Protein 8XSA (pdb70)

GO terms:
  GO:0003700 DNA-binding transcription factor activity (F, IDA)
  GO:0050728 negative regulation of inflammatory response (P, IDA)
  GO:0005634 nucleus (C, IC)
  GO:0000987 cis-regulatory region sequence-specific DNA binding (F, IDA)
  GO:0004879 nuclear receptor activity (F, IDA)
  GO:0005634 nucleus (C, IDA)
  GO:0045944 positive regulation of transcription by RNA polymerase II (P, IDA)
  GO:0042803 protein homodimerization activity (F, IDA)
  GO:0034753 nuclear aryl hydrocarbon receptor complex (C, IDA)
  GO:0046982 protein heterodimerization activity (F, IDA)
  GO:1990837 sequence-specific double-stranded DNA binding (F, IDA)
  GO:0005515 protein binding (F, IPI)
  GO:0005634 nucleus (C, TAS)
  GO:0003700 DNA-binding transcription factor activity (F, TAS)
  GO:0001228 DNA-binding transcription activator activity, RNA polymerase II-specific (F, TAS)
  GO:0005654 nucleoplasm (C, TAS)
  GO:0006805 xenobiotic metabolic process (P, TAS)
  GO:0001666 response to hypoxia (P, IDA)
  GO:0034599 cellular response to oxidative stress (P, IDA)
  GO:0000981 DNA-binding transcription factor activity, RNA polymerase II-specific (F, IDA)

Foldseek 3Di:
DPPVVVVVVVVVVVVVVVVVVVVVVLVVLLVVAPPPVCPDDSVVSVVSSVVRVVVVPVPPDDPVVVVVVVCVVANWWKWKAFLVFQQTPDTDCSCCVAAVDGRVVRHVHGPLRFFDVVCSVVSNVQSPDVAAKGWDKTWGFHDDVDTDIFIKIKIWHKDAPDDPPDDDDCPDPCNPVPGGIMTIIIIHGDQWKWKFWAALQQATQGTGQCCCVFQNDGRVVRHGDGQLVQWDPVCSVVVNVQSNVLQVVAPDKDKDWTWGQGPVRDTFIKIKIKHFDADVPPRHGPTIMIMIGTD/DDPVVVVVVVVVVVLVVLLVPQPDDVVVSVPDDSVLSVQRSLLVVLVVQQCVPVPDDDDPVGDDPVVVVCVVCVVVVVQVVLQFWKFKAFLQQFTSFIDQCNCVFAVDGRSVRHRHHCVLFFDPVCPVVVNVLSPVWWDWDWTWTHHPVRTFIKIKTWTWDFRPRSPPPVDGTGTMTTITIHGDDDQEQADPPQPPLKWKFKAFLQQQTQDTDPSRCVRQVDDNVRSNPFDHQLQFFDPLCSVVVVVLSVVCVVVQKSPWDWTWGQHPVQGTWIKTKIKGFDDDPRHTGIIMIMIRTDGPVVSVVCLVVDDDDDPSNPPDDTHDTDD

Structure (mmCIF, N/CA/C/O backbone):
data_8XSA
#
_entry.id   8XSA
#
_cell.length_a   68.016
_cell.length_b   98.837
_cell.length_c   80.307
_cell.angle_alpha   90.00
_cell.angle_beta   90.41
_cell.angle_gamma   90.00
#
_symmetry.space_group_name_H-M   'P 1 21 1'
#
loop_
_entity.id
_entity.type
_entity.pdbx_description
1 polymer 'Aryl hydrocarbon receptor nuclear translocator'
2 polymer 'Aryl hydrocarbon receptor'
3 polymer DNAF
4 polymer DNAR
5 non-polymer 2,3-DIHYDROXY-1,4-DITHIOBUTANE
6 non-polymer 2-(3-oxidanyl-1H-indol-2-yl)indol-3-one
7 water water
#
loop_
_atom_site.group_PDB
_atom_site.id
_atom_site.type_symbol
_atom_site.label_atom_id
_atom_site.label_alt_id
_atom_site.label_comp_id
_atom_site.label_asym_id
_atom_site.label_entity_id
_atom_site.label_seq_id
_atom_site.pdbx_PDB_ins_code
_atom_site.Cartn_x
_atom_site.Cartn_y
_atom_site.Cartn_z
_atom_site.occupancy
_atom_site.B_iso_or_equiv
_atom_site.auth_seq_id
_atom_site.auth_comp_id
_atom_site.auth_asym_id
_atom_site.auth_atom_id
_atom_site.pdbx_PDB_model_num
ATOM 1 N N . MET A 1 1 ? 23.238 7.058 57.998 1.00 120.53 84 MET A N 1
ATOM 2 C CA . MET A 1 1 ? 24.038 7.690 59.081 1.00 121.03 84 MET A CA 1
ATOM 3 C C . MET A 1 1 ? 23.876 9.209 58.996 1.00 114.05 84 MET A C 1
ATOM 4 O O . MET A 1 1 ? 22.863 9.626 58.458 1.00 122.58 84 MET A O 1
ATOM 9 N N . ASP A 1 2 ? 24.807 9.996 59.526 1.00 94.10 85 ASP A N 1
ATOM 10 C CA . ASP A 1 2 ? 24.639 11.473 59.476 1.00 80.32 85 ASP A CA 1
ATOM 11 C C . ASP A 1 2 ? 24.456 11.919 58.028 1.00 73.64 85 ASP A C 1
ATOM 12 O O . ASP A 1 2 ? 25.363 11.733 57.252 1.00 65.62 85 ASP A O 1
ATOM 17 N N . LYS A 1 3 ? 23.307 12.517 57.737 1.00 70.84 86 LYS A N 1
ATOM 18 C CA . LYS A 1 3 ? 22.876 12.947 56.386 1.00 65.68 86 LYS A CA 1
ATOM 19 C C . LYS A 1 3 ? 23.800 14.015 55.810 1.00 57.98 86 LYS A C 1
ATOM 20 O O . LYS A 1 3 ? 23.983 14.017 54.614 1.00 52.23 86 LYS A O 1
ATOM 26 N N . GLU A 1 4 ? 24.352 14.867 56.664 1.00 59.70 87 GLU A N 1
ATOM 27 C CA . GLU A 1 4 ? 25.241 15.971 56.246 1.00 56.30 87 GLU A CA 1
ATOM 28 C C . GLU A 1 4 ? 26.617 15.406 55.923 1.00 58.59 87 GLU A C 1
ATOM 29 O O . GLU A 1 4 ? 27.218 15.893 55.000 1.00 64.35 87 GLU A O 1
ATOM 35 N N . ARG A 1 5 ? 27.107 14.463 56.722 1.00 60.68 88 ARG A N 1
ATOM 36 C CA . ARG A 1 5 ? 28.398 13.826 56.475 1.00 59.78 88 ARG A CA 1
ATOM 37 C C . ARG A 1 5 ? 28.367 12.973 55.213 1.00 58.75 88 ARG A C 1
ATOM 38 O O . ARG A 1 5 ? 29.321 12.984 54.425 1.00 58.63 88 ARG A O 1
ATOM 46 N N . LEU A 1 6 ? 27.280 12.229 54.999 1.00 57.59 89 LEU A N 1
ATOM 47 C CA . LEU A 1 6 ? 27.192 11.406 53.796 1.00 55.51 89 LEU A CA 1
ATOM 48 C C . LEU A 1 6 ? 27.043 12.265 52.550 1.00 59.32 89 LEU A C 1
ATOM 49 O O . LEU A 1 6 ? 27.610 11.941 51.499 1.00 66.52 89 LEU A O 1
ATOM 54 N N . ALA A 1 7 ? 26.288 13.363 52.642 1.00 62.13 90 ALA A N 1
ATOM 55 C CA . ALA A 1 7 ? 26.236 14.310 51.533 1.00 59.45 90 ALA A CA 1
ATOM 56 C C . ALA A 1 7 ? 27.628 14.829 51.203 1.00 55.71 90 ALA A C 1
ATOM 57 O O . ALA A 1 7 ? 28.033 14.870 50.033 1.00 58.59 90 ALA A O 1
ATOM 59 N N . ARG A 1 8 ? 28.387 15.204 52.234 1.00 50.12 91 ARG A N 1
ATOM 60 C CA . ARG A 1 8 ? 29.729 15.732 52.020 1.00 50.20 91 ARG A CA 1
ATOM 61 C C . ARG A 1 8 ? 30.637 14.691 51.381 1.00 64.09 91 ARG A C 1
ATOM 62 O O . ARG A 1 8 ? 31.407 15.008 50.468 1.00 72.29 91 ARG A O 1
ATOM 70 N N . GLU A 1 9 ? 30.556 13.441 51.841 1.00 61.03 92 GLU A N 1
ATOM 71 C CA . GLU A 1 9 ? 31.445 12.412 51.311 1.00 64.55 92 GLU A CA 1
ATOM 72 C C . GLU A 1 9 ? 31.090 12.060 49.871 1.00 69.73 92 GLU A C 1
ATOM 73 O O . GLU A 1 9 ? 31.984 11.901 49.027 1.00 76.74 92 GLU A O 1
ATOM 79 N N . ASN A 1 10 ? 29.793 11.931 49.572 1.00 57.15 93 ASN A N 1
ATOM 80 C CA . ASN A 1 10 ? 29.376 11.722 48.192 1.00 50.25 93 ASN A CA 1
ATOM 81 C C . ASN A 1 10 ? 29.875 12.847 47.297 1.00 53.87 93 ASN A C 1
ATOM 82 O O . ASN A 1 10 ? 30.387 12.598 46.198 1.00 53.94 93 ASN A O 1
ATOM 87 N N . HIS A 1 11 ? 29.758 14.093 47.761 1.00 50.58 94 HIS A N 1
ATOM 88 C CA . HIS A 1 11 ? 30.201 15.217 46.946 1.00 52.49 94 HIS A CA 1
ATOM 89 C C . HIS A 1 11 ? 31.709 15.193 46.734 1.00 56.86 94 HIS A C 1
ATOM 90 O O . HIS A 1 11 ? 32.193 15.448 45.620 1.00 57.19 94 HIS A O 1
ATOM 97 N N . SER A 1 12 ? 32.468 14.903 47.793 1.00 45.94 95 SER A N 1
ATOM 98 C CA . SER A 1 12 ? 33.919 14.854 47.669 1.00 46.16 95 SER A CA 1
ATOM 99 C C . SER A 1 12 ? 34.341 13.771 46.688 1.00 63.31 95 SER A C 1
ATOM 100 O O . SER A 1 12 ? 35.240 13.984 45.866 1.00 65.19 95 SER A O 1
ATOM 103 N N . GLU A 1 13 ? 33.689 12.607 46.735 1.00 44.95 96 GLU A N 1
ATOM 104 C CA . GLU A 1 13 ? 34.072 11.558 45.798 1.00 53.88 96 GLU A CA 1
ATOM 105 C C . GLU A 1 13 ? 33.616 11.876 44.378 1.00 49.05 96 GLU A C 1
ATOM 106 O O . GLU A 1 13 ? 34.281 11.476 43.418 1.00 49.87 96 GLU A O 1
ATOM 112 N N . ILE A 1 14 ? 32.517 12.616 44.217 1.00 43.97 97 ILE A N 1
ATOM 113 C CA . ILE A 1 14 ? 32.122 13.064 42.882 1.00 43.04 97 ILE A CA 1
ATOM 114 C C . ILE A 1 14 ? 33.191 13.982 42.296 1.00 42.41 97 ILE A C 1
ATOM 115 O O . ILE A 1 14 ? 33.608 13.832 41.139 1.00 39.48 97 ILE A O 1
ATOM 120 N N . GLU A 1 15 ? 33.663 14.938 43.100 1.00 41.44 98 GLU A N 1
ATOM 121 C CA . GLU A 1 15 ? 34.717 15.838 42.637 1.00 45.29 98 GLU A CA 1
ATOM 122 C C . GLU A 1 15 ? 36.016 15.080 42.366 1.00 51.54 98 GLU A C 1
ATOM 123 O O . GLU A 1 15 ? 36.757 15.408 41.427 1.00 54.71 98 GLU A O 1
ATOM 129 N N . ARG A 1 16 ? 36.304 14.054 43.169 1.00 46.19 99 ARG A N 1
ATOM 130 C CA . ARG A 1 16 ? 37.495 13.243 42.939 1.00 48.11 99 ARG A CA 1
ATOM 131 C C . ARG A 1 16 ? 37.408 12.503 41.606 1.00 48.02 99 ARG A C 1
ATOM 132 O O . ARG A 1 16 ? 38.371 12.488 40.828 1.00 44.97 99 ARG A O 1
ATOM 140 N N . ARG A 1 17 ? 36.260 11.874 41.331 1.00 40.23 100 ARG A N 1
ATOM 141 C CA . ARG A 1 17 ? 36.069 11.218 40.040 1.00 48.09 100 ARG A CA 1
ATOM 142 C C . ARG A 1 17 ? 36.210 12.213 38.895 1.00 49.02 100 ARG A C 1
ATOM 143 O O . ARG A 1 17 ? 36.770 11.885 37.840 1.00 50.63 100 ARG A O 1
ATOM 151 N N . ARG A 1 18 ? 35.705 13.436 39.083 1.00 42.46 101 ARG A N 1
ATOM 152 C CA . ARG A 1 18 ? 35.834 14.457 38.046 1.00 42.98 101 ARG A CA 1
ATOM 153 C C . ARG A 1 18 ? 37.300 14.777 37.769 1.00 37.56 101 ARG A C 1
ATOM 154 O O . ARG A 1 18 ? 37.728 14.854 36.608 1.00 49.54 101 ARG A O 1
ATOM 162 N N . ARG A 1 19 ? 38.085 14.974 38.831 1.00 38.70 102 ARG A N 1
ATOM 163 C CA . ARG A 1 19 ? 39.513 15.229 38.655 1.00 49.68 102 ARG A CA 1
ATOM 164 C C . ARG A 1 19 ? 40.198 14.067 37.947 1.00 48.75 102 ARG A C 1
ATOM 165 O O . ARG A 1 19 ? 41.037 14.274 37.058 1.00 41.59 102 ARG A O 1
ATOM 173 N N . ASN A 1 20 ? 39.852 12.834 38.328 1.00 38.64 103 ASN A N 1
ATOM 174 C CA . ASN A 1 20 ? 40.488 11.670 37.720 1.00 47.95 103 ASN A CA 1
ATOM 175 C C . ASN A 1 20 ? 40.157 11.573 36.236 1.00 50.10 103 ASN A C 1
ATOM 176 O O . ASN A 1 20 ? 41.023 11.237 35.418 1.00 49.01 103 ASN A O 1
ATOM 181 N N . LYS A 1 21 ? 38.912 11.880 35.865 1.00 39.36 104 LYS A N 1
ATOM 182 C CA . LYS A 1 21 ? 38.542 11.828 34.456 1.00 38.05 104 LYS A CA 1
ATOM 183 C C . LYS A 1 21 ? 39.226 12.936 33.665 1.00 39.23 104 LYS A C 1
ATOM 184 O O . LYS A 1 21 ? 39.619 12.729 32.509 1.00 40.08 104 LYS A O 1
ATOM 190 N N . MET A 1 22 ? 39.385 14.115 34.268 1.00 35.31 105 MET A N 1
ATOM 191 C CA . MET A 1 22 ? 40.146 15.169 33.602 1.00 46.08 105 MET A CA 1
ATOM 192 C C . MET A 1 22 ? 41.581 14.718 33.339 1.00 44.44 105 MET A C 1
ATOM 193 O O . MET A 1 22 ? 42.122 14.916 32.240 1.00 38.01 105 MET A O 1
ATOM 198 N N . THR A 1 23 ? 42.208 14.095 34.341 1.00 36.23 106 THR A N 1
ATOM 199 C CA . THR A 1 23 ? 43.572 13.602 34.168 1.00 36.52 106 THR A CA 1
ATOM 200 C C . THR A 1 23 ? 43.641 12.529 33.084 1.00 35.69 106 THR A C 1
ATOM 201 O O . THR A 1 23 ? 44.583 12.501 32.280 1.00 36.81 106 THR A O 1
ATOM 205 N N . ALA A 1 24 ? 42.644 11.643 33.039 1.00 35.30 107 ALA A N 1
ATOM 206 C CA . ALA A 1 24 ? 42.641 10.583 32.036 1.00 34.57 107 ALA A CA 1
ATOM 207 C C . ALA A 1 24 ? 42.498 11.149 30.627 1.00 55.76 107 ALA A C 1
ATOM 208 O O . ALA A 1 24 ? 43.163 10.683 29.692 1.00 56.30 107 ALA A O 1
ATOM 210 N N . TYR A 1 25 ? 41.638 12.158 30.459 1.00 55.27 108 TYR A N 1
ATOM 211 C CA . TYR A 1 25 ? 41.485 12.796 29.155 1.00 32.32 108 TYR A CA 1
ATOM 212 C C . TYR A 1 25 ? 42.763 13.518 28.739 1.00 36.41 108 TYR A C 1
ATOM 213 O O . TYR A 1 25 ? 43.120 13.532 27.553 1.00 31.91 108 TYR A O 1
ATOM 222 N N . ILE A 1 26 ? 43.470 14.117 29.698 1.00 33.39 109 ILE A N 1
ATOM 223 C CA . ILE A 1 26 ? 44.727 14.779 29.357 1.00 33.64 109 ILE A CA 1
ATOM 224 C C . ILE A 1 26 ? 45.776 13.754 28.936 1.00 33.67 109 ILE A C 1
ATOM 225 O O . ILE A 1 26 ? 46.563 13.989 28.007 1.00 33.39 109 ILE A O 1
ATOM 230 N N . THR A 1 27 ? 45.794 12.593 29.595 1.00 49.77 110 THR A N 1
ATOM 231 C CA . THR A 1 27 ? 46.693 11.521 29.170 1.00 44.11 110 THR A CA 1
ATOM 232 C C . THR A 1 27 ? 46.351 11.040 27.761 1.00 43.03 110 THR A C 1
ATOM 233 O O . THR A 1 27 ? 47.249 10.807 26.938 1.00 46.42 110 THR A O 1
ATOM 237 N N . GLU A 1 28 ? 45.058 10.880 27.468 1.00 32.42 111 GLU A N 1
ATOM 238 C CA . GLU A 1 28 ? 44.654 10.542 26.105 1.00 31.49 111 GLU A CA 1
ATOM 239 C C . GLU A 1 28 ? 45.172 11.574 25.111 1.00 31.95 111 GLU A C 1
ATOM 240 O O . GLU A 1 28 ? 45.712 11.218 24.056 1.00 30.76 111 GLU A O 1
ATOM 246 N N . LEU A 1 29 ? 45.015 12.861 25.433 1.00 38.49 112 LEU A N 1
ATOM 247 C CA . LEU A 1 29 ? 45.531 13.911 24.561 1.00 34.32 112 LEU A CA 1
ATOM 248 C C . LEU A 1 29 ? 47.024 13.738 24.323 1.00 41.18 112 LEU A C 1
ATOM 249 O O . LEU A 1 29 ? 47.498 13.852 23.186 1.00 47.11 112 LEU A O 1
ATOM 254 N N . SER A 1 30 ? 47.779 13.456 25.386 1.00 37.39 113 SER A N 1
ATOM 255 C CA . SER A 1 30 ? 49.215 13.252 25.230 1.00 37.71 113 SER A CA 1
ATOM 256 C C . SER A 1 30 ? 49.511 12.068 24.319 1.00 34.55 113 SER A C 1
ATOM 257 O O . SER A 1 30 ? 50.514 12.073 23.597 1.00 35.78 113 SER A O 1
ATOM 260 N N . ASP A 1 31 ? 48.657 11.046 24.342 1.00 35.25 114 ASP A N 1
ATOM 261 C CA . ASP A 1 31 ? 48.816 9.938 23.404 1.00 31.60 114 ASP A CA 1
ATOM 262 C C . ASP A 1 31 ? 48.431 10.316 21.979 1.00 41.79 114 ASP A C 1
ATOM 263 O O . ASP A 1 31 ? 48.891 9.669 21.032 1.00 42.03 114 ASP A O 1
ATOM 268 N N . MET A 1 32 ? 47.588 11.330 21.805 1.00 36.48 115 MET A N 1
ATOM 269 C CA . MET A 1 32 ? 46.991 11.601 20.507 1.00 29.57 115 MET A CA 1
ATOM 270 C C . MET A 1 32 ? 47.685 12.698 19.710 1.00 42.10 115 MET A C 1
ATOM 271 O O . MET A 1 32 ? 47.379 12.857 18.524 1.00 43.32 115 MET A O 1
ATOM 276 N N . VAL A 1 33 ? 48.590 13.464 20.308 1.00 42.87 116 VAL A N 1
ATOM 277 C CA . VAL A 1 33 ? 49.233 14.540 19.555 1.00 52.55 116 VAL A CA 1
ATOM 278 C C . VAL A 1 33 ? 50.669 14.125 19.247 1.00 60.60 116 VAL A C 1
ATOM 279 O O . VAL A 1 33 ? 51.215 13.246 19.930 1.00 51.53 116 VAL A O 1
ATOM 283 N N . PRO A 1 34 ? 51.309 14.710 18.210 1.00 79.58 117 PRO A N 1
ATOM 284 C CA . PRO A 1 34 ? 52.596 14.183 17.724 1.00 78.55 117 PRO A CA 1
ATOM 285 C C . PRO A 1 34 ? 53.842 14.093 18.592 1.00 76.17 117 PRO A C 1
ATOM 286 O O . PRO A 1 34 ? 54.325 12.994 18.882 1.00 81.34 117 PRO A O 1
ATOM 290 N N . THR A 1 35 ? 54.378 15.245 18.999 1.00 70.22 118 THR A N 1
ATOM 291 C CA . THR A 1 35 ? 55.617 15.259 19.770 1.00 79.57 118 THR A CA 1
ATOM 292 C C . THR A 1 35 ? 55.439 14.833 21.223 1.00 84.29 118 THR A C 1
ATOM 293 O O . THR A 1 35 ? 56.444 14.621 21.911 1.00 91.04 118 THR A O 1
ATOM 297 N N . CYS A 1 36 ? 54.202 14.692 21.702 1.00 82.59 119 CYS A N 1
ATOM 298 C CA . CYS A 1 36 ? 53.971 14.408 23.115 1.00 77.48 119 CYS A CA 1
ATOM 299 C C . CYS A 1 36 ? 54.375 12.981 23.467 1.00 86.35 119 CYS A C 1
ATOM 300 O O . CYS A 1 36 ? 55.281 12.760 24.279 1.00 89.93 119 CYS A O 1
ATOM 303 N N . SER A 1 37 ? 53.705 11.995 22.863 1.00 87.12 120 SER A N 1
ATOM 304 C CA . SER A 1 37 ? 53.961 10.596 23.188 1.00 88.58 120 SER A CA 1
ATOM 305 C C . SER A 1 37 ? 55.368 10.153 22.805 1.00 90.51 120 SER A C 1
ATOM 306 O O . SER A 1 37 ? 55.842 9.128 23.311 1.00 92.30 120 SER A O 1
ATOM 309 N N . ALA A 1 38 ? 56.045 10.897 21.935 1.00 85.51 121 ALA A N 1
ATOM 310 C CA . ALA A 1 38 ? 57.415 10.581 21.547 1.00 78.43 121 ALA A CA 1
ATOM 311 C C . ALA A 1 38 ? 58.413 10.988 22.630 1.00 81.94 121 ALA A C 1
ATOM 312 O O . ALA A 1 38 ? 58.195 10.755 23.820 1.00 81.49 121 ALA A O 1
ATOM 314 N N . LYS A 1 42 ? 58.658 13.515 31.053 1.00 82.38 125 LYS A N 1
ATOM 315 C CA . LYS A 1 42 ? 57.473 13.531 30.200 1.00 85.58 125 LYS A CA 1
ATOM 316 C C . LYS A 1 42 ? 56.546 14.682 30.618 1.00 82.53 125 LYS A C 1
ATOM 317 O O . LYS A 1 42 ? 56.555 15.097 31.777 1.00 83.66 125 LYS A O 1
ATOM 323 N N . PRO A 1 43 ? 55.751 15.194 29.676 1.00 65.66 126 PRO A N 1
ATOM 324 C CA . PRO A 1 43 ? 55.179 16.534 29.844 1.00 60.37 126 PRO A CA 1
ATOM 325 C C . PRO A 1 43 ? 54.083 16.603 30.897 1.00 61.04 126 PRO A C 1
ATOM 326 O O . PRO A 1 43 ? 53.378 15.628 31.169 1.00 64.34 126 PRO A O 1
ATOM 330 N N . ASP A 1 44 ? 53.940 17.793 31.478 1.00 55.94 127 ASP A N 1
ATOM 331 C CA . ASP A 1 44 ? 52.898 18.073 32.458 1.00 56.75 127 ASP A CA 1
ATOM 332 C C . ASP A 1 44 ? 51.620 18.498 31.734 1.00 51.29 127 ASP A C 1
ATOM 333 O O . ASP A 1 44 ? 51.549 18.500 30.503 1.00 51.99 127 ASP A O 1
ATOM 338 N N . LYS A 1 45 ? 50.599 18.897 32.500 1.00 41.64 128 LYS A N 1
ATOM 339 C CA . LYS A 1 45 ? 49.276 19.124 31.916 1.00 46.53 128 LYS A CA 1
ATOM 340 C C . LYS A 1 45 ? 49.269 20.309 30.957 1.00 48.57 128 LYS A C 1
ATOM 341 O O . LYS A 1 45 ? 48.635 20.248 29.895 1.00 48.39 128 LYS A O 1
ATOM 347 N N . LEU A 1 46 ? 49.961 21.395 31.311 1.00 37.75 129 LEU A N 1
ATOM 348 C CA . LEU A 1 46 ? 49.885 22.616 30.514 1.00 37.45 129 LEU A CA 1
ATOM 349 C C . LEU A 1 46 ? 50.495 22.423 29.128 1.00 42.39 129 LEU A C 1
ATOM 350 O O . LEU A 1 46 ? 49.910 22.838 28.121 1.00 36.01 129 LEU A O 1
ATOM 355 N N . THR A 1 47 ? 51.674 21.801 29.052 1.00 51.78 130 THR A N 1
ATOM 356 C CA . THR A 1 47 ? 52.280 21.569 27.743 1.00 51.25 130 THR A CA 1
ATOM 357 C C . THR A 1 47 ? 51.449 20.603 26.910 1.00 44.39 130 THR A C 1
ATOM 358 O O . THR A 1 47 ? 51.326 20.780 25.693 1.00 40.88 130 THR A O 1
ATOM 362 N N . ILE A 1 48 ? 50.878 19.572 27.539 1.00 36.77 131 ILE A N 1
ATOM 363 C CA . ILE A 1 48 ? 50.002 18.662 26.803 1.00 41.55 131 ILE A CA 1
ATOM 364 C C . ILE A 1 48 ? 48.834 19.430 26.200 1.00 33.81 131 ILE A C 1
ATOM 365 O O . ILE A 1 48 ? 48.496 19.260 25.023 1.00 50.83 131 ILE A O 1
ATOM 370 N N . LEU A 1 49 ? 48.215 20.307 26.995 1.00 42.71 132 LEU A N 1
ATOM 371 C CA . LEU A 1 49 ? 47.078 21.080 26.502 1.00 36.29 132 LEU A CA 1
ATOM 372 C C . LEU A 1 49 ? 47.490 22.036 25.385 1.00 40.75 132 LEU A C 1
ATOM 373 O O . LEU A 1 49 ? 46.756 22.206 24.403 1.00 41.80 132 LEU A O 1
ATOM 378 N N . ARG A 1 50 ? 48.666 22.658 25.503 1.00 36.51 133 ARG A N 1
ATOM 379 C CA . ARG A 1 50 ? 49.114 23.578 24.457 1.00 47.75 133 ARG A CA 1
ATOM 380 C C . ARG A 1 50 ? 49.430 22.839 23.158 1.00 42.68 133 ARG A C 1
ATOM 381 O O . ARG A 1 50 ? 49.058 23.296 22.067 1.00 46.27 133 ARG A O 1
ATOM 389 N N . MET A 1 51 ? 50.107 21.690 23.255 1.00 35.81 134 MET A N 1
ATOM 390 C CA . MET A 1 51 ? 50.374 20.875 22.072 1.00 37.33 134 MET A CA 1
ATOM 391 C C . MET A 1 51 ? 49.082 20.377 21.441 1.00 41.61 134 MET A C 1
ATOM 392 O O . MET A 1 51 ? 48.972 20.299 20.212 1.00 53.89 134 MET A O 1
ATOM 397 N N . ALA A 1 52 ? 48.090 20.030 22.265 1.00 37.96 135 ALA A N 1
ATOM 398 C CA . ALA A 1 52 ? 46.798 19.621 21.729 1.00 38.31 135 ALA A CA 1
ATOM 399 C C . ALA A 1 52 ? 46.119 20.773 21.001 1.00 40.83 135 ALA A C 1
ATOM 400 O O . ALA A 1 52 ? 45.524 20.574 19.936 1.00 46.16 135 ALA A O 1
ATOM 402 N N . VAL A 1 53 ? 46.193 21.984 21.564 1.00 40.50 136 VAL A N 1
ATOM 403 C CA . VAL A 1 53 ? 45.630 23.157 20.895 1.00 38.99 136 VAL A CA 1
ATOM 404 C C . VAL A 1 53 ? 46.279 23.343 19.530 1.00 39.52 136 VAL A C 1
ATOM 405 O O . VAL A 1 53 ? 45.599 23.585 18.525 1.00 42.55 136 VAL A O 1
ATOM 409 N N . SER A 1 54 ? 47.607 23.218 19.476 1.00 37.25 137 SER A N 1
ATOM 410 C CA . SER A 1 54 ? 48.318 23.398 18.213 1.00 43.20 137 SER A CA 1
ATOM 411 C C . SER A 1 54 ? 47.943 22.321 17.199 1.00 45.49 137 SER A C 1
ATOM 412 O O . SER A 1 54 ? 47.725 22.618 16.016 1.00 47.07 137 SER A O 1
ATOM 415 N N . HIS A 1 55 ? 47.862 21.065 17.642 1.00 42.05 138 HIS A N 1
ATOM 416 C CA . HIS A 1 55 ? 47.510 19.977 16.735 1.00 29.32 138 HIS A CA 1
ATOM 417 C C . HIS A 1 55 ? 46.091 20.133 16.204 1.00 44.94 138 HIS A C 1
ATOM 418 O O . HIS A 1 55 ? 45.836 19.883 15.019 1.00 47.82 138 HIS A O 1
ATOM 425 N N . MET A 1 56 ? 45.152 20.542 17.065 1.00 42.92 139 MET A N 1
ATOM 426 C CA . MET A 1 56 ? 43.782 20.760 16.614 1.00 40.49 139 MET A CA 1
ATOM 427 C C . MET A 1 56 ? 43.686 21.953 15.676 1.00 48.30 139 MET A C 1
ATOM 428 O O . MET A 1 56 ? 42.876 21.936 14.741 1.00 50.84 139 MET A O 1
ATOM 433 N N . LYS A 1 57 ? 44.485 22.999 15.911 1.00 54.51 140 LYS A N 1
ATOM 434 C CA . LYS A 1 57 ? 44.554 24.093 14.947 1.00 55.70 140 LYS A CA 1
ATOM 435 C C . LYS A 1 57 ? 45.058 23.595 13.601 1.00 55.54 140 LYS A C 1
ATOM 436 O O . LYS A 1 57 ? 44.546 24.001 12.549 1.00 57.92 140 LYS A O 1
ATOM 442 N N . SER A 1 58 ? 46.059 22.713 13.616 1.00 54.55 141 SER A N 1
ATOM 443 C CA . SER A 1 58 ? 46.510 22.083 12.379 1.00 47.73 141 SER A CA 1
ATOM 444 C C . SER A 1 58 ? 45.359 21.367 11.681 1.00 48.74 141 SER A C 1
ATOM 445 O O . SER A 1 58 ? 45.088 21.601 10.497 1.00 57.69 141 SER A O 1
ATOM 448 N N . LEU A 1 59 ? 44.652 20.506 12.417 1.00 39.48 142 LEU A N 1
ATOM 449 C CA . LEU A 1 59 ? 43.624 19.670 11.808 1.00 42.20 142 LEU A CA 1
ATOM 450 C C . LEU A 1 59 ? 42.439 20.484 11.299 1.00 48.98 142 LEU A C 1
ATOM 451 O O . LEU A 1 59 ? 41.791 20.086 10.325 1.00 56.04 142 LEU A O 1
ATOM 456 N N . ARG A 1 60 ? 42.136 21.607 11.932 1.00 53.16 143 ARG A N 1
ATOM 457 C CA . ARG A 1 60 ? 41.014 22.432 11.505 1.00 61.52 143 ARG A CA 1
ATOM 458 C C . ARG A 1 60 ? 41.498 23.649 10.723 1.00 73.83 143 ARG A C 1
ATOM 459 O O . ARG A 1 60 ? 41.636 23.598 9.500 1.00 74.91 143 ARG A O 1
ATOM 467 N N . PRO A 1 73 ? 29.383 23.890 11.242 1.00 39.96 156 PRO A N 1
ATOM 468 C CA . PRO A 1 73 ? 30.531 22.976 11.277 1.00 39.75 156 PRO A CA 1
ATOM 469 C C . PRO A 1 73 ? 30.143 21.583 11.749 1.00 41.26 156 PRO A C 1
ATOM 470 O O . PRO A 1 73 ? 29.457 21.444 12.762 1.00 45.88 156 PRO A O 1
ATOM 474 N N . SER A 1 74 ? 30.577 20.566 11.015 1.00 39.70 157 SER A N 1
ATOM 475 C CA . SER A 1 74 ? 30.297 19.181 11.353 1.00 36.64 157 SER A CA 1
ATOM 476 C C . SER A 1 74 ? 31.504 18.552 12.035 1.00 31.06 157 SER A C 1
ATOM 477 O O . SER A 1 74 ? 32.646 18.969 11.829 1.00 32.70 157 SER A O 1
ATOM 480 N N . PHE A 1 75 ? 31.234 17.541 12.863 1.00 30.27 158 PHE A N 1
ATOM 481 C CA . PHE A 1 75 ? 32.319 16.816 13.516 1.00 23.86 158 PHE A CA 1
ATOM 482 C C . PHE A 1 75 ? 33.215 16.134 12.491 1.00 27.03 158 PHE A C 1
ATOM 483 O O . PHE A 1 75 ? 34.446 16.168 12.609 1.00 26.97 158 PHE A O 1
ATOM 491 N N . LEU A 1 76 ? 32.618 15.513 11.477 1.00 25.13 159 LEU A N 1
ATOM 492 C CA . LEU A 1 76 ? 33.350 14.901 10.380 1.00 33.50 159 LEU A CA 1
ATOM 493 C C . LEU A 1 76 ? 33.151 15.705 9.104 1.00 37.07 159 LEU A C 1
ATOM 494 O O . LEU A 1 76 ? 32.161 16.425 8.945 1.00 29.93 159 LEU A O 1
ATOM 499 N N . THR A 1 77 ? 34.101 15.563 8.184 1.00 23.11 160 THR A N 1
ATOM 500 C CA . THR A 1 77 ? 33.877 16.060 6.839 1.00 23.05 160 THR A CA 1
ATOM 501 C C . THR A 1 77 ? 32.852 15.184 6.126 1.00 41.43 160 THR A C 1
ATOM 502 O O . THR A 1 77 ? 32.503 14.089 6.580 1.00 37.40 160 THR A O 1
ATOM 506 N N . ASP A 1 78 ? 32.363 15.679 4.989 1.00 22.62 161 ASP A N 1
ATOM 507 C CA . ASP A 1 78 ? 31.445 14.875 4.191 1.00 38.12 161 ASP A CA 1
ATOM 508 C C . ASP A 1 78 ? 32.092 13.558 3.777 1.00 37.54 161 ASP A C 1
ATOM 509 O O . ASP A 1 78 ? 31.442 12.503 3.791 1.00 35.41 161 ASP A O 1
ATOM 514 N N . GLN A 1 79 ? 33.383 13.598 3.435 1.00 32.80 162 GLN A N 1
ATOM 515 C CA . GLN A 1 79 ? 34.083 12.391 3.012 1.00 22.45 162 GLN A CA 1
ATOM 516 C C . GLN A 1 79 ? 34.242 11.406 4.161 1.00 26.61 162 GLN A C 1
ATOM 517 O O . GLN A 1 79 ? 34.113 10.195 3.961 1.00 30.74 162 GLN A O 1
ATOM 523 N N . GLU A 1 80 ? 34.515 11.904 5.371 1.00 22.60 163 GLU A N 1
ATOM 524 C CA . GLU A 1 80 ? 34.641 11.016 6.526 1.00 26.65 163 GLU A CA 1
ATOM 525 C C . GLU A 1 80 ? 33.310 10.359 6.871 1.00 22.18 163 GLU A C 1
ATOM 526 O O . GLU A 1 80 ? 33.260 9.160 7.178 1.00 34.16 163 GLU A O 1
ATOM 532 N N . LEU A 1 81 ? 32.224 11.131 6.834 1.00 22.03 164 LEU A N 1
ATOM 533 C CA . LEU A 1 81 ? 30.897 10.565 7.052 1.00 34.86 164 LEU A CA 1
ATOM 534 C C . LEU A 1 81 ? 30.593 9.476 6.030 1.00 38.49 164 LEU A C 1
ATOM 535 O O . LEU A 1 81 ? 30.157 8.371 6.387 1.00 32.87 164 LEU A O 1
ATOM 540 N N . LYS A 1 82 ? 30.810 9.779 4.746 1.00 36.48 165 LYS A N 1
ATOM 541 C CA . LYS A 1 82 ? 30.589 8.785 3.702 1.00 31.44 165 LYS A CA 1
ATOM 542 C C . LYS A 1 82 ? 31.433 7.539 3.944 1.00 28.45 165 LYS A C 1
ATOM 543 O O . LYS A 1 82 ? 30.948 6.407 3.792 1.00 22.86 165 LYS A O 1
ATOM 549 N N . HIS A 1 83 ? 32.697 7.733 4.324 1.00 21.82 166 HIS A N 1
ATOM 550 C CA . HIS A 1 83 ? 33.587 6.613 4.592 1.00 22.01 166 HIS A CA 1
ATOM 551 C C . HIS A 1 83 ? 33.024 5.719 5.685 1.00 35.35 166 HIS A C 1
ATOM 552 O O . HIS A 1 83 ? 32.990 4.492 5.540 1.00 28.88 166 HIS A O 1
ATOM 559 N N . LEU A 1 84 ? 32.579 6.320 6.792 1.00 27.00 167 LEU A N 1
ATOM 560 C CA . LEU A 1 84 ? 32.029 5.524 7.886 1.00 24.58 167 LEU A CA 1
ATOM 561 C C . LEU A 1 84 ? 30.781 4.764 7.447 1.00 32.54 167 LEU A C 1
ATOM 562 O O . LEU A 1 84 ? 30.627 3.579 7.767 1.00 25.16 167 LEU A O 1
ATOM 567 N N . ILE A 1 85 ? 29.891 5.419 6.694 1.00 32.92 168 ILE A N 1
ATOM 568 C CA . ILE A 1 85 ? 28.648 4.762 6.276 1.00 29.04 168 ILE A CA 1
ATOM 569 C C . ILE A 1 85 ? 28.946 3.559 5.385 1.00 28.02 168 ILE A C 1
ATOM 570 O O . ILE A 1 85 ? 28.393 2.461 5.575 1.00 21.15 168 ILE A O 1
ATOM 575 N N . LEU A 1 86 ? 29.824 3.749 4.393 1.00 21.30 169 LEU A N 1
ATOM 576 C CA . LEU A 1 86 ? 30.141 2.669 3.463 1.00 21.43 169 LEU A CA 1
ATOM 577 C C . LEU A 1 86 ? 30.965 1.572 4.128 1.00 46.96 169 LEU A C 1
ATOM 578 O O . LEU A 1 86 ? 30.861 0.401 3.745 1.00 48.25 169 LEU A O 1
ATOM 583 N N . GLU A 1 87 ? 31.796 1.926 5.110 1.00 37.21 170 GLU A N 1
ATOM 584 C CA . GLU A 1 87 ? 32.489 0.916 5.895 1.00 29.59 170 GLU A CA 1
ATOM 585 C C . GLU A 1 87 ? 31.504 0.105 6.719 1.00 31.48 170 GLU A C 1
ATOM 586 O O . GLU A 1 87 ? 31.711 -1.095 6.936 1.00 22.38 170 GLU A O 1
ATOM 592 N N . ALA A 1 88 ? 30.424 0.743 7.170 1.00 32.92 171 ALA A N 1
ATOM 593 C CA . ALA A 1 88 ? 29.426 0.041 7.964 1.00 29.22 171 ALA A CA 1
ATOM 594 C C . ALA A 1 88 ? 28.649 -0.960 7.119 1.0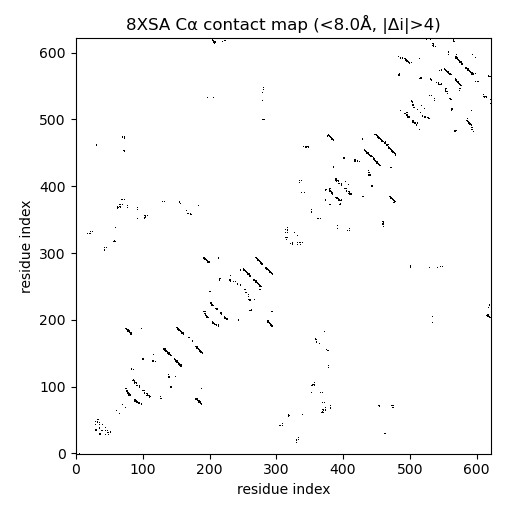0 34.81 171 ALA A C 1
ATOM 595 O O . ALA A 1 88 ? 28.522 -2.128 7.501 1.00 33.89 171 ALA A O 1
ATOM 597 N N . ALA A 1 89 ? 28.113 -0.538 5.967 1.00 38.48 172 ALA A N 1
ATOM 598 C CA . ALA A 1 89 ? 27.195 -1.444 5.274 1.00 32.64 172 ALA A CA 1
ATOM 599 C C . ALA A 1 89 ? 27.142 -1.184 3.769 1.00 36.33 172 ALA A C 1
ATOM 600 O O . ALA A 1 89 ? 26.078 -1.296 3.149 1.00 35.47 172 ALA A O 1
ATOM 602 N N . ASP A 1 90 ? 28.281 -0.865 3.165 1.00 36.20 173 ASP A N 1
ATOM 603 C CA . ASP A 1 90 ? 28.427 -0.811 1.702 1.00 34.31 173 ASP A CA 1
ATOM 604 C C . ASP A 1 90 ? 27.371 0.122 1.098 1.00 31.97 173 ASP A C 1
ATOM 605 O O . ASP A 1 90 ? 26.960 1.110 1.716 1.00 24.78 173 ASP A O 1
ATOM 610 N N . GLY A 1 91 ? 26.923 -0.189 -0.116 1.00 29.28 174 GLY A N 1
ATOM 611 C CA . GLY A 1 91 ? 25.874 0.561 -0.773 1.00 26.93 174 GLY A CA 1
ATOM 612 C C . GLY A 1 91 ? 26.404 1.658 -1.684 1.00 27.83 174 GLY A C 1
ATOM 613 O O . GLY A 1 91 ? 27.569 2.052 -1.634 1.00 31.63 174 GLY A O 1
ATOM 614 N N . PHE A 1 92 ? 25.517 2.148 -2.545 1.00 25.73 175 PHE A N 1
ATOM 615 C CA . PHE A 1 92 ? 25.818 3.302 -3.376 1.00 21.26 175 PHE A CA 1
ATOM 616 C C . PHE A 1 92 ? 24.616 4.232 -3.374 1.00 25.73 175 PHE A C 1
ATOM 617 O O . PHE A 1 92 ? 23.468 3.780 -3.326 1.00 25.52 175 PHE A O 1
ATOM 625 N N . LEU A 1 93 ? 24.888 5.530 -3.395 1.00 26.64 176 LEU A N 1
ATOM 626 C CA . LEU A 1 93 ? 23.846 6.542 -3.417 1.00 28.88 176 LEU A CA 1
ATOM 627 C C . LEU A 1 93 ? 23.400 6.808 -4.847 1.00 32.47 176 LEU A C 1
ATOM 628 O O . LEU A 1 93 ? 24.224 6.874 -5.765 1.00 22.13 176 LEU A O 1
ATOM 633 N N . PHE A 1 94 ? 22.089 6.948 -5.034 1.00 21.22 177 PHE A N 1
ATOM 634 C CA . PHE A 1 94 ? 21.558 7.467 -6.284 1.00 33.14 177 PHE A CA 1
ATOM 635 C C . PHE A 1 94 ? 20.425 8.438 -5.985 1.00 28.25 177 PHE A C 1
ATOM 636 O O . PHE A 1 94 ? 19.678 8.273 -5.014 1.00 28.25 177 PHE A O 1
ATOM 644 N N . ILE A 1 95 ? 20.339 9.474 -6.811 1.00 27.49 178 ILE A N 1
ATOM 645 C CA . ILE A 1 95 ? 19.290 10.479 -6.747 1.00 21.84 178 ILE A CA 1
ATOM 646 C C . ILE A 1 95 ? 18.619 10.474 -8.110 1.00 33.98 178 ILE A C 1
ATOM 647 O O . ILE A 1 95 ? 19.246 10.828 -9.120 1.00 30.52 178 ILE A O 1
ATOM 652 N N . VAL A 1 96 ? 17.357 10.045 -8.143 1.00 32.15 179 VAL A N 1
ATOM 653 C CA . VAL A 1 96 ? 16.573 9.994 -9.370 1.00 29.89 179 VAL A CA 1
ATOM 654 C C . VAL A 1 96 ? 15.385 10.933 -9.219 1.00 30.83 179 VAL A C 1
ATOM 655 O O . VAL A 1 96 ? 14.961 11.259 -8.112 1.00 38.55 179 VAL A O 1
ATOM 659 N N . SER A 1 97 ? 14.846 11.377 -10.350 1.00 23.10 180 SER A N 1
ATOM 660 C CA . SER A 1 97 ? 13.626 12.171 -10.320 1.00 46.02 180 SER A CA 1
ATOM 661 C C . SER A 1 97 ? 12.399 11.259 -10.325 1.00 43.39 180 SER A C 1
ATOM 662 O O . SER A 1 97 ? 12.404 10.183 -10.925 1.00 44.12 180 SER A O 1
ATOM 665 N N . CYS A 1 98 ? 11.343 11.708 -9.636 1.00 43.29 181 CYS A N 1
ATOM 666 C CA . CYS A 1 98 ? 10.144 10.894 -9.439 1.00 38.56 181 CYS A CA 1
ATOM 667 C C . CYS A 1 98 ? 9.245 10.848 -10.666 1.00 34.57 181 CYS A C 1
ATOM 668 O O . CYS A 1 98 ? 8.509 9.871 -10.856 1.00 38.86 181 CYS A O 1
ATOM 671 N N . GLU A 1 99 ? 9.255 11.892 -11.488 1.00 35.62 182 GLU A N 1
ATOM 672 C CA . GLU A 1 99 ? 8.330 11.909 -12.612 1.00 45.32 182 GLU A CA 1
ATOM 673 C C . GLU A 1 99 ? 8.802 11.017 -13.753 1.00 46.70 182 GLU A C 1
ATOM 674 O O . GLU A 1 99 ? 7.972 10.419 -14.444 1.00 65.37 182 GLU A O 1
ATOM 680 N N . THR A 1 100 ? 10.113 10.885 -13.951 1.00 31.44 183 THR A N 1
ATOM 681 C CA . THR A 1 100 ? 10.630 10.139 -15.085 1.00 38.46 183 THR A CA 1
ATOM 682 C C . THR A 1 100 ? 11.682 9.103 -14.720 1.00 46.10 183 THR A C 1
ATOM 683 O O . THR A 1 100 ? 12.186 8.422 -15.619 1.00 57.45 183 THR A O 1
ATOM 687 N N . GLY A 1 101 ? 12.025 8.953 -13.443 1.00 39.63 184 GLY A N 1
ATOM 688 C CA . GLY A 1 101 ? 13.066 8.024 -13.049 1.00 33.94 184 GLY A CA 1
ATOM 689 C C . GLY A 1 101 ? 14.452 8.460 -13.482 1.00 37.74 184 GLY A C 1
ATOM 690 O O . GLY A 1 101 ? 15.414 7.698 -13.351 1.00 41.15 184 GLY A O 1
ATOM 691 N N . ARG A 1 102 ? 14.563 9.691 -13.989 1.00 41.70 185 ARG A N 1
ATOM 692 C CA . ARG A 1 102 ? 15.817 10.175 -14.555 1.00 37.18 185 ARG A CA 1
ATOM 693 C C . ARG A 1 102 ? 16.907 10.249 -13.494 1.00 39.56 185 ARG A C 1
ATOM 694 O O . ARG A 1 102 ? 16.709 10.827 -12.421 1.00 40.77 185 ARG A O 1
ATOM 702 N N . VAL A 1 103 ? 18.064 9.668 -13.801 1.00 37.10 186 VAL A N 1
ATOM 703 C CA . VAL A 1 103 ? 19.173 9.643 -12.853 1.00 34.55 186 VAL A CA 1
ATOM 704 C C . VAL A 1 103 ? 19.790 11.035 -12.805 1.00 34.69 186 VAL A C 1
ATOM 705 O O . VAL A 1 103 ? 20.396 11.493 -13.778 1.00 35.30 186 VAL A O 1
ATOM 709 N N . VAL A 1 104 ? 19.625 11.712 -11.675 1.00 41.55 187 VAL A N 1
ATOM 710 C CA . VAL A 1 104 ? 20.241 13.018 -11.482 1.00 39.23 187 VAL A CA 1
ATOM 711 C C . VAL A 1 104 ? 21.654 12.875 -10.947 1.00 36.17 187 VAL A C 1
ATOM 712 O O . VAL A 1 104 ? 22.557 13.616 -11.347 1.00 43.85 187 VAL A O 1
ATOM 716 N N . TYR A 1 105 ? 21.862 11.916 -10.049 1.00 33.66 188 TYR A N 1
ATOM 717 C CA . TYR A 1 105 ? 23.176 11.718 -9.460 1.00 23.13 188 TYR A CA 1
ATOM 718 C C . TYR A 1 105 ? 23.368 10.247 -9.137 1.00 36.93 188 TYR A C 1
ATOM 719 O O . TYR A 1 105 ? 22.419 9.548 -8.779 1.00 30.52 188 TYR A O 1
ATOM 728 N N . VAL A 1 106 ? 24.611 9.790 -9.258 1.00 38.19 189 VAL A N 1
ATOM 729 C CA . VAL A 1 106 ? 25.010 8.463 -8.802 1.00 34.62 189 VAL A CA 1
ATOM 730 C C . VAL A 1 106 ? 26.421 8.566 -8.238 1.00 31.20 189 VAL A C 1
ATOM 731 O O . VAL A 1 106 ? 27.266 9.294 -8.772 1.00 37.50 189 VAL A O 1
ATOM 735 N N . SER A 1 107 ? 26.671 7.859 -7.140 1.00 22.32 190 SER A N 1
ATOM 736 C CA . SER A 1 107 ? 27.992 7.890 -6.534 1.00 36.77 190 SER A CA 1
ATOM 737 C C . SER A 1 107 ? 28.928 6.911 -7.237 1.00 30.33 190 SER A C 1
ATOM 738 O O . SER A 1 107 ? 28.497 5.983 -7.929 1.00 31.04 190 SER A O 1
ATOM 741 N N . ASP A 1 108 ? 30.233 7.135 -7.054 1.00 28.90 191 ASP A N 1
ATOM 742 C CA . ASP A 1 108 ? 31.230 6.213 -7.590 1.00 30.19 191 ASP A CA 1
ATOM 743 C C . ASP A 1 108 ? 31.116 4.829 -6.968 1.00 27.24 191 ASP A C 1
ATOM 744 O O . ASP A 1 108 ? 31.571 3.850 -7.571 1.00 26.42 191 ASP A O 1
ATOM 749 N N . SER A 1 109 ? 30.499 4.727 -5.787 1.00 22.49 192 SER A N 1
ATOM 750 C CA . SER A 1 109 ? 30.257 3.441 -5.148 1.00 22.34 192 SER A CA 1
ATOM 751 C C . SER A 1 109 ? 29.448 2.493 -6.022 1.00 43.44 192 SER A C 1
ATOM 752 O O . SER A 1 109 ? 29.410 1.291 -5.729 1.00 30.19 192 SER A O 1
ATOM 755 N N . VAL A 1 110 ? 28.787 2.996 -7.070 1.00 22.56 193 VAL A N 1
ATOM 756 C CA . VAL A 1 110 ? 28.071 2.110 -7.978 1.00 31.86 193 VAL A CA 1
ATOM 757 C C . VAL A 1 110 ? 29.023 1.156 -8.684 1.00 27.40 193 VAL A C 1
ATOM 758 O O . VAL A 1 110 ? 28.604 0.073 -9.110 1.00 27.26 193 VAL A O 1
ATOM 762 N N . THR A 1 111 ? 30.309 1.514 -8.806 1.00 26.04 194 THR A N 1
ATOM 763 C CA . THR A 1 111 ? 31.245 0.599 -9.459 1.00 23.89 194 THR A CA 1
ATOM 764 C C . THR A 1 111 ? 31.540 -0.625 -8.599 1.00 31.55 194 THR A C 1
ATOM 765 O O . THR A 1 111 ? 31.456 -1.750 -9.121 1.00 30.08 194 THR A O 1
ATOM 769 N N . PRO A 1 112 ? 31.876 -0.506 -7.306 1.00 35.68 195 PRO A N 1
ATOM 770 C CA . PRO A 1 112 ? 32.044 -1.724 -6.498 1.00 40.10 195 PRO A CA 1
ATOM 771 C C . PRO A 1 112 ? 30.745 -2.432 -6.152 1.00 39.92 195 PRO A C 1
ATOM 772 O O . PRO A 1 112 ? 30.798 -3.594 -5.728 1.00 42.77 195 PRO A O 1
ATOM 776 N N . VAL A 1 113 ? 29.589 -1.794 -6.307 1.00 38.35 196 VAL A N 1
ATOM 777 C CA . VAL A 1 113 ? 28.327 -2.454 -5.973 1.00 32.59 196 VAL A CA 1
ATOM 778 C C . VAL A 1 113 ? 27.783 -3.241 -7.157 1.00 38.51 196 VAL A C 1
ATOM 779 O O . VAL A 1 113 ? 27.457 -4.425 -7.032 1.00 34.77 196 VAL A O 1
ATOM 783 N N . LEU A 1 114 ? 27.685 -2.606 -8.325 1.00 39.57 197 LEU A N 1
ATOM 784 C CA . LEU A 1 114 ? 27.063 -3.221 -9.489 1.00 39.40 197 LEU A CA 1
ATOM 785 C C . LEU A 1 114 ? 28.047 -3.564 -10.598 1.00 41.91 197 LEU A C 1
ATOM 786 O O . LEU A 1 114 ? 27.631 -4.130 -11.615 1.00 50.40 197 LEU A O 1
ATOM 791 N N . ASN A 1 115 ? 29.332 -3.251 -10.432 1.00 36.07 198 ASN A N 1
ATOM 792 C CA . ASN A 1 115 ? 30.311 -3.363 -11.515 1.00 40.50 198 ASN A CA 1
ATOM 793 C C . ASN A 1 115 ? 29.854 -2.576 -12.745 1.00 51.06 198 ASN A C 1
ATOM 794 O O . ASN A 1 115 ? 30.022 -3.005 -13.889 1.00 55.55 198 ASN A O 1
ATOM 799 N N . GLN A 1 116 ? 29.256 -1.411 -12.502 1.00 49.21 199 GLN A N 1
ATOM 800 C CA . GLN A 1 116 ? 28.887 -0.480 -13.551 1.00 39.52 199 GLN A CA 1
ATOM 801 C C . GLN A 1 116 ? 29.678 0.809 -13.390 1.00 32.98 199 GLN A C 1
ATOM 802 O O . GLN A 1 116 ? 29.923 1.245 -12.259 1.00 36.29 199 GLN A O 1
ATOM 808 N N . PRO A 1 117 ? 30.114 1.427 -14.481 1.00 35.33 200 PRO A N 1
ATOM 809 C CA . PRO A 1 117 ? 30.784 2.725 -14.360 1.00 43.25 200 PRO A CA 1
ATOM 810 C C . PRO A 1 117 ? 29.791 3.797 -13.949 1.00 45.28 200 PRO A C 1
ATOM 811 O O . PRO A 1 117 ? 28.602 3.715 -14.267 1.00 40.92 200 PRO A O 1
ATOM 815 N N . GLN A 1 118 ? 30.262 4.939 -13.483 1.00 43.60 201 GLN A N 1
ATOM 816 C CA . GLN A 1 118 ? 29.303 6.030 -13.197 1.00 36.60 201 GLN A CA 1
ATOM 817 C C . GLN A 1 118 ? 28.628 6.455 -14.499 1.00 39.19 201 GLN A C 1
ATOM 818 O O . GLN A 1 118 ? 27.493 6.841 -14.451 1.00 45.40 201 GLN A O 1
ATOM 824 N N . SER A 1 119 ? 29.313 6.315 -15.632 1.00 44.39 202 SER A N 1
ATOM 825 C CA . SER A 1 119 ? 28.826 6.736 -16.971 1.00 61.36 202 SER A CA 1
ATOM 826 C C . SER A 1 119 ? 27.590 5.968 -17.450 1.00 74.88 202 SER A C 1
ATOM 827 O O . SER A 1 119 ? 26.927 6.461 -18.341 1.00 95.46 202 SER A O 1
ATOM 830 N N . GLU A 1 120 ? 27.325 4.776 -16.939 1.00 61.55 203 GLU A N 1
ATOM 831 C CA . GLU A 1 120 ? 26.136 4.045 -17.408 1.00 47.46 203 GLU A CA 1
ATOM 832 C C . GLU A 1 120 ? 24.888 4.494 -16.649 1.00 53.14 203 GLU A C 1
ATOM 833 O O . GLU A 1 120 ? 23.829 4.180 -17.133 1.00 51.10 203 GLU A O 1
ATOM 839 N N . TRP A 1 121 ? 25.003 5.141 -15.485 1.00 49.02 204 TRP A N 1
ATOM 840 C CA . TRP A 1 121 ? 23.784 5.632 -14.858 1.00 42.30 204 TRP A CA 1
ATOM 841 C C . TRP A 1 121 ? 23.458 7.077 -15.218 1.00 44.47 204 TRP A C 1
ATOM 842 O O . TRP A 1 121 ? 22.278 7.432 -15.259 1.00 41.48 204 TRP A O 1
ATOM 853 N N . PHE A 1 122 ? 24.453 7.918 -15.493 1.00 41.32 205 PHE A N 1
ATOM 854 C CA . PHE A 1 122 ? 24.166 9.286 -15.907 1.00 46.75 205 PHE A CA 1
ATOM 855 C C . PHE A 1 122 ? 23.540 9.294 -17.298 1.00 56.16 205 PHE A C 1
ATOM 856 O O . PHE A 1 122 ? 23.808 8.416 -18.125 1.00 54.32 205 PHE A O 1
ATOM 864 N N . GLY A 1 123 ? 22.682 10.285 -17.542 1.00 64.42 206 GLY A N 1
ATOM 865 C CA . GLY A 1 123 ? 21.884 10.306 -18.751 1.00 48.16 206 GLY A CA 1
ATOM 866 C C . GLY A 1 123 ? 20.957 9.122 -18.912 1.00 46.58 206 GLY A C 1
ATOM 867 O O . GLY A 1 123 ? 20.403 8.924 -19.998 1.00 45.96 206 GLY A O 1
ATOM 868 N N . SER A 1 124 ? 20.771 8.330 -17.860 1.00 46.84 207 SER A N 1
ATOM 869 C CA . SER A 1 124 ? 19.961 7.123 -17.866 1.00 39.54 207 SER A CA 1
ATOM 870 C C . SER A 1 124 ? 18.713 7.316 -17.004 1.00 38.59 207 SER A C 1
ATOM 871 O O . SER A 1 124 ? 18.414 8.416 -16.526 1.00 38.86 207 SER A O 1
ATOM 874 N N . THR A 1 125 ? 17.986 6.225 -16.799 1.00 39.57 208 THR A N 1
ATOM 875 C CA . THR A 1 125 ? 16.757 6.225 -16.025 1.00 33.27 208 THR A CA 1
ATOM 876 C C . THR A 1 125 ? 16.777 5.013 -15.104 1.00 39.78 208 THR A C 1
ATOM 877 O O . THR A 1 125 ? 17.274 3.949 -15.485 1.00 44.01 208 THR A O 1
ATOM 881 N N . LEU A 1 126 ? 16.269 5.186 -13.878 1.00 37.05 209 LEU A N 1
ATOM 882 C CA . LEU A 1 126 ? 16.215 4.068 -12.942 1.00 32.48 209 LEU A CA 1
ATOM 883 C C . LEU A 1 126 ? 15.437 2.895 -13.519 1.00 42.99 209 LEU A C 1
ATOM 884 O O . LEU A 1 126 ? 15.758 1.735 -13.233 1.00 45.09 209 LEU A O 1
ATOM 889 N N . TYR A 1 127 ? 14.415 3.176 -14.332 1.00 46.48 210 TYR A N 1
ATOM 890 C CA . TYR A 1 127 ? 13.693 2.106 -15.011 1.00 41.99 210 TYR A CA 1
ATOM 891 C C . TYR A 1 127 ? 14.600 1.367 -15.988 1.00 42.29 210 TYR A C 1
ATOM 892 O O . TYR A 1 127 ? 14.497 0.144 -16.139 1.00 45.71 210 TYR A O 1
ATOM 901 N N . ASP A 1 128 ? 15.507 2.092 -16.651 1.00 46.67 211 ASP A N 1
ATOM 902 C CA . ASP A 1 128 ? 16.453 1.471 -17.574 1.00 50.17 211 ASP A CA 1
ATOM 903 C C . ASP A 1 128 ? 17.490 0.610 -16.865 1.00 58.64 211 ASP A C 1
ATOM 904 O O . ASP A 1 128 ? 18.170 -0.184 -17.524 1.00 64.60 211 ASP A O 1
ATOM 909 N N . GLN A 1 129 ? 17.645 0.759 -15.551 1.00 54.03 212 GLN A N 1
ATOM 910 C CA . GLN A 1 129 ? 18.680 0.044 -14.818 1.00 46.71 212 GLN A CA 1
ATOM 911 C C . GLN A 1 129 ? 18.155 -1.157 -14.047 1.00 44.63 212 GLN A C 1
ATOM 912 O O . GLN A 1 129 ? 18.962 -1.934 -13.525 1.00 48.79 212 GLN A O 1
ATOM 918 N N . VAL A 1 130 ? 16.841 -1.329 -13.960 1.00 35.21 213 VAL A N 1
ATOM 919 C CA . VAL A 1 130 ? 16.252 -2.415 -13.197 1.00 38.24 213 VAL A CA 1
ATOM 920 C C . VAL A 1 130 ? 15.715 -3.477 -14.151 1.00 44.29 213 VAL A C 1
ATOM 921 O O . VAL A 1 130 ? 15.689 -3.301 -15.370 1.00 44.58 213 VAL A O 1
ATOM 925 N N . HIS A 1 131 ? 15.280 -4.592 -13.573 1.00 49.85 214 HIS A N 1
ATOM 926 C CA . HIS A 1 131 ? 14.671 -5.652 -14.361 1.00 62.58 214 HIS A CA 1
ATOM 927 C C . HIS A 1 131 ? 13.289 -5.215 -14.843 1.00 61.50 214 HIS A C 1
ATOM 928 O O . HIS A 1 131 ? 12.537 -4.593 -14.087 1.00 57.60 214 HIS A O 1
ATOM 935 N N . PRO A 1 132 ? 12.935 -5.508 -16.099 1.00 61.95 215 PRO A N 1
ATOM 936 C CA . PRO A 1 132 ? 11.608 -5.109 -16.601 1.00 55.50 215 PRO A CA 1
ATOM 937 C C . PRO A 1 132 ? 10.457 -5.587 -15.732 1.00 48.17 215 PRO A C 1
ATOM 938 O O . PRO A 1 132 ? 9.515 -4.823 -15.490 1.00 52.76 215 PRO A O 1
ATOM 942 N N . ASP A 1 133 ? 10.524 -6.818 -15.218 1.00 44.63 216 ASP A N 1
ATOM 943 C CA . ASP A 1 133 ? 9.481 -7.309 -14.323 1.00 53.23 216 ASP A CA 1
ATOM 944 C C . ASP A 1 133 ? 9.294 -6.418 -13.100 1.00 57.09 216 ASP A C 1
ATOM 945 O O . ASP A 1 133 ? 8.271 -6.532 -12.416 1.00 58.45 216 ASP A O 1
ATOM 950 N N . ASP A 1 134 ? 10.253 -5.537 -12.812 1.00 62.76 217 ASP A N 1
ATOM 951 C CA . ASP A 1 134 ? 10.198 -4.658 -11.654 1.00 55.82 217 ASP A CA 1
ATOM 952 C C . ASP A 1 134 ? 9.739 -3.242 -11.980 1.00 48.56 217 ASP A C 1
ATOM 953 O O . ASP A 1 134 ? 9.428 -2.490 -11.046 1.00 38.56 217 ASP A O 1
ATOM 958 N N . VAL A 1 135 ? 9.678 -2.864 -13.266 1.00 45.57 218 VAL A N 1
ATOM 959 C CA . VAL A 1 135 ? 9.501 -1.451 -13.608 1.00 51.44 218 VAL A CA 1
ATOM 960 C C . VAL A 1 135 ? 8.212 -0.915 -12.997 1.00 53.78 218 VAL A C 1
ATOM 961 O O . VAL A 1 135 ? 8.199 0.149 -12.369 1.00 62.02 218 VAL A O 1
ATOM 965 N N . ASP A 1 136 ? 7.118 -1.668 -13.134 1.00 59.25 219 ASP A N 1
ATOM 966 C CA . ASP A 1 136 ? 5.851 -1.280 -12.523 1.00 61.64 219 ASP A CA 1
ATOM 967 C C . ASP A 1 136 ? 6.041 -0.962 -11.049 1.00 63.46 219 ASP A C 1
ATOM 968 O O . ASP A 1 136 ? 5.685 0.133 -10.589 1.00 72.62 219 ASP A O 1
ATOM 973 N N . LYS A 1 137 ? 6.633 -1.903 -10.304 1.00 62.14 220 LYS A N 1
ATOM 974 C CA . LYS A 1 137 ? 6.882 -1.681 -8.884 1.00 63.50 220 LYS A CA 1
ATOM 975 C C . LYS A 1 137 ? 7.624 -0.369 -8.654 1.00 63.07 220 LYS A C 1
ATOM 976 O O . LYS A 1 137 ? 7.257 0.417 -7.768 1.00 61.50 220 LYS A O 1
ATOM 982 N N . LEU A 1 138 ? 8.645 -0.101 -9.472 1.00 49.89 221 LEU A N 1
ATOM 983 C CA . LEU A 1 138 ? 9.399 1.142 -9.358 1.00 44.74 221 LEU A CA 1
ATOM 984 C C . LEU A 1 138 ? 8.485 2.360 -9.419 1.00 46.76 221 LEU A C 1
ATOM 985 O O . LEU A 1 138 ? 8.608 3.284 -8.606 1.00 45.72 221 LEU A O 1
ATOM 990 N N . ARG A 1 139 ? 7.556 2.373 -10.381 1.00 47.89 222 ARG A N 1
ATOM 991 C CA . ARG A 1 139 ? 6.606 3.477 -10.483 1.00 47.09 222 ARG A CA 1
ATOM 992 C C . ARG A 1 139 ? 5.849 3.671 -9.174 1.00 44.84 222 ARG A C 1
ATOM 993 O O . ARG A 1 139 ? 5.704 4.804 -8.695 1.00 44.27 222 ARG A O 1
ATOM 1001 N N . GLU A 1 140 ? 5.402 2.572 -8.558 1.00 48.77 223 GLU A N 1
ATOM 1002 C CA . GLU A 1 140 ? 4.734 2.666 -7.263 1.00 55.99 223 GLU A CA 1
ATOM 1003 C C . GLU A 1 140 ? 5.585 3.437 -6.263 1.00 51.25 223 GLU A C 1
ATOM 1004 O O . GLU A 1 140 ? 5.077 4.297 -5.535 1.00 49.17 223 GLU A O 1
ATOM 1010 N N . GLN A 1 141 ? 6.891 3.163 -6.234 1.00 51.72 224 GLN A N 1
ATOM 1011 C CA . GLN A 1 141 ? 7.774 3.810 -5.274 1.00 44.28 224 GLN A CA 1
ATOM 1012 C C . GLN A 1 141 ? 8.092 5.250 -5.643 1.00 40.99 224 GLN A C 1
ATOM 1013 O O . GLN A 1 141 ? 8.470 6.028 -4.760 1.00 39.81 224 GLN A O 1
ATOM 1019 N N . LEU A 1 142 ? 7.936 5.626 -6.913 1.00 39.33 225 LEU A N 1
ATOM 1020 C CA . LEU A 1 142 ? 8.289 6.966 -7.359 1.00 31.67 225 LEU A CA 1
ATOM 1021 C C . LEU A 1 142 ? 7.096 7.910 -7.442 1.00 42.08 225 LEU A C 1
ATOM 1022 O O . LEU A 1 142 ? 7.298 9.115 -7.616 1.00 46.03 225 LEU A O 1
ATOM 1027 N N . SER A 1 143 ? 5.871 7.405 -7.318 1.00 51.72 226 SER A N 1
ATOM 1028 C CA . SER A 1 143 ? 4.690 8.243 -7.466 1.00 60.23 226 SER A CA 1
ATOM 1029 C C . SER A 1 143 ? 4.490 9.128 -6.240 1.00 63.59 226 SER A C 1
ATOM 1030 O O . SER A 1 143 ? 4.817 8.748 -5.111 1.00 64.84 226 SER A O 1
ATOM 1033 N N . THR A 1 144 ? 3.924 10.312 -6.478 1.00 69.82 227 THR A N 1
ATOM 1034 C CA . THR A 1 144 ? 3.680 11.323 -5.443 1.00 71.26 227 THR A CA 1
ATOM 1035 C C . THR A 1 144 ? 4.923 11.588 -4.596 1.00 61.50 227 THR A C 1
ATOM 1036 O O . THR A 1 144 ? 5.874 12.219 -5.056 1.00 56.85 227 THR A O 1
ATOM 1040 N N . MET A 1 174 ? 11.343 9.597 10.418 1.00 81.90 257 MET A N 1
ATOM 1041 C CA . MET A 1 174 ? 10.210 9.797 9.520 1.00 88.81 257 MET A CA 1
ATOM 1042 C C . MET A 1 174 ? 10.664 10.569 8.285 1.00 87.52 257 MET A C 1
ATOM 1043 O O . MET A 1 174 ? 11.863 10.767 8.085 1.00 88.12 257 MET A O 1
ATOM 1048 N N . GLY A 1 175 ? 9.715 11.005 7.457 1.00 82.80 258 GLY A N 1
ATOM 1049 C CA . GLY A 1 175 ? 10.012 11.895 6.347 1.00 76.77 258 GLY A CA 1
ATOM 1050 C C . GLY A 1 175 ? 9.707 11.336 4.974 1.00 72.69 258 GLY A C 1
ATOM 1051 O O . GLY A 1 175 ? 10.526 11.473 4.058 1.00 74.68 258 GLY A O 1
ATOM 1052 N N . SER A 1 176 ? 8.517 10.746 4.815 1.00 54.36 259 SER A N 1
ATOM 1053 C CA . SER A 1 176 ? 8.119 10.022 3.609 1.00 45.95 259 SER A CA 1
ATOM 1054 C C . SER A 1 176 ? 9.253 9.143 3.092 1.00 49.73 259 SER A C 1
ATOM 1055 O O . SER A 1 176 ? 9.841 9.408 2.037 1.00 20.08 259 SER A O 1
ATOM 1058 N N . ARG A 1 177 ? 9.562 8.094 3.843 1.00 38.25 260 ARG A N 1
ATOM 1059 C CA . ARG A 1 177 ? 10.619 7.175 3.478 1.00 31.75 260 ARG A CA 1
ATOM 1060 C C . ARG A 1 177 ? 10.149 6.232 2.372 1.00 32.45 260 ARG A C 1
ATOM 1061 O O . ARG A 1 177 ? 8.965 6.155 2.039 1.00 39.63 260 ARG A O 1
ATOM 1069 N N . ARG A 1 178 ? 11.108 5.520 1.787 1.00 23.85 261 ARG A N 1
ATOM 1070 C CA . ARG A 1 178 ? 10.849 4.481 0.802 1.00 30.40 261 ARG A CA 1
ATOM 1071 C C . ARG A 1 178 ? 11.803 3.331 1.079 1.00 31.57 261 ARG A C 1
ATOM 1072 O O . ARG A 1 178 ? 12.986 3.550 1.352 1.00 34.12 261 ARG A O 1
ATOM 1080 N N . SER A 1 179 ? 11.285 2.109 1.019 1.00 36.12 262 SER A N 1
ATOM 1081 C CA . SER A 1 179 ? 12.093 0.929 1.315 1.00 35.55 262 SER A CA 1
ATOM 1082 C C . SER A 1 179 ? 11.601 -0.197 0.422 1.00 38.58 262 SER A C 1
ATOM 1083 O O . SER A 1 179 ? 10.489 -0.696 0.617 1.00 47.06 262 SER A O 1
ATOM 1086 N N . PHE A 1 180 ? 12.412 -0.594 -0.555 1.00 33.59 263 PHE A N 1
ATOM 1087 C CA . PHE A 1 180 ? 11.952 -1.604 -1.495 1.00 43.18 263 PHE A CA 1
ATOM 1088 C C . PHE A 1 180 ? 13.120 -2.483 -1.923 1.00 59.95 263 PHE A C 1
ATOM 1089 O O . PHE A 1 180 ? 14.256 -2.312 -1.475 1.00 71.00 263 PHE A O 1
ATOM 1097 N N . ILE A 1 181 ? 12.813 -3.455 -2.777 1.00 52.37 264 ILE A N 1
ATOM 1098 C CA . ILE A 1 181 ? 13.779 -4.425 -3.280 1.00 37.91 264 ILE A CA 1
ATOM 1099 C C . ILE A 1 181 ? 13.584 -4.523 -4.784 1.00 35.74 264 ILE A C 1
ATOM 1100 O O . ILE A 1 181 ? 12.447 -4.582 -5.260 1.00 46.36 264 ILE A O 1
ATOM 1105 N N . CYS A 1 182 ? 14.679 -4.529 -5.535 1.00 30.55 265 CYS A N 1
ATOM 1106 C CA . CYS A 1 182 ? 14.575 -4.558 -6.986 1.00 29.12 265 CYS A CA 1
ATOM 1107 C C . CYS A 1 182 ? 15.728 -5.392 -7.536 1.00 34.02 265 CYS A C 1
ATOM 1108 O O . CYS A 1 182 ? 16.509 -5.976 -6.783 1.00 40.13 265 CYS A O 1
ATOM 1111 N N . ARG A 1 183 ? 15.826 -5.471 -8.859 1.00 27.76 266 ARG A N 1
ATOM 1112 C CA . ARG A 1 183 ? 16.892 -6.209 -9.524 1.00 24.60 266 ARG A CA 1
ATOM 1113 C C . ARG A 1 183 ? 17.585 -5.271 -10.493 1.00 30.79 266 ARG A C 1
ATOM 1114 O O . ARG A 1 183 ? 16.956 -4.778 -11.434 1.00 30.32 266 ARG A O 1
ATOM 1122 N N . MET A 1 184 ? 18.873 -5.031 -10.273 1.00 34.92 267 MET A N 1
ATOM 1123 C CA . MET A 1 184 ? 19.639 -4.096 -11.082 1.00 30.19 267 MET A CA 1
ATOM 1124 C C . MET A 1 184 ? 20.630 -4.838 -11.970 1.00 31.25 267 MET A C 1
ATOM 1125 O O . MET A 1 184 ? 21.125 -5.913 -11.617 1.00 35.83 267 MET A O 1
ATOM 1130 N N . ARG A 1 185 ? 20.915 -4.249 -13.130 1.00 32.25 268 ARG A N 1
ATOM 1131 C CA . ARG A 1 185 ? 21.843 -4.835 -14.086 1.00 39.86 268 ARG A CA 1
ATOM 1132 C C . ARG A 1 185 ? 23.284 -4.623 -13.637 1.00 45.37 268 ARG A C 1
ATOM 1133 O O . ARG A 1 185 ? 23.609 -3.642 -12.964 1.00 52.57 268 ARG A O 1
ATOM 1141 N N . CYS A 1 186 ? 24.156 -5.553 -14.028 1.00 60.50 269 CYS A N 1
ATOM 1142 C CA . CYS A 1 186 ? 25.546 -5.568 -13.587 1.00 55.03 269 CYS A CA 1
ATOM 1143 C C . CYS A 1 186 ? 26.477 -5.710 -14.786 1.00 57.79 269 CYS A C 1
ATOM 1144 O O . CYS A 1 186 ? 26.040 -5.877 -15.927 1.00 55.41 269 CYS A O 1
ATOM 1147 N N . GLY A 1 187 ? 27.780 -5.660 -14.504 1.00 72.96 270 GLY A N 1
ATOM 1148 C CA . GLY A 1 187 ? 28.823 -5.560 -15.511 1.00 88.25 270 GLY A CA 1
ATOM 1149 C C . GLY A 1 187 ? 28.848 -6.608 -16.607 1.00 91.74 270 GLY A C 1
ATOM 1150 O O . GLY A 1 187 ? 28.636 -6.281 -17.780 1.00 94.71 270 GLY A O 1
ATOM 1151 N N . SER A 1 188 ? 29.127 -7.858 -16.245 1.00 91.81 271 SER A N 1
ATOM 1152 C CA . SER A 1 188 ? 29.243 -8.952 -17.211 1.00 88.17 271 SER A CA 1
ATOM 1153 C C . SER A 1 188 ? 30.273 -8.644 -18.298 1.00 88.67 271 SER A C 1
ATOM 1154 O O . SER A 1 188 ? 31.025 -9.520 -18.727 1.00 89.24 271 SER A O 1
ATOM 1157 N N . GLY A 1 216 ? 29.732 -11.587 -20.614 1.00 54.96 299 GLY A N 1
ATOM 1158 C CA . GLY A 1 216 ? 28.580 -12.472 -20.607 1.00 68.57 299 GLY A CA 1
ATOM 1159 C C . GLY A 1 216 ? 27.322 -11.901 -21.239 1.00 81.43 299 GLY A C 1
ATOM 1160 O O . GLY A 1 216 ? 27.371 -11.271 -22.298 1.00 89.03 299 GLY A O 1
ATOM 1161 N N . GLU A 1 217 ? 26.189 -12.133 -20.576 1.00 88.41 300 GLU A N 1
ATOM 1162 C CA . GLU A 1 217 ? 24.868 -11.725 -21.036 1.00 91.92 300 GLU A CA 1
ATOM 1163 C C . GLU A 1 217 ? 24.285 -10.714 -20.055 1.00 98.43 300 GLU A C 1
ATOM 1164 O O . GLU A 1 217 ? 24.997 -10.280 -19.141 1.00 100.34 300 GLU A O 1
ATOM 1170 N N . PRO A 1 218 ? 23.033 -10.278 -20.217 1.00 99.29 301 PRO A N 1
ATOM 1171 C CA . PRO A 1 218 ? 22.411 -9.502 -19.137 1.00 91.54 301 PRO A CA 1
ATOM 1172 C C . PRO A 1 218 ? 22.548 -10.202 -17.792 1.00 84.50 301 PRO A C 1
ATOM 1173 O O . PRO A 1 218 ? 22.229 -11.384 -17.648 1.00 82.81 301 PRO A O 1
ATOM 1177 N N . HIS A 1 219 ? 23.034 -9.458 -16.799 1.00 77.88 302 HIS A N 1
ATOM 1178 C CA . HIS A 1 219 ? 23.281 -9.987 -15.463 1.00 69.28 302 HIS A CA 1
ATOM 1179 C C . HIS A 1 219 ? 22.575 -9.098 -14.449 1.00 43.46 302 HIS A C 1
ATOM 1180 O O . HIS A 1 219 ? 22.834 -7.892 -14.391 1.00 38.70 302 HIS A O 1
ATOM 1187 N N . PHE A 1 220 ? 21.692 -9.690 -13.651 1.00 29.86 303 PHE A N 1
ATOM 1188 C CA . PHE A 1 220 ? 20.892 -8.956 -12.685 1.00 34.15 303 PHE A CA 1
ATOM 1189 C C . PHE A 1 220 ? 21.190 -9.446 -11.277 1.00 35.91 303 PHE A C 1
ATOM 1190 O O . PHE A 1 220 ? 21.453 -10.632 -11.056 1.00 53.75 303 PHE A O 1
ATOM 1198 N N . VAL A 1 221 ? 21.150 -8.515 -10.327 1.00 30.81 304 VAL A N 1
ATOM 1199 C CA . VAL A 1 221 ? 21.393 -8.810 -8.920 1.00 32.98 304 VAL A CA 1
ATOM 1200 C C . VAL A 1 221 ? 20.333 -8.103 -8.089 1.00 37.51 304 VAL A C 1
ATOM 1201 O O . VAL A 1 221 ? 19.945 -6.968 -8.390 1.00 44.90 304 VAL A O 1
ATOM 1205 N N . VAL A 1 222 ? 19.855 -8.786 -7.049 1.00 39.37 305 VAL A N 1
ATOM 1206 C CA . VAL A 1 222 ? 18.894 -8.198 -6.126 1.00 39.92 305 VAL A CA 1
ATOM 1207 C C . VAL A 1 222 ? 19.566 -7.084 -5.332 1.00 40.26 305 VAL A C 1
ATOM 1208 O O . VAL A 1 222 ? 20.682 -7.247 -4.822 1.00 51.11 305 VAL A O 1
ATOM 1212 N N . VAL A 1 223 ? 18.886 -5.946 -5.220 1.00 37.65 306 VAL A N 1
ATOM 1213 C CA . VAL A 1 223 ? 19.398 -4.759 -4.545 1.00 36.18 306 VAL A CA 1
ATOM 1214 C C . VAL A 1 223 ? 18.307 -4.209 -3.637 1.00 36.20 306 VAL A C 1
ATOM 1215 O O . VAL A 1 223 ? 17.198 -3.909 -4.102 1.00 50.81 306 VAL A O 1
ATOM 1219 N N A HIS A 1 224 ? 18.610 -4.087 -2.345 0.46 31.69 307 HIS A N 1
ATOM 1220 N N B HIS A 1 224 ? 18.621 -4.078 -2.349 0.54 31.47 307 HIS A N 1
ATOM 1221 C CA A HIS A 1 224 ? 17.699 -3.458 -1.398 0.46 33.50 307 HIS A CA 1
ATOM 1222 C CA B HIS A 1 224 ? 17.725 -3.458 -1.382 0.54 33.43 307 HIS A CA 1
ATOM 1223 C C A HIS A 1 224 ? 17.956 -1.958 -1.383 0.46 39.08 307 HIS A C 1
ATOM 1224 C C B HIS A 1 224 ? 17.962 -1.952 -1.379 0.54 39.44 307 HIS A C 1
ATOM 1225 O O A HIS A 1 224 ? 19.104 -1.517 -1.262 0.46 40.86 307 HIS A O 1
ATOM 1226 O O B HIS A 1 224 ? 19.107 -1.501 -1.266 0.54 40.81 307 HIS A O 1
ATOM 1239 N N . CYS A 1 225 ? 16.883 -1.181 -1.498 1.00 39.28 308 CYS A N 1
ATOM 1240 C CA . CYS A 1 225 ? 16.956 0.259 -1.672 1.00 25.79 308 CYS A CA 1
ATOM 1241 C C . CYS A 1 225 ? 16.264 0.929 -0.496 1.00 25.17 308 CYS A C 1
ATOM 1242 O O . CYS A 1 225 ? 15.133 0.566 -0.145 1.00 27.38 308 CYS A O 1
ATOM 1245 N N . THR A 1 226 ? 16.943 1.901 0.104 1.00 33.91 309 THR A N 1
ATOM 1246 C CA . THR A 1 226 ? 16.405 2.677 1.217 1.00 35.73 309 THR A CA 1
ATOM 1247 C C . THR A 1 226 ? 16.578 4.150 0.885 1.00 31.50 309 THR A C 1
ATOM 1248 O O . THR A 1 226 ? 17.695 4.591 0.615 1.00 35.11 309 THR A O 1
ATOM 1252 N N . GLY A 1 227 ? 15.491 4.911 0.897 1.00 27.03 310 GLY A N 1
ATOM 1253 C CA . GLY A 1 227 ? 15.614 6.295 0.504 1.00 26.14 310 GLY A CA 1
ATOM 1254 C C . GLY A 1 227 ? 14.485 7.162 1.012 1.00 32.26 310 GLY A C 1
ATOM 1255 O O . GLY A 1 227 ? 13.693 6.755 1.864 1.00 19.75 310 GLY A O 1
ATOM 1256 N N . TYR A 1 228 ? 14.423 8.372 0.462 1.00 20.03 311 TYR A N 1
ATOM 1257 C CA . TYR A 1 228 ? 13.430 9.349 0.876 1.00 30.08 311 TYR A CA 1
ATOM 1258 C C . TYR A 1 228 ? 13.158 10.327 -0.258 1.00 28.36 311 TYR A C 1
ATOM 1259 O O . TYR A 1 228 ? 13.967 10.499 -1.173 1.00 27.11 311 TYR A O 1
ATOM 1268 N N . ILE A 1 229 ? 12.002 10.977 -0.173 1.00 24.39 312 ILE A N 1
ATOM 1269 C CA . ILE A 1 229 ? 11.580 11.961 -1.162 1.00 24.35 312 ILE A CA 1
ATOM 1270 C C . ILE A 1 229 ? 12.027 13.342 -0.703 1.00 21.04 312 ILE A C 1
ATOM 1271 O O . ILE A 1 229 ? 11.808 13.728 0.452 1.00 32.73 312 ILE A O 1
ATOM 1276 N N . LYS A 1 230 ? 12.651 14.087 -1.607 1.00 21.34 313 LYS A N 1
ATOM 1277 C CA . LYS A 1 230 ? 13.244 15.377 -1.299 1.00 22.38 313 LYS A CA 1
ATOM 1278 C C . LYS A 1 230 ? 12.778 16.402 -2.318 1.00 22.08 313 LYS A C 1
ATOM 1279 O O . LYS A 1 230 ? 12.785 16.136 -3.525 1.00 27.48 313 LYS A O 1
ATOM 1285 N N . ALA A 1 231 ? 12.370 17.569 -1.828 1.00 22.36 314 ALA A N 1
ATOM 1286 C CA . ALA A 1 231 ? 12.036 18.667 -2.719 1.00 28.35 314 ALA A CA 1
ATOM 1287 C C . ALA A 1 231 ? 13.281 19.128 -3.464 1.00 29.04 314 ALA A C 1
ATOM 1288 O O . ALA A 1 231 ? 14.355 19.290 -2.875 1.00 23.06 314 ALA A O 1
ATOM 1290 N N . TRP A 1 232 ? 13.130 19.331 -4.767 1.00 24.41 315 TRP A N 1
ATOM 1291 C CA . TRP A 1 232 ? 14.202 19.663 -5.685 1.00 29.14 315 TRP A CA 1
ATOM 1292 C C . TRP A 1 232 ? 14.035 21.092 -6.187 1.00 31.31 315 TRP A C 1
ATOM 1293 O O . TRP A 1 232 ? 12.902 21.555 -6.358 1.00 32.25 315 TRP A O 1
ATOM 1304 N N . PRO A 1 233 ? 15.131 21.833 -6.410 1.00 30.25 316 PRO A N 1
ATOM 1305 C CA . PRO A 1 233 ? 16.533 21.454 -6.223 1.00 24.64 316 PRO A CA 1
ATOM 1306 C C . PRO A 1 233 ? 16.966 21.553 -4.757 1.00 43.18 316 PRO A C 1
ATOM 1307 O O . PRO A 1 233 ? 16.259 22.164 -3.953 1.00 36.48 316 PRO A O 1
ATOM 1311 N N . PRO A 1 234 ? 18.105 20.962 -4.410 1.00 39.00 317 PRO A N 1
ATOM 1312 C CA . PRO A 1 234 ? 18.545 20.984 -3.013 1.00 28.54 317 PRO A CA 1
ATOM 1313 C C . PRO A 1 234 ? 19.196 22.306 -2.647 1.00 29.09 317 PRO A C 1
ATOM 1314 O O . PRO A 1 234 ? 19.823 22.973 -3.473 1.00 37.56 317 PRO A O 1
ATOM 1318 N N . ALA A 1 235 ? 19.030 22.685 -1.384 1.00 35.91 318 ALA A N 1
ATOM 1319 C CA . ALA A 1 235 ? 19.559 23.957 -0.919 1.00 24.44 318 ALA A CA 1
ATOM 1320 C C . ALA A 1 235 ? 21.081 23.924 -0.875 1.00 34.69 318 ALA A C 1
ATOM 1321 O O . ALA A 1 235 ? 21.698 22.878 -0.656 1.00 46.07 318 ALA A O 1
ATOM 1323 N N . GLY A 1 236 ? 21.687 25.089 -1.101 1.00 34.47 319 GLY A N 1
ATOM 1324 C CA . GLY A 1 236 ? 23.124 25.236 -1.046 1.00 27.16 319 GLY A CA 1
ATOM 1325 C C . GLY A 1 236 ? 23.877 24.782 -2.275 1.00 33.95 319 GLY A C 1
ATOM 1326 O O . GLY A 1 236 ? 25.040 25.168 -2.444 1.00 46.77 319 GLY A O 1
ATOM 1327 N N . VAL A 1 237 ? 23.267 23.972 -3.137 1.00 36.19 320 VAL A N 1
ATOM 1328 C CA . VAL A 1 237 ? 23.913 23.503 -4.360 1.00 31.81 320 VAL A CA 1
ATOM 1329 C C . VAL A 1 237 ? 23.594 24.477 -5.485 1.00 30.44 320 VAL A C 1
ATOM 1330 O O . VAL A 1 237 ? 22.423 24.727 -5.788 1.00 39.89 320 VAL A O 1
ATOM 1334 N N . SER A 1 238 ? 24.632 25.025 -6.107 1.00 32.69 321 SER A N 1
ATOM 1335 C CA . SER A 1 238 ? 24.418 25.931 -7.224 1.00 30.57 321 SER A CA 1
ATOM 1336 C C . SER A 1 238 ? 23.958 25.162 -8.455 1.00 31.69 321 SER A C 1
ATOM 1337 O O . SER A 1 238 ? 24.505 24.108 -8.793 1.00 37.47 321 SER A O 1
ATOM 1340 N N . LEU A 1 239 ? 22.933 25.696 -9.121 1.00 31.19 322 LEU A N 1
ATOM 1341 C CA . LEU A 1 239 ? 22.419 25.162 -10.381 1.00 31.01 322 LEU A CA 1
ATOM 1342 C C . LEU A 1 239 ? 22.662 26.213 -11.456 1.00 36.81 322 LEU A C 1
ATOM 1343 O O . LEU A 1 239 ? 21.817 27.095 -11.677 1.00 42.60 322 LEU A O 1
ATOM 1348 N N . PRO A 1 240 ? 23.805 26.165 -12.142 1.00 45.16 323 PRO A N 1
ATOM 1349 C CA . PRO A 1 240 ? 24.150 27.227 -13.094 1.00 29.85 323 PRO A CA 1
ATOM 1350 C C . PRO A 1 240 ? 23.195 27.259 -14.274 1.00 49.87 323 PRO A C 1
ATOM 1351 O O . PRO A 1 240 ? 22.387 26.358 -14.503 1.00 63.13 323 PRO A O 1
ATOM 1355 N N . ASP A 1 241 ? 23.311 28.333 -15.047 1.00 40.82 324 ASP A N 1
ATOM 1356 C CA . ASP A 1 241 ? 22.354 28.562 -16.119 1.00 46.71 324 ASP A CA 1
ATOM 1357 C C . ASP A 1 241 ? 22.550 27.556 -17.247 1.00 48.18 324 ASP A C 1
ATOM 1358 O O . ASP A 1 241 ? 21.578 27.048 -17.819 1.00 50.56 324 ASP A O 1
ATOM 1363 N N . ASP A 1 242 ? 23.805 27.250 -17.565 1.00 46.84 325 ASP A N 1
ATOM 1364 C CA . ASP A 1 242 ? 24.160 26.352 -18.653 1.00 44.55 325 ASP A CA 1
ATOM 1365 C C . ASP A 1 242 ? 24.380 24.913 -18.188 1.00 39.10 325 ASP A C 1
ATOM 1366 O O . ASP A 1 242 ? 24.975 24.117 -18.922 1.00 51.26 325 ASP A O 1
ATOM 1371 N N . ASP A 1 243 ? 23.917 24.561 -16.992 1.00 35.96 326 ASP A N 1
ATOM 1372 C CA . ASP A 1 243 ? 24.048 23.182 -16.541 1.00 34.11 326 ASP A CA 1
ATOM 1373 C C . ASP A 1 243 ? 22.970 22.309 -17.181 1.00 31.88 326 ASP A C 1
ATOM 1374 O O . ASP A 1 243 ? 21.855 22.775 -17.429 1.00 42.31 326 ASP A O 1
ATOM 1379 N N . PRO A 1 244 ? 23.280 21.041 -17.468 1.00 35.18 327 PRO A N 1
ATOM 1380 C CA . PRO A 1 244 ? 22.238 20.133 -17.980 1.00 33.86 327 PRO A CA 1
ATOM 1381 C C . PRO A 1 244 ? 21.009 20.064 -17.092 1.00 40.65 327 PRO A C 1
ATOM 1382 O O . PRO A 1 244 ? 19.896 19.865 -17.596 1.00 43.31 327 PRO A O 1
ATOM 1386 N N . GLU A 1 245 ? 21.135 20.345 -15.807 1.00 37.23 328 GLU A N 1
ATOM 1387 C CA . GLU A 1 245 ? 19.999 20.182 -14.875 1.00 27.54 328 GLU A CA 1
ATOM 1388 C C . GLU A 1 245 ? 19.075 21.397 -14.889 1.00 38.30 328 GLU A C 1
ATOM 1389 O O . GLU A 1 245 ? 18.006 21.293 -14.349 1.00 27.80 328 GLU A O 1
ATOM 1395 N N . ALA A 1 246 ? 19.487 22.481 -15.539 1.00 40.83 329 ALA A N 1
ATOM 1396 C CA . ALA A 1 246 ? 18.754 23.764 -15.575 1.00 37.11 329 ALA A CA 1
ATOM 1397 C C . ALA A 1 246 ? 17.387 23.660 -16.243 1.00 52.54 329 ALA A C 1
ATOM 1398 O O . ALA A 1 246 ? 16.494 24.335 -15.832 1.00 29.87 329 ALA A O 1
ATOM 1400 N N . GLY A 1 247 ? 17.223 22.806 -17.224 1.00 84.08 330 GLY A N 1
ATOM 1401 C CA . GLY A 1 247 ? 15.904 22.762 -17.858 1.00 85.84 330 GLY A CA 1
ATOM 1402 C C . GLY A 1 247 ? 15.099 21.562 -17.447 1.00 84.31 330 GLY A C 1
ATOM 1403 O O . GLY A 1 247 ? 14.049 21.393 -17.991 1.00 103.30 330 GLY A O 1
ATOM 1404 N N . GLN A 1 248 ? 15.571 20.787 -16.490 1.00 55.18 331 GLN A N 1
ATOM 1405 C CA . GLN A 1 248 ? 14.823 19.586 -16.088 1.00 43.60 331 GLN A CA 1
ATOM 1406 C C . GLN A 1 248 ? 13.548 20.006 -15.382 1.00 47.57 331 GLN A C 1
ATOM 1407 O O . GLN A 1 248 ? 12.497 19.535 -15.761 1.00 53.64 331 GLN A O 1
ATOM 1413 N N . GLY A 1 249 ? 13.670 20.818 -14.348 1.00 40.83 332 GLY A N 1
ATOM 1414 C CA . GLY A 1 249 ? 12.489 21.262 -13.643 1.00 37.50 332 GLY A CA 1
ATOM 1415 C C . GLY A 1 249 ? 11.791 20.229 -12.784 1.00 36.89 332 GLY A C 1
ATOM 1416 O O . GLY A 1 249 ? 10.596 20.376 -12.502 1.00 37.68 332 GLY A O 1
ATOM 1417 N N . SER A 1 250 ? 12.492 19.188 -12.348 1.00 34.56 333 SER A N 1
ATOM 1418 C CA . SER A 1 250 ? 11.862 18.181 -11.504 1.00 38.68 333 SER A CA 1
ATOM 1419 C C . SER A 1 250 ? 11.548 18.750 -10.125 1.00 39.70 333 SER A C 1
ATOM 1420 O O . SER A 1 250 ? 12.343 19.490 -9.537 1.00 32.76 333 SER A O 1
ATOM 1423 N N . LYS A 1 251 ? 10.372 18.393 -9.610 1.00 39.41 334 LYS A N 1
ATOM 1424 C CA . LYS A 1 251 ? 9.879 18.945 -8.355 1.00 25.15 334 LYS A CA 1
ATOM 1425 C C . LYS A 1 251 ? 10.268 18.093 -7.153 1.00 23.99 334 LYS A C 1
ATOM 1426 O O . LYS A 1 251 ? 10.595 18.636 -6.093 1.00 26.27 334 LYS A O 1
ATOM 1432 N N . PHE A 1 252 ? 10.250 16.770 -7.294 1.00 27.84 335 PHE A N 1
ATOM 1433 C CA . PHE A 1 252 ? 10.654 15.874 -6.222 1.00 30.95 335 PHE A CA 1
ATOM 1434 C C . PHE A 1 252 ? 11.664 14.864 -6.747 1.00 30.49 335 PHE A C 1
ATOM 1435 O O . PHE A 1 252 ? 11.660 14.516 -7.933 1.00 25.21 335 PHE A O 1
ATOM 1443 N N . CYS A 1 253 ? 12.531 14.393 -5.849 1.00 28.03 336 CYS A N 1
ATOM 1444 C CA . CYS A 1 253 ? 13.527 13.389 -6.193 1.00 22.18 336 CYS A CA 1
ATOM 1445 C C . CYS A 1 253 ? 13.584 12.326 -5.108 1.00 31.23 336 CYS A C 1
ATOM 1446 O O . CYS A 1 253 ? 13.402 12.623 -3.927 1.00 34.04 336 CYS A O 1
ATOM 1449 N N . LEU A 1 254 ? 13.834 11.086 -5.516 1.00 29.64 337 LEU A N 1
ATOM 1450 C CA . LEU A 1 254 ? 14.165 10.016 -4.586 1.00 21.10 337 LEU A CA 1
ATOM 1451 C C . LEU A 1 254 ? 15.675 10.004 -4.369 1.00 49.33 337 LEU A C 1
ATOM 1452 O O . LEU A 1 254 ? 16.447 9.833 -5.325 1.00 32.24 337 LEU A O 1
ATOM 1457 N N . VAL A 1 255 ? 16.089 10.211 -3.119 1.00 20.83 338 VAL A N 1
ATOM 1458 C CA . VAL A 1 255 ? 17.475 10.067 -2.689 1.00 33.09 338 VAL A CA 1
ATOM 1459 C C . VAL A 1 255 ? 17.577 8.743 -1.946 1.00 28.83 338 VAL A C 1
ATOM 1460 O O . VAL A 1 255 ? 16.908 8.553 -0.925 1.00 20.27 338 VAL A O 1
ATOM 1464 N N . ALA A 1 256 ? 18.401 7.818 -2.439 1.00 23.51 339 ALA A N 1
ATOM 1465 C CA . ALA A 1 256 ? 18.373 6.471 -1.885 1.00 22.26 339 ALA A CA 1
ATOM 1466 C C . ALA A 1 256 ? 19.754 5.827 -1.927 1.00 30.33 339 ALA A C 1
ATOM 1467 O O . ALA A 1 256 ? 20.647 6.257 -2.661 1.00 31.34 339 ALA A O 1
ATOM 1469 N N . ILE A 1 257 ? 19.907 4.788 -1.107 1.00 27.57 340 ILE A N 1
ATOM 1470 C CA . ILE A 1 257 ? 21.062 3.899 -1.101 1.00 20.33 340 ILE A CA 1
ATOM 1471 C C . ILE A 1 257 ? 20.615 2.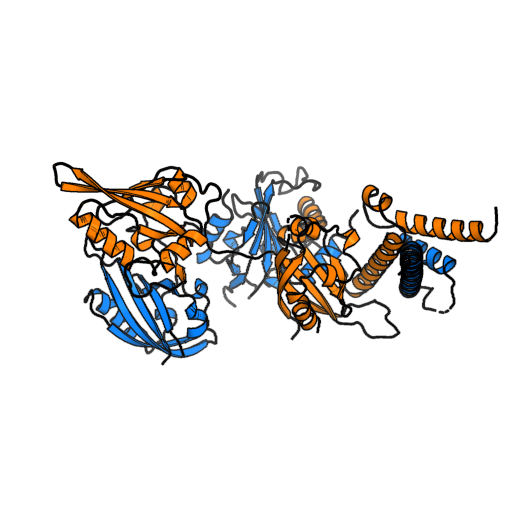534 -1.601 1.00 39.02 340 ILE A C 1
ATOM 1472 O O . ILE A 1 257 ? 19.570 2.020 -1.180 1.00 36.73 340 ILE A O 1
ATOM 1477 N N . GLY A 1 258 ? 21.409 1.945 -2.490 1.00 33.31 341 GLY A N 1
ATOM 1478 C CA . GLY A 1 258 ? 21.224 0.570 -2.928 1.00 30.56 341 GLY A CA 1
ATOM 1479 C C . GLY A 1 258 ? 22.337 -0.309 -2.403 1.00 34.57 341 GLY A C 1
ATOM 1480 O O . GLY A 1 258 ? 23.521 0.029 -2.521 1.00 34.58 341 GLY A O 1
ATOM 1481 N N . ARG A 1 259 ? 21.952 -1.450 -1.817 1.00 34.65 342 ARG A N 1
ATOM 1482 C CA . ARG A 1 259 ? 22.877 -2.414 -1.233 1.00 34.07 342 ARG A CA 1
ATOM 1483 C C . ARG A 1 259 ? 22.633 -3.801 -1.809 1.00 35.42 342 ARG A C 1
ATOM 1484 O O . ARG A 1 259 ? 21.483 -4.204 -2.003 1.00 44.66 342 ARG A O 1
ATOM 1492 N N . LEU A 1 260 ? 23.716 -4.540 -2.055 1.00 42.21 343 LEU A N 1
ATOM 1493 C CA . LEU A 1 260 ? 23.592 -5.897 -2.570 1.00 37.29 343 LEU A CA 1
ATOM 1494 C C . LEU A 1 260 ? 23.140 -6.863 -1.476 1.00 51.35 343 LEU A C 1
ATOM 1495 O O . LEU A 1 260 ? 23.187 -6.552 -0.283 1.00 57.31 343 LEU A O 1
ATOM 1500 N N . GLN A 1 261 ? 22.688 -8.041 -1.931 1.00 66.17 344 GLN A N 1
ATOM 1501 C CA . GLN A 1 261 ? 22.315 -9.265 -1.181 1.00 71.78 344 GLN A CA 1
ATOM 1502 C C . GLN A 1 261 ? 20.845 -9.589 -1.403 1.00 73.18 344 GLN A C 1
ATOM 1503 O O . GLN A 1 261 ? 20.051 -9.582 -0.463 1.00 76.86 344 GLN A O 1
ATOM 1509 N N . PRO A 1 277 ? 11.207 -30.823 9.994 1.00 65.94 360 PRO A N 1
ATOM 1510 C CA . PRO A 1 277 ? 10.137 -31.587 9.338 1.00 66.36 360 PRO A CA 1
ATOM 1511 C C . PRO A 1 277 ? 8.741 -31.032 9.621 1.00 65.04 360 PRO A C 1
ATOM 1512 O O . PRO A 1 277 ? 8.009 -31.634 10.410 1.00 57.25 360 PRO A O 1
ATOM 1516 N N . THR A 1 278 ? 8.378 -29.918 8.993 1.00 62.41 361 THR A N 1
ATOM 1517 C CA . THR A 1 278 ? 7.082 -29.288 9.227 1.00 66.14 361 THR A CA 1
ATOM 1518 C C . THR A 1 278 ? 6.403 -29.053 7.877 1.00 52.01 361 THR A C 1
ATOM 1519 O O . THR A 1 278 ? 6.726 -29.683 6.861 1.00 46.24 361 THR A O 1
ATOM 1523 N N . GLU A 1 279 ? 5.441 -28.130 7.850 1.00 49.46 362 GLU A N 1
ATOM 1524 C CA . GLU A 1 279 ? 4.626 -27.890 6.669 1.00 42.37 362 GLU A CA 1
ATOM 1525 C C . GLU A 1 279 ? 4.176 -26.436 6.655 1.00 40.82 362 GLU A C 1
ATOM 1526 O O . GLU A 1 279 ? 4.259 -25.725 7.661 1.00 46.35 362 GLU A O 1
ATOM 1532 N N . PHE A 1 280 ? 3.680 -26.005 5.496 1.00 37.70 363 PHE A N 1
ATOM 1533 C CA . PHE A 1 280 ? 3.094 -24.677 5.367 1.00 32.52 363 PHE A CA 1
ATOM 1534 C C . PHE A 1 280 ? 1.968 -24.716 4.341 1.00 27.21 363 PHE A C 1
ATOM 1535 O O . PHE A 1 280 ? 1.986 -25.525 3.410 1.00 32.10 363 PHE A O 1
ATOM 1543 N N . ILE A 1 281 ? 0.985 -23.837 4.523 1.00 26.74 364 ILE A N 1
ATOM 1544 C CA . ILE A 1 281 ? -0.147 -23.745 3.614 1.00 32.29 364 ILE A CA 1
ATOM 1545 C C . ILE A 1 281 ? 0.131 -22.654 2.589 1.00 36.22 364 ILE A C 1
ATOM 1546 O O . ILE A 1 281 ? 0.982 -21.780 2.777 1.00 30.67 364 ILE A O 1
ATOM 1551 N N . SER A 1 282 ? -0.614 -22.700 1.487 1.00 41.10 365 SER A N 1
ATOM 1552 C CA . SER A 1 282 ? -0.475 -21.696 0.442 1.00 25.75 365 SER A CA 1
ATOM 1553 C C . SER A 1 282 ? -1.735 -21.682 -0.409 1.00 25.87 365 SER A C 1
ATOM 1554 O O . SER A 1 282 ? -2.493 -22.654 -0.453 1.00 32.74 365 SER A O 1
ATOM 1557 N N . ARG A 1 283 ? -1.956 -20.549 -1.067 1.00 25.42 366 ARG A N 1
ATOM 1558 C CA . ARG A 1 283 ? -3.030 -20.386 -2.036 1.00 32.80 366 ARG A CA 1
ATOM 1559 C C . ARG A 1 283 ? -2.435 -20.017 -3.389 1.00 37.73 366 ARG A C 1
ATOM 1560 O O . ARG A 1 283 ? -1.506 -19.201 -3.464 1.00 25.16 366 ARG A O 1
ATOM 1568 N N . HIS A 1 284 ? -2.991 -20.622 -4.443 1.00 26.04 367 HIS A N 1
ATOM 1569 C CA . HIS A 1 284 ? -2.547 -20.446 -5.821 1.00 40.32 367 HIS A CA 1
ATOM 1570 C C . HIS A 1 284 ? -3.736 -20.162 -6.730 1.00 33.80 367 HIS A C 1
ATOM 1571 O O . HIS A 1 284 ? -4.867 -20.559 -6.447 1.00 26.62 367 HIS A O 1
ATOM 1578 N N . ASN A 1 285 ? -3.467 -19.489 -7.848 1.00 26.42 368 ASN A N 1
ATOM 1579 C CA . ASN A 1 285 ? -4.452 -19.476 -8.918 1.00 33.49 368 ASN A CA 1
ATOM 1580 C C . ASN A 1 285 ? -4.358 -20.776 -9.715 1.00 31.31 368 ASN A C 1
ATOM 1581 O O . ASN A 1 285 ? -3.453 -21.592 -9.519 1.00 49.10 368 ASN A O 1
ATOM 1586 N N . ILE A 1 286 ? -5.308 -20.973 -10.629 1.00 28.09 369 ILE A N 1
ATOM 1587 C CA . ILE A 1 286 ? -5.399 -22.247 -11.328 1.00 44.85 369 ILE A CA 1
ATOM 1588 C C . ILE A 1 286 ? -4.190 -22.524 -12.211 1.00 47.37 369 ILE A C 1
ATOM 1589 O O . ILE A 1 286 ? -4.008 -23.659 -12.659 1.00 46.55 369 ILE A O 1
ATOM 1594 N N . GLU A 1 287 ? -3.350 -21.520 -12.461 1.00 44.22 370 GLU A N 1
ATOM 1595 C CA . GLU A 1 287 ? -2.110 -21.742 -13.193 1.00 45.00 370 GLU A CA 1
ATOM 1596 C C . GLU A 1 287 ? -0.992 -22.261 -12.298 1.00 49.97 370 GLU A C 1
ATOM 1597 O O . GLU A 1 287 ? -0.023 -22.835 -12.807 1.00 58.81 370 GLU A O 1
ATOM 1603 N N . GLY A 1 288 ? -1.106 -22.080 -10.985 1.00 46.09 371 GLY A N 1
ATOM 1604 C CA . GLY A 1 288 ? -0.102 -22.541 -10.049 1.00 28.23 371 GLY A CA 1
ATOM 1605 C C . GLY A 1 288 ? 0.742 -21.456 -9.423 1.00 35.06 371 GLY A C 1
ATOM 1606 O O . GLY A 1 288 ? 1.748 -21.777 -8.778 1.00 38.68 371 GLY A O 1
ATOM 1607 N N . ILE A 1 289 ? 0.366 -20.190 -9.589 1.00 26.99 372 ILE A N 1
ATOM 1608 C CA . ILE A 1 289 ? 1.126 -19.065 -9.052 1.00 37.37 372 ILE A CA 1
ATOM 1609 C C . ILE A 1 289 ? 0.849 -18.930 -7.560 1.00 37.53 372 ILE A C 1
ATOM 1610 O O . ILE A 1 289 ? -0.311 -18.894 -7.135 1.00 32.12 372 ILE A O 1
ATOM 1615 N N . PHE A 1 290 ? 1.913 -18.844 -6.763 1.00 25.56 373 PHE A N 1
ATOM 1616 C CA . PHE A 1 290 ? 1.777 -18.531 -5.344 1.00 25.10 373 PHE A CA 1
ATOM 1617 C C . PHE A 1 290 ? 1.103 -17.174 -5.164 1.00 24.55 373 PHE A C 1
ATOM 1618 O O . PHE A 1 290 ? 1.644 -16.147 -5.585 1.00 32.46 373 PHE A O 1
ATOM 1626 N N . THR A 1 291 ? -0.076 -17.160 -4.535 1.00 24.47 374 THR A N 1
ATOM 1627 C CA . THR A 1 291 ? -0.719 -15.905 -4.175 1.00 39.94 374 THR A CA 1
ATOM 1628 C C . THR A 1 291 ? -0.899 -15.718 -2.678 1.00 33.52 374 THR A C 1
ATOM 1629 O O . THR A 1 291 ? -1.148 -14.590 -2.243 1.00 39.46 374 THR A O 1
ATOM 1633 N N . PHE A 1 292 ? -0.781 -16.777 -1.884 1.00 28.71 375 PHE A N 1
ATOM 1634 C CA . PHE A 1 292 ? -0.671 -16.645 -0.434 1.00 27.99 375 PHE A CA 1
ATOM 1635 C C . PHE A 1 292 ? 0.334 -17.678 0.042 1.00 29.39 375 PHE A C 1
ATOM 1636 O O . PHE A 1 292 ? 0.259 -18.836 -0.373 1.00 36.28 375 PHE A O 1
ATOM 1644 N N . VAL A 1 293 ? 1.263 -17.268 0.906 1.00 29.73 376 VAL A N 1
ATOM 1645 C CA . VAL A 1 293 ? 2.306 -18.155 1.417 1.00 27.31 376 VAL A CA 1
ATOM 1646 C C . VAL A 1 293 ? 2.368 -18.027 2.934 1.00 31.61 376 VAL A C 1
ATOM 1647 O O . VAL A 1 293 ? 2.600 -16.932 3.461 1.00 34.19 376 VAL A O 1
ATOM 1651 N N . ASP A 1 294 ? 2.163 -19.142 3.631 1.00 24.41 377 ASP A N 1
ATOM 1652 C CA . ASP A 1 294 ? 2.384 -19.196 5.070 1.00 38.88 377 ASP A CA 1
ATOM 1653 C C . ASP A 1 294 ? 3.855 -18.937 5.391 1.00 39.15 377 ASP A C 1
ATOM 1654 O O . ASP A 1 294 ? 4.758 -19.361 4.666 1.00 42.07 377 ASP A O 1
ATOM 1659 N N . HIS A 1 295 ? 4.087 -18.248 6.513 1.00 34.89 378 HIS A N 1
ATOM 1660 C CA . HIS A 1 295 ? 5.447 -17.901 6.922 1.00 41.11 378 HIS A CA 1
ATOM 1661 C C . HIS A 1 295 ? 6.304 -19.139 7.174 1.00 44.46 378 HIS A C 1
ATOM 1662 O O . HIS A 1 295 ? 7.515 -19.122 6.905 1.00 53.03 378 HIS A O 1
ATOM 1669 N N . ARG A 1 296 ? 5.697 -20.229 7.657 1.00 37.25 379 ARG A N 1
ATOM 1670 C CA . ARG A 1 296 ? 6.452 -21.439 7.971 1.00 30.35 379 ARG A CA 1
ATOM 1671 C C . ARG A 1 296 ? 7.194 -22.004 6.767 1.00 32.59 379 ARG A C 1
ATOM 1672 O O . ARG A 1 296 ? 7.990 -22.938 6.927 1.00 37.91 379 ARG A O 1
ATOM 1680 N N . CYS A 1 297 ? 6.944 -21.463 5.575 1.00 25.67 380 CYS A N 1
ATOM 1681 C CA . CYS A 1 297 ? 7.750 -21.760 4.397 1.00 43.75 380 CYS A CA 1
ATOM 1682 C C . CYS A 1 297 ? 9.247 -21.646 4.678 1.00 50.46 380 CYS A C 1
ATOM 1683 O O . CYS A 1 297 ? 10.037 -22.490 4.236 1.00 54.73 380 CYS A O 1
ATOM 1686 N N . VAL A 1 298 ? 9.648 -20.643 5.465 1.00 49.04 381 VAL A N 1
ATOM 1687 C CA . VAL A 1 298 ? 11.067 -20.490 5.783 1.00 52.72 381 VAL A CA 1
ATOM 1688 C C . VAL A 1 298 ? 11.592 -21.741 6.476 1.00 52.87 381 VAL A C 1
ATOM 1689 O O . VAL A 1 298 ? 12.689 -22.225 6.179 1.00 44.00 381 VAL A O 1
ATOM 1693 N N . ALA A 1 299 ? 10.822 -22.282 7.418 1.00 46.99 382 ALA A N 1
ATOM 1694 C CA . ALA A 1 299 ? 11.276 -23.474 8.115 1.00 35.19 382 ALA A CA 1
ATOM 1695 C C . ALA A 1 299 ? 11.126 -24.718 7.262 1.00 41.96 382 ALA A C 1
ATOM 1696 O O . ALA A 1 299 ? 11.805 -25.715 7.522 1.00 47.41 382 ALA A O 1
ATOM 1698 N N . THR A 1 300 ? 10.270 -24.674 6.239 1.00 44.63 383 THR A N 1
ATOM 1699 C CA . THR A 1 300 ? 9.964 -25.869 5.464 1.00 39.13 383 THR A CA 1
ATOM 1700 C C . THR A 1 300 ? 10.847 -25.987 4.231 1.00 39.15 383 THR A C 1
ATOM 1701 O O . THR A 1 300 ? 11.381 -27.068 3.957 1.00 44.30 383 THR A O 1
ATOM 1705 N N . VAL A 1 301 ? 11.028 -24.889 3.492 1.00 27.77 384 VAL A N 1
ATOM 1706 C CA . VAL A 1 301 ? 11.826 -24.895 2.273 1.00 30.81 384 VAL A CA 1
ATOM 1707 C C . VAL A 1 301 ? 12.890 -23.807 2.250 1.00 38.57 384 VAL A C 1
ATOM 1708 O O . VAL A 1 301 ? 13.625 -23.701 1.267 1.00 48.62 384 VAL A O 1
ATOM 1712 N N . GLY A 1 302 ? 12.997 -22.982 3.292 1.00 34.79 385 GLY A N 1
ATOM 1713 C CA . GLY A 1 302 ? 14.086 -22.034 3.407 1.00 40.24 385 GLY A CA 1
ATOM 1714 C C . GLY A 1 302 ? 13.853 -20.679 2.775 1.00 51.26 385 GLY A C 1
ATOM 1715 O O . GLY A 1 302 ? 14.623 -19.747 3.048 1.00 55.52 385 GLY A O 1
ATOM 1716 N N . TYR A 1 303 ? 12.827 -20.535 1.943 1.00 57.54 386 TYR A N 1
ATOM 1717 C CA . TYR A 1 303 ? 12.528 -19.267 1.295 1.00 45.68 386 TYR A CA 1
ATOM 1718 C C . TYR A 1 303 ? 11.654 -18.396 2.189 1.00 43.53 386 TYR A C 1
ATOM 1719 O O . TYR A 1 303 ? 10.818 -18.892 2.949 1.00 45.96 386 TYR A O 1
ATOM 1728 N N . GLN A 1 304 ? 11.849 -17.086 2.076 1.00 39.41 387 GLN A N 1
ATOM 1729 C CA . GLN A 1 304 ? 10.923 -16.125 2.646 1.00 39.78 387 GLN A CA 1
ATOM 1730 C C . GLN A 1 304 ? 9.645 -16.093 1.815 1.00 42.09 387 GLN A C 1
ATOM 1731 O O . GLN A 1 304 ? 9.664 -16.401 0.619 1.00 41.23 387 GLN A O 1
ATOM 1737 N N . PRO A 1 305 ? 8.513 -15.733 2.428 1.00 45.79 388 PRO A N 1
ATOM 1738 C CA . PRO A 1 305 ? 7.257 -15.650 1.662 1.00 38.85 388 PRO A CA 1
ATOM 1739 C C . PRO A 1 305 ? 7.349 -14.790 0.412 1.00 39.77 388 PRO A C 1
ATOM 1740 O O . PRO A 1 305 ? 6.734 -15.132 -0.606 1.00 40.10 388 PRO A O 1
ATOM 1744 N N . GLN A 1 306 ? 8.112 -13.693 0.452 1.00 38.03 389 GLN A N 1
ATOM 1745 C CA . GLN A 1 306 ? 8.253 -12.838 -0.724 1.00 31.44 389 GLN A CA 1
ATOM 1746 C C . GLN A 1 306 ? 8.988 -13.544 -1.859 1.00 35.14 389 GLN A C 1
ATOM 1747 O O . GLN A 1 306 ? 8.799 -13.196 -3.031 1.00 34.09 389 GLN A O 1
ATOM 1753 N N . GLU A 1 307 ? 9.826 -14.530 -1.543 1.00 33.53 390 GLU A N 1
ATOM 1754 C CA . GLU A 1 307 ? 10.565 -15.233 -2.581 1.00 35.46 390 GLU A CA 1
ATOM 1755 C C . GLU A 1 307 ? 9.709 -16.243 -3.336 1.00 44.11 390 GLU A C 1
ATOM 1756 O O . GLU A 1 307 ? 10.151 -16.753 -4.373 1.00 47.48 390 GLU A O 1
ATOM 1762 N N . LEU A 1 308 ? 8.504 -16.539 -2.853 1.00 35.48 391 LEU A N 1
ATOM 1763 C CA . LEU A 1 308 ? 7.593 -17.462 -3.523 1.00 32.34 391 LEU A CA 1
ATOM 1764 C C . LEU A 1 308 ? 6.406 -16.771 -4.178 1.00 32.02 391 LEU A C 1
ATOM 1765 O O . LEU A 1 308 ? 6.014 -17.148 -5.289 1.00 24.52 391 LEU A O 1
ATOM 1770 N N . LEU A 1 309 ? 5.830 -15.767 -3.515 1.00 26.77 392 LEU A N 1
ATOM 1771 C CA . LEU A 1 309 ? 4.648 -15.083 -4.031 1.00 31.91 392 LEU A CA 1
ATOM 1772 C C . LEU A 1 309 ? 4.910 -14.521 -5.423 1.00 28.50 392 LEU A C 1
ATOM 1773 O O . LEU A 1 309 ? 5.926 -13.864 -5.661 1.00 28.48 392 LEU A O 1
ATOM 1778 N N . GLY A 1 310 ? 3.984 -14.783 -6.343 1.00 33.78 393 GLY A N 1
ATOM 1779 C CA . GLY A 1 310 ? 4.114 -14.370 -7.719 1.00 30.26 393 GLY A CA 1
ATOM 1780 C C . GLY A 1 310 ? 4.730 -15.413 -8.628 1.00 42.44 393 GLY A C 1
ATOM 1781 O O . GLY A 1 310 ? 4.470 -15.400 -9.836 1.00 49.60 393 GLY A O 1
ATOM 1782 N N . LYS A 1 311 ? 5.535 -16.316 -8.077 1.00 43.86 394 LYS A N 1
ATOM 1783 C CA . LYS A 1 311 ? 6.127 -17.397 -8.848 1.00 36.52 394 LYS A CA 1
ATOM 1784 C C . LYS A 1 311 ? 5.171 -18.582 -8.926 1.00 35.89 394 LYS A C 1
ATOM 1785 O O . LYS A 1 311 ? 4.322 -18.782 -8.052 1.00 27.39 394 LYS A O 1
ATOM 1791 N N . ASN A 1 312 ? 5.319 -19.371 -9.988 1.00 39.29 395 ASN A N 1
ATOM 1792 C CA . ASN A 1 312 ? 4.602 -20.633 -10.095 1.00 38.64 395 ASN A CA 1
ATOM 1793 C C . ASN A 1 312 ? 5.317 -21.696 -9.273 1.00 41.22 395 ASN A C 1
ATOM 1794 O O . ASN A 1 312 ? 6.550 -21.732 -9.219 1.00 43.31 395 ASN A O 1
ATOM 1799 N N . ILE A 1 313 ? 4.537 -22.560 -8.619 1.00 42.89 396 ILE A N 1
ATOM 1800 C CA . ILE A 1 313 ? 5.139 -23.609 -7.800 1.00 43.48 396 ILE A CA 1
ATOM 1801 C C . ILE A 1 313 ? 5.957 -24.565 -8.662 1.00 50.15 396 ILE A C 1
ATOM 1802 O O . ILE A 1 313 ? 6.966 -25.118 -8.203 1.00 53.76 396 ILE A O 1
ATOM 1807 N N . VAL A 1 314 ? 5.565 -24.747 -9.928 1.00 46.78 397 VAL A N 1
ATOM 1808 C CA . VAL A 1 314 ? 6.269 -25.672 -10.815 1.00 41.98 397 VAL A CA 1
ATOM 1809 C C . VAL A 1 314 ? 7.713 -25.235 -11.027 1.00 42.56 397 VAL A C 1
ATOM 1810 O O . VAL A 1 314 ? 8.597 -26.072 -11.250 1.00 40.27 397 VAL A O 1
ATOM 1814 N N . GLU A 1 315 ? 7.983 -23.928 -10.948 1.00 42.60 398 GLU A N 1
ATOM 1815 C CA . GLU A 1 315 ? 9.347 -23.432 -11.087 1.00 42.12 398 GLU A CA 1
ATOM 1816 C C . GLU A 1 315 ? 10.277 -23.973 -10.007 1.00 45.92 398 GLU A C 1
ATOM 1817 O O . GLU A 1 315 ? 11.496 -23.998 -10.213 1.00 55.22 398 GLU A O 1
ATOM 1823 N N . PHE A 1 316 ? 9.741 -24.404 -8.866 1.00 39.94 399 PHE A N 1
ATOM 1824 C CA . PHE A 1 316 ? 10.553 -24.948 -7.785 1.00 35.55 399 PHE A CA 1
ATOM 1825 C C . PHE A 1 316 ? 10.574 -26.471 -7.771 1.00 38.22 399 PHE A C 1
ATOM 1826 O O . PHE A 1 316 ? 11.189 -27.062 -6.878 1.00 43.82 399 PHE A O 1
ATOM 1834 N N . CYS A 1 317 ? 9.926 -27.109 -8.740 1.00 31.46 400 CYS A N 1
ATOM 1835 C CA . CYS A 1 317 ? 9.731 -28.549 -8.788 1.00 40.61 400 CYS A CA 1
ATOM 1836 C C . CYS A 1 317 ? 10.692 -29.214 -9.766 1.00 45.56 400 CYS A C 1
ATOM 1837 O O . CYS A 1 317 ? 11.046 -28.649 -10.805 1.00 44.28 400 CYS A O 1
ATOM 1840 N N . HIS A 1 318 ? 11.080 -30.442 -9.431 1.00 54.07 401 HIS A N 1
ATOM 1841 C CA . HIS A 1 318 ? 12.022 -31.195 -10.247 1.00 49.08 401 HIS A CA 1
ATOM 1842 C C . HIS A 1 318 ? 11.461 -31.409 -11.650 1.00 50.60 401 HIS A C 1
ATOM 1843 O O . HIS A 1 318 ? 10.261 -31.672 -11.805 1.00 59.43 401 HIS A O 1
ATOM 1850 N N . PRO A 1 319 ? 12.296 -31.312 -12.690 1.00 49.14 402 PRO A N 1
ATOM 1851 C CA . PRO A 1 319 ? 11.791 -31.494 -14.063 1.00 44.55 402 PRO A CA 1
ATOM 1852 C C . PRO A 1 319 ? 11.088 -32.819 -14.278 1.00 48.76 402 PRO A C 1
ATOM 1853 O O . PRO A 1 319 ? 10.126 -32.883 -15.056 1.00 46.26 402 PRO A O 1
ATOM 1857 N N . GLU A 1 320 ? 11.534 -33.879 -13.609 1.00 50.39 403 GLU A N 1
ATOM 1858 C CA . GLU A 1 320 ? 10.894 -35.181 -13.725 1.00 52.57 403 GLU A CA 1
ATOM 1859 C C . GLU A 1 320 ? 9.633 -35.298 -12.880 1.00 55.79 403 GLU A C 1
ATOM 1860 O O . GLU A 1 320 ? 8.949 -36.323 -12.958 1.00 65.82 403 GLU A O 1
ATOM 1866 N N . ASP A 1 321 ? 9.308 -34.282 -12.080 1.00 56.65 404 ASP A N 1
ATOM 1867 C CA . ASP A 1 321 ? 8.046 -34.236 -11.355 1.00 56.82 404 ASP A CA 1
ATOM 1868 C C . ASP A 1 321 ? 7.145 -33.103 -11.821 1.00 55.71 404 ASP A C 1
ATOM 1869 O O . ASP A 1 321 ? 6.012 -32.992 -11.334 1.00 54.96 404 ASP A O 1
ATOM 1874 N N . GLN A 1 322 ? 7.618 -32.259 -12.742 1.00 47.86 405 GLN A N 1
ATOM 1875 C CA . GLN A 1 322 ? 6.893 -31.038 -13.080 1.00 47.77 405 GLN A CA 1
ATOM 1876 C C . GLN A 1 322 ? 5.565 -31.337 -13.762 1.00 60.24 405 GLN A C 1
ATOM 1877 O O . GLN A 1 322 ? 4.545 -30.717 -13.438 1.00 68.07 405 GLN A O 1
ATOM 1883 N N . GLN A 1 323 ? 5.548 -32.276 -14.708 1.00 62.56 406 GLN A N 1
ATOM 1884 C CA . GLN A 1 323 ? 4.287 -32.576 -15.374 1.00 68.76 406 GLN A CA 1
ATOM 1885 C C . GLN A 1 323 ? 3.334 -33.332 -14.458 1.00 65.72 406 GLN A C 1
ATOM 1886 O O . GLN A 1 323 ? 2.116 -33.187 -14.589 1.00 63.47 406 GLN A O 1
ATOM 1892 N N . LEU A 1 324 ? 3.859 -34.117 -13.517 1.00 60.19 407 LEU A N 1
ATOM 1893 C CA . LEU A 1 324 ? 3.005 -34.722 -12.498 1.00 47.34 407 LEU A CA 1
ATOM 1894 C C . LEU A 1 324 ? 2.329 -33.649 -11.650 1.00 53.80 407 LEU A C 1
ATOM 1895 O O . LEU A 1 324 ? 1.117 -33.701 -11.396 1.00 63.95 407 LEU A O 1
ATOM 1900 N N . LEU A 1 325 ? 3.105 -32.655 -11.214 1.00 51.35 408 LEU A N 1
ATOM 1901 C CA . LEU A 1 325 ? 2.539 -31.558 -10.438 1.00 55.32 408 LEU A CA 1
ATOM 1902 C C . LEU A 1 325 ? 1.500 -30.786 -11.248 1.00 61.41 408 LEU A C 1
ATOM 1903 O O . LEU A 1 325 ? 0.430 -30.433 -10.732 1.00 61.20 408 LEU A O 1
ATOM 1908 N N . ARG A 1 326 ? 1.792 -30.530 -12.527 1.00 55.85 409 ARG A N 1
ATOM 1909 C CA . ARG A 1 326 ? 0.846 -29.816 -13.380 1.00 49.74 409 ARG A CA 1
ATOM 1910 C C . ARG A 1 326 ? -0.434 -30.614 -13.580 1.00 58.79 409 ARG A C 1
ATOM 1911 O O . ARG A 1 326 ? -1.532 -30.047 -13.588 1.00 66.52 409 ARG A O 1
ATOM 1919 N N . ASP A 1 327 ? -0.314 -31.929 -13.766 1.00 61.71 410 ASP A N 1
ATOM 1920 C CA . ASP A 1 327 ? -1.502 -32.760 -13.907 1.00 62.67 410 ASP A CA 1
ATOM 1921 C C . ASP A 1 327 ? -2.342 -32.714 -12.641 1.00 64.67 410 ASP A C 1
ATOM 1922 O O . ASP A 1 327 ? -3.575 -32.660 -12.707 1.00 70.34 410 ASP A O 1
ATOM 1927 N N . SER A 1 328 ? -1.691 -32.718 -11.474 1.00 57.47 411 SER A N 1
ATOM 1928 C CA . SER A 1 328 ? -2.440 -32.597 -10.227 1.00 52.95 411 SER A CA 1
ATOM 1929 C C . SER A 1 328 ? -3.170 -31.260 -10.150 1.00 52.98 411 SER A C 1
ATOM 1930 O O . SER A 1 328 ? -4.329 -31.197 -9.7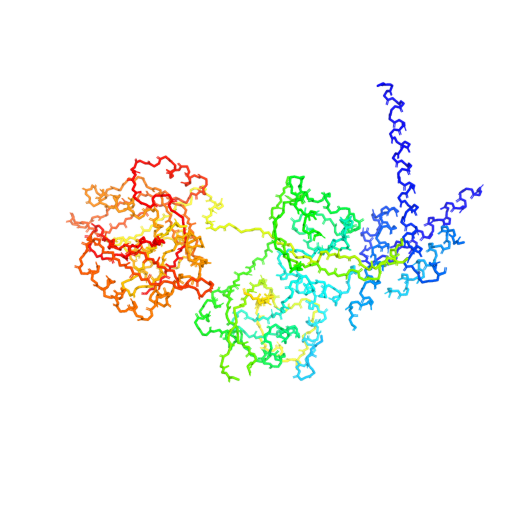21 1.00 48.72 411 SER A O 1
ATOM 1933 N N . PHE A 1 329 ? -2.507 -30.179 -10.565 1.00 45.04 412 PHE A N 1
ATOM 1934 C CA . PHE A 1 329 ? -3.146 -28.868 -10.498 1.00 40.32 412 PHE A CA 1
ATOM 1935 C C . PHE A 1 329 ? -4.328 -28.773 -11.458 1.00 47.16 412 PHE A C 1
ATOM 1936 O O . PHE A 1 329 ? -5.355 -28.168 -11.129 1.00 50.03 412 PHE A O 1
ATOM 1944 N N . GLN A 1 330 ? -4.208 -29.364 -12.648 1.00 51.46 413 GLN A N 1
ATOM 1945 C CA . GLN A 1 330 ? -5.317 -29.322 -13.596 1.00 54.22 413 GLN A CA 1
ATOM 1946 C C . GLN A 1 330 ? -6.442 -30.270 -13.200 1.00 48.42 413 GLN A C 1
ATOM 1947 O O . GLN A 1 330 ? -7.601 -30.035 -13.562 1.00 51.48 413 GLN A O 1
ATOM 1953 N N . GLN A 1 331 ? -6.128 -31.336 -12.461 1.00 45.11 414 GLN A N 1
ATOM 1954 C CA . GLN A 1 331 ? -7.156 -32.281 -12.044 1.00 34.90 414 GLN A CA 1
ATOM 1955 C C . GLN A 1 331 ? -7.918 -31.785 -10.824 1.00 49.91 414 GLN A C 1
ATOM 1956 O O . GLN A 1 331 ? -9.127 -32.021 -10.709 1.00 50.51 414 GLN A O 1
ATOM 1962 N N . VAL A 1 332 ? -7.233 -31.100 -9.901 1.00 53.36 415 VAL A N 1
ATOM 1963 C CA . VAL A 1 332 ? -7.915 -30.594 -8.714 1.00 51.04 415 VAL A CA 1
ATOM 1964 C C . VAL A 1 332 ? -8.986 -29.582 -9.108 1.00 47.53 415 VAL A C 1
ATOM 1965 O O . VAL A 1 332 ? -10.009 -29.448 -8.424 1.00 42.32 415 VAL A O 1
ATOM 1969 N N . VAL A 1 333 ? -8.794 -28.889 -10.232 1.00 32.31 416 VAL A N 1
ATOM 1970 C CA . VAL A 1 333 ? -9.783 -27.924 -10.697 1.00 37.93 416 VAL A CA 1
ATOM 1971 C C . VAL A 1 333 ? -11.026 -28.640 -11.211 1.00 43.21 416 VAL A C 1
ATOM 1972 O O . VAL A 1 333 ? -12.155 -28.179 -11.002 1.00 50.00 416 VAL A O 1
ATOM 1976 N N . LYS A 1 334 ? -10.844 -29.783 -11.877 1.00 40.06 417 LYS A N 1
ATOM 1977 C CA . LYS A 1 334 ? -11.983 -30.544 -12.373 1.00 43.63 417 LYS A CA 1
ATOM 1978 C C . LYS A 1 334 ? -12.785 -31.184 -11.250 1.00 54.50 417 LYS A C 1
ATOM 1979 O O . LYS A 1 334 ? -13.974 -31.465 -11.432 1.00 71.67 417 LYS A O 1
ATOM 1985 N N . LEU A 1 335 ? -12.173 -31.414 -10.098 1.00 56.42 418 LEU A N 1
ATOM 1986 C CA . LEU A 1 335 ? -12.789 -32.166 -9.011 1.00 55.75 418 LEU A CA 1
ATOM 1987 C C . LEU A 1 335 ? -12.908 -31.255 -7.795 1.00 53.72 418 LEU A C 1
ATOM 1988 O O . LEU A 1 335 ? -12.256 -31.477 -6.770 1.00 54.92 418 LEU A O 1
ATOM 1993 N N . LYS A 1 336 ? -13.744 -30.228 -7.914 1.00 49.79 419 LYS A N 1
ATOM 1994 C CA . LYS A 1 336 ? -13.855 -29.235 -6.857 1.00 52.72 419 LYS A CA 1
ATOM 1995 C C . LYS A 1 336 ? -14.346 -29.878 -5.566 1.00 59.58 419 LYS A C 1
ATOM 1996 O O . LYS A 1 336 ? -15.245 -30.722 -5.573 1.00 55.14 419 LYS A O 1
ATOM 2002 N N . GLY A 1 337 ? -13.731 -29.485 -4.456 1.00 66.77 420 GLY A N 1
ATOM 2003 C CA . GLY A 1 337 ? -14.002 -30.066 -3.150 1.00 73.31 420 GLY A CA 1
ATOM 2004 C C . GLY A 1 337 ? -13.162 -31.291 -2.837 1.00 70.66 420 GLY A C 1
ATOM 2005 O O . GLY A 1 337 ? -12.711 -31.465 -1.702 1.00 57.22 420 GLY A O 1
ATOM 2006 N N . GLN A 1 338 ? -12.949 -32.150 -3.833 1.00 62.06 421 GLN A N 1
ATOM 2007 C CA . GLN A 1 338 ? -12.100 -33.318 -3.656 1.00 47.36 421 GLN A CA 1
ATOM 2008 C C . GLN A 1 338 ? -10.662 -32.894 -3.387 1.00 48.45 421 GLN A C 1
ATOM 2009 O O . GLN A 1 338 ? -10.179 -31.881 -3.901 1.00 53.45 421 GLN A O 1
ATOM 2015 N N . VAL A 1 339 ? -9.978 -33.686 -2.574 1.00 33.71 422 VAL A N 1
ATOM 2016 C CA . VAL A 1 339 ? -8.585 -33.452 -2.218 1.00 33.38 422 VAL A CA 1
ATOM 2017 C C . VAL A 1 339 ? -7.701 -34.272 -3.144 1.00 64.64 422 VAL A C 1
ATOM 2018 O O . VAL A 1 339 ? -8.051 -35.397 -3.519 1.00 69.42 422 VAL A O 1
ATOM 2022 N N . LEU A 1 340 ? -6.558 -33.709 -3.526 1.00 51.01 423 LEU A N 1
ATOM 2023 C CA . LEU A 1 340 ? -5.596 -34.409 -4.367 1.00 44.72 423 LEU A CA 1
ATOM 2024 C C . LEU A 1 340 ? -4.217 -34.285 -3.746 1.00 43.93 423 LEU A C 1
ATOM 2025 O O . LEU A 1 340 ? -3.794 -33.184 -3.392 1.00 43.94 423 LEU A O 1
ATOM 2030 N N . SER A 1 341 ? -3.516 -35.405 -3.617 1.00 43.93 424 SER A N 1
ATOM 2031 C CA . SER A 1 341 ? -2.179 -35.412 -3.046 1.00 44.30 424 SER A CA 1
ATOM 2032 C C . SER A 1 341 ? -1.155 -35.762 -4.116 1.00 45.61 424 SER A C 1
ATOM 2033 O O . SER A 1 341 ? -1.425 -36.574 -5.007 1.00 51.73 424 SER A O 1
ATOM 2036 N N . VAL A 1 342 ? 0.014 -35.133 -4.030 1.00 42.38 425 VAL A N 1
ATOM 2037 C CA . VAL A 1 342 ? 1.081 -35.352 -5.000 1.00 34.92 425 VAL A CA 1
ATOM 2038 C C . VAL A 1 342 ? 2.415 -35.169 -4.294 1.00 34.70 425 VAL A C 1
ATOM 2039 O O . VAL A 1 342 ? 2.585 -34.250 -3.490 1.00 54.15 425 VAL A O 1
ATOM 2043 N N . MET A 1 343 ? 3.364 -36.053 -4.589 1.00 45.16 426 MET A N 1
ATOM 2044 C CA . MET A 1 343 ? 4.713 -35.960 -4.047 1.00 35.40 426 MET A CA 1
ATOM 2045 C C . MET A 1 343 ? 5.667 -35.491 -5.137 1.00 44.70 426 MET A C 1
ATOM 2046 O O . MET A 1 343 ? 5.620 -35.991 -6.266 1.00 44.49 426 MET A O 1
ATOM 2051 N N . PHE A 1 344 ? 6.527 -34.535 -4.801 1.00 34.54 427 PHE A N 1
ATOM 2052 C CA . PHE A 1 344 ? 7.472 -34.021 -5.785 1.00 43.45 427 PHE A CA 1
ATOM 2053 C C . PHE A 1 344 ? 8.686 -33.437 -5.077 1.00 37.43 427 PHE A C 1
ATOM 2054 O O . PHE A 1 344 ? 8.671 -33.174 -3.873 1.00 35.13 427 PHE A O 1
ATOM 2062 N N . ARG A 1 345 ? 9.742 -33.223 -5.850 1.00 39.58 428 ARG A N 1
ATOM 2063 C CA . ARG A 1 345 ? 10.979 -32.668 -5.324 1.00 33.65 428 ARG A CA 1
ATOM 2064 C C . ARG A 1 345 ? 10.947 -31.148 -5.448 1.00 32.56 428 ARG A C 1
ATOM 2065 O O . ARG A 1 345 ? 10.799 -30.609 -6.549 1.00 53.66 428 ARG A O 1
ATOM 2073 N N . PHE A 1 346 ? 11.074 -30.468 -4.314 1.00 31.90 429 PHE A N 1
ATOM 2074 C CA . PHE A 1 346 ? 11.070 -29.017 -4.220 1.00 36.45 429 PHE A CA 1
ATOM 2075 C C . PHE A 1 346 ? 12.496 -28.548 -3.963 1.00 42.09 429 PHE A C 1
ATOM 2076 O O . PHE A 1 346 ? 13.156 -29.031 -3.037 1.00 35.96 429 PHE A O 1
ATOM 2084 N N . ARG A 1 347 ? 12.980 -27.625 -4.787 1.00 47.21 430 ARG A N 1
ATOM 2085 C CA . ARG A 1 347 ? 14.337 -27.121 -4.617 1.00 42.70 430 ARG A CA 1
ATOM 2086 C C . ARG A 1 347 ? 14.340 -26.097 -3.489 1.00 32.91 430 ARG A C 1
ATOM 2087 O O . ARG A 1 347 ? 13.826 -24.986 -3.649 1.00 41.06 430 ARG A O 1
ATOM 2095 N N . SER A 1 348 ? 14.913 -26.472 -2.343 1.00 34.90 431 SER A N 1
ATOM 2096 C CA . SER A 1 348 ? 15.073 -25.560 -1.215 1.00 41.67 431 SER A CA 1
ATOM 2097 C C . SER A 1 348 ? 15.972 -24.391 -1.608 1.00 53.10 431 SER A C 1
ATOM 2098 O O . SER A 1 348 ? 16.539 -24.387 -2.706 1.00 63.37 431 SER A O 1
ATOM 2101 N N . LYS A 1 349 ? 16.120 -23.389 -0.736 1.00 52.05 432 LYS A N 1
ATOM 2102 C CA . LYS A 1 349 ? 16.950 -22.257 -1.132 1.00 58.21 432 LYS A CA 1
ATOM 2103 C C . LYS A 1 349 ? 18.431 -22.613 -1.150 1.00 56.76 432 LYS A C 1
ATOM 2104 O O . LYS A 1 349 ? 19.195 -21.986 -1.890 1.00 56.72 432 LYS A O 1
ATOM 2110 N N . ASN A 1 350 ? 18.852 -23.630 -0.389 1.00 54.89 433 ASN A N 1
ATOM 2111 C CA . ASN A 1 350 ? 20.210 -24.153 -0.570 1.00 50.45 433 ASN A CA 1
ATOM 2112 C C . ASN A 1 350 ? 20.391 -24.869 -1.885 1.00 54.70 433 ASN A C 1
ATOM 2113 O O . ASN A 1 350 ? 21.410 -25.552 -2.031 1.00 67.58 433 ASN A O 1
ATOM 2118 N N . GLN A 1 351 ? 19.447 -24.734 -2.817 1.00 57.03 434 GLN A N 1
ATOM 2119 C CA . GLN A 1 351 ? 19.464 -25.473 -4.078 1.00 67.70 434 GLN A CA 1
ATOM 2120 C C . GLN A 1 351 ? 19.592 -26.973 -3.824 1.00 66.56 434 GLN A C 1
ATOM 2121 O O . GLN A 1 351 ? 20.362 -27.678 -4.478 1.00 57.03 434 GLN A O 1
ATOM 2127 N N . GLU A 1 352 ? 18.821 -27.461 -2.854 1.00 67.00 435 GLU A N 1
ATOM 2128 C CA . GLU A 1 352 ? 18.790 -28.865 -2.474 1.00 62.09 435 GLU A CA 1
ATOM 2129 C C . GLU A 1 352 ? 17.381 -29.408 -2.676 1.00 49.78 435 GLU A C 1
ATOM 2130 O O . GLU A 1 352 ? 16.397 -28.714 -2.405 1.00 59.10 435 GLU A O 1
ATOM 2136 N N . TRP A 1 353 ? 17.287 -30.645 -3.161 1.00 44.57 436 TRP A N 1
ATOM 2137 C CA . TRP A 1 353 ? 15.996 -31.266 -3.434 1.00 40.31 436 TRP A CA 1
ATOM 2138 C C . TRP A 1 353 ? 15.422 -31.864 -2.155 1.00 39.32 436 TRP A C 1
ATOM 2139 O O . TRP A 1 353 ? 16.053 -32.721 -1.526 1.00 36.73 436 TRP A O 1
ATOM 2150 N N . LEU A 1 354 ? 14.224 -31.420 -1.775 1.00 46.82 437 LEU A N 1
ATOM 2151 C CA . LEU A 1 354 ? 13.494 -31.952 -0.631 1.00 45.85 437 LEU A CA 1
ATOM 2152 C C . LEU A 1 354 ? 12.203 -32.583 -1.129 1.00 45.49 437 LEU A C 1
ATOM 2153 O O . LEU A 1 354 ? 11.476 -31.969 -1.912 1.00 42.47 437 LEU A O 1
ATOM 2158 N N . TRP A 1 355 ? 11.913 -33.799 -0.679 1.00 44.11 438 TRP A N 1
ATOM 2159 C CA . TRP A 1 355 ? 10.661 -34.437 -1.057 1.00 47.19 438 TRP A CA 1
ATOM 2160 C C . TRP A 1 355 ? 9.510 -33.805 -0.284 1.00 43.11 438 TRP A C 1
ATOM 2161 O O . TRP A 1 355 ? 9.536 -33.741 0.950 1.00 36.87 438 TRP A O 1
ATOM 2172 N N . MET A 1 356 ? 8.505 -33.328 -1.014 1.00 33.33 439 MET A N 1
ATOM 2173 C CA . MET A 1 356 ? 7.361 -32.637 -0.445 1.00 41.01 439 MET A CA 1
ATOM 2174 C C . MET A 1 356 ? 6.081 -33.329 -0.883 1.00 42.68 439 MET A C 1
ATOM 2175 O O . MET A 1 356 ? 5.934 -33.707 -2.051 1.00 47.92 439 MET A O 1
ATOM 2180 N N . ARG A 1 357 ? 5.161 -33.488 0.064 1.00 38.41 440 ARG A N 1
ATOM 2181 C CA . ARG A 1 357 ? 3.814 -33.972 -0.210 1.00 33.41 440 ARG A CA 1
ATOM 2182 C C . ARG A 1 357 ? 2.856 -32.790 -0.131 1.00 37.68 440 ARG A C 1
ATOM 2183 O O . ARG A 1 357 ? 2.746 -32.144 0.916 1.00 31.96 440 ARG A O 1
ATOM 2191 N N . THR A 1 358 ? 2.183 -32.501 -1.238 1.00 37.62 441 THR A N 1
ATOM 2192 C CA . THR A 1 358 ? 1.269 -31.373 -1.346 1.00 31.53 441 THR A CA 1
ATOM 2193 C C . THR A 1 358 ? -0.138 -31.915 -1.530 1.00 36.16 441 THR A C 1
ATOM 2194 O O . THR A 1 358 ? -0.395 -32.679 -2.469 1.00 40.82 441 THR A O 1
ATOM 2198 N N . SER A 1 359 ? -1.034 -31.543 -0.622 1.00 32.12 442 SER A N 1
ATOM 2199 C CA . SER A 1 359 ? -2.449 -31.869 -0.742 1.00 31.82 442 SER A CA 1
ATOM 2200 C C . SER A 1 359 ? -3.210 -30.597 -1.084 1.00 31.86 442 SER A C 1
ATOM 2201 O O . SER A 1 359 ? -3.043 -29.571 -0.420 1.00 37.66 442 SER A O 1
ATOM 2204 N N . SER A 1 360 ? -4.029 -30.661 -2.125 1.00 31.21 443 SER A N 1
ATOM 2205 C CA . SER A 1 360 ? -4.651 -29.480 -2.694 1.00 30.56 443 SER A CA 1
ATOM 2206 C C . SER A 1 360 ? -6.143 -29.700 -2.884 1.00 44.54 443 SER A C 1
ATOM 2207 O O . SER A 1 360 ? -6.603 -30.822 -3.116 1.00 31.59 443 SER A O 1
ATOM 2210 N N . PHE A 1 361 ? -6.892 -28.608 -2.769 1.00 30.19 444 PHE A N 1
ATOM 2211 C CA . PHE A 1 361 ? -8.318 -28.623 -3.073 1.00 35.63 444 PHE A CA 1
ATOM 2212 C C . PHE A 1 361 ? -8.752 -27.209 -3.434 1.00 29.65 444 PHE A C 1
ATOM 2213 O O . PHE A 1 361 ? -8.030 -26.239 -3.207 1.00 29.01 444 PHE A O 1
ATOM 2221 N N . THR A 1 362 ? -9.947 -27.097 -3.996 1.00 29.82 445 THR A N 1
ATOM 2222 C CA . THR A 1 362 ? -10.442 -25.810 -4.457 1.00 29.28 445 THR A CA 1
ATOM 2223 C C . THR A 1 362 ? -11.333 -25.158 -3.406 1.00 32.01 445 THR A C 1
ATOM 2224 O O . THR A 1 362 ? -12.045 -25.831 -2.656 1.00 29.77 445 THR A O 1
ATOM 2228 N N . PHE A 1 363 ? -11.271 -23.830 -3.360 1.00 28.20 446 PHE A N 1
ATOM 2229 C CA . PHE A 1 363 ? -12.181 -23.007 -2.575 1.00 27.83 446 PHE A CA 1
ATOM 2230 C C . PHE A 1 363 ? -13.294 -22.523 -3.495 1.00 28.32 446 PHE A C 1
ATOM 2231 O O . PHE A 1 363 ? -13.028 -21.817 -4.474 1.00 29.14 446 PHE A O 1
ATOM 2239 N N . GLN A 1 364 ? -14.531 -22.898 -3.184 1.00 28.28 447 GLN A N 1
ATOM 2240 C CA . GLN A 1 364 ? -15.681 -22.526 -3.998 1.00 38.74 447 GLN A CA 1
ATOM 2241 C C . GLN A 1 364 ? -16.327 -21.251 -3.470 1.00 34.74 447 GLN A C 1
ATOM 2242 O O . GLN A 1 364 ? -16.571 -21.124 -2.265 1.00 33.53 447 GLN A O 1
ATOM 2248 N N . ASN A 1 365 ? -16.618 -20.322 -4.374 1.00 35.65 448 ASN A N 1
ATOM 2249 C CA . ASN A 1 365 ? -17.379 -19.129 -4.019 1.00 35.26 448 ASN A CA 1
ATOM 2250 C C . ASN A 1 365 ? -18.773 -19.543 -3.560 1.00 37.25 448 ASN A C 1
ATOM 2251 O O . ASN A 1 365 ? -19.521 -20.144 -4.345 1.00 42.07 448 ASN A O 1
ATOM 2256 N N . PRO A 1 366 ? -19.163 -19.255 -2.314 1.00 35.03 449 PRO A N 1
ATOM 2257 C CA . PRO A 1 366 ? -20.424 -19.802 -1.784 1.00 35.72 449 PRO A CA 1
ATOM 2258 C C . PRO A 1 366 ? -21.685 -19.321 -2.489 1.00 28.86 449 PRO A C 1
ATOM 2259 O O . PRO A 1 366 ? -22.767 -19.832 -2.183 1.00 28.91 449 PRO A O 1
ATOM 2263 N N . TYR A 1 367 ? -21.597 -18.371 -3.419 1.00 28.70 450 TYR A N 1
ATOM 2264 C CA . TYR A 1 367 ? -22.753 -17.976 -4.220 1.00 32.56 450 TYR A CA 1
ATOM 2265 C C . TYR A 1 367 ? -22.741 -18.528 -5.643 1.00 33.45 450 TYR A C 1
ATOM 2266 O O . TYR A 1 367 ? -23.704 -19.169 -6.071 1.00 36.88 450 TYR A O 1
ATOM 2275 N N . SER A 1 368 ? -21.662 -18.288 -6.384 1.00 28.87 451 SER A N 1
ATOM 2276 C CA . SER A 1 368 ? -21.549 -18.730 -7.768 1.00 37.59 451 SER A CA 1
ATOM 2277 C C . SER A 1 368 ? -20.860 -20.083 -7.926 1.00 39.82 451 SER A C 1
ATOM 2278 O O . SER A 1 368 ? -20.784 -20.590 -9.051 1.00 35.85 451 SER A O 1
ATOM 2281 N N . ASP A 1 369 ? -20.345 -20.669 -6.844 1.00 33.99 452 ASP A N 1
ATOM 2282 C CA . ASP A 1 369 ? -19.654 -21.959 -6.874 1.00 36.29 452 ASP A CA 1
ATOM 2283 C C . ASP A 1 369 ? -18.420 -21.942 -7.773 1.00 29.75 452 ASP A C 1
ATOM 2284 O O . ASP A 1 369 ? -17.898 -22.998 -8.137 1.00 38.30 452 ASP A O 1
ATOM 2289 N N . GLU A 1 370 ? -17.937 -20.762 -8.145 1.00 29.29 453 GLU A N 1
ATOM 2290 C CA . GLU A 1 370 ? -16.711 -20.675 -8.916 1.00 29.23 453 GLU A CA 1
ATOM 2291 C C . GLU A 1 370 ? -15.498 -20.881 -8.012 1.00 47.11 453 GLU A C 1
ATOM 2292 O O . GLU A 1 370 ? -15.547 -20.670 -6.797 1.00 44.31 453 GLU A O 1
ATOM 2298 N N . ILE A 1 371 ? -14.398 -21.308 -8.623 1.00 40.07 454 ILE A N 1
ATOM 2299 C CA . ILE A 1 371 ? -13.158 -21.533 -7.890 1.00 37.24 454 ILE A CA 1
ATOM 2300 C C . ILE A 1 371 ? -12.499 -20.188 -7.607 1.00 39.74 454 ILE A C 1
ATOM 2301 O O . ILE A 1 371 ? -12.162 -19.444 -8.532 1.00 37.30 454 ILE A O 1
ATOM 2306 N N . GLU A 1 372 ? -12.322 -19.871 -6.324 1.00 27.30 455 GLU A N 1
ATOM 2307 C CA . GLU A 1 372 ? -11.575 -18.672 -5.968 1.00 39.43 455 GLU A CA 1
ATOM 2308 C C . GLU A 1 372 ? -10.072 -18.917 -6.045 1.00 35.67 455 GLU A C 1
ATOM 2309 O O . GLU A 1 372 ? -9.331 -18.090 -6.586 1.00 36.58 455 GLU A O 1
ATOM 2315 N N . TYR A 1 373 ? -9.607 -20.044 -5.510 1.00 26.74 456 TYR A N 1
ATOM 2316 C CA . TYR A 1 373 ? -8.193 -20.396 -5.566 1.00 26.70 456 TYR A CA 1
ATOM 2317 C C . TYR A 1 373 ? -8.018 -21.846 -5.133 1.00 33.47 456 TYR A C 1
ATOM 2318 O O . TYR A 1 373 ? -8.962 -22.507 -4.688 1.00 27.53 456 TYR A O 1
ATOM 2327 N N . ILE A 1 374 ? -6.786 -22.327 -5.273 1.00 29.10 457 ILE A N 1
ATOM 2328 C CA . ILE A 1 374 ? -6.386 -23.662 -4.847 1.00 27.82 457 ILE A CA 1
ATOM 2329 C C . ILE A 1 374 ? -5.638 -23.533 -3.530 1.00 27.44 457 ILE A C 1
ATOM 2330 O O . ILE A 1 374 ? -4.687 -22.747 -3.423 1.00 32.41 457 ILE A O 1
ATOM 2335 N N . ILE A 1 375 ? -6.076 -24.283 -2.524 1.00 27.69 458 ILE A N 1
ATOM 2336 C CA . ILE A 1 375 ? -5.413 -24.344 -1.229 1.00 27.50 458 ILE A CA 1
ATOM 2337 C C . ILE A 1 375 ? -4.544 -25.591 -1.208 1.00 29.20 458 ILE A C 1
ATOM 2338 O O . ILE A 1 375 ? -5.021 -26.698 -1.503 1.00 30.76 458 ILE A O 1
ATOM 2343 N N . CYS A 1 376 ? -3.268 -25.405 -0.878 1.00 27.88 459 CYS A N 1
ATOM 2344 C CA . CYS A 1 376 ? -2.286 -26.474 -0.786 1.00 32.47 459 CYS A CA 1
ATOM 2345 C C . CYS A 1 376 ? -1.719 -26.509 0.624 1.00 28.32 459 CYS A C 1
ATOM 2346 O O . CYS A 1 376 ? -1.392 -25.463 1.192 1.00 27.69 459 CYS A O 1
ATOM 2349 N N . THR A 1 377 ? -1.612 -27.704 1.187 1.00 28.99 460 THR A N 1
ATOM 2350 C CA . THR A 1 377 ? -0.768 -27.946 2.348 1.00 34.75 460 THR A CA 1
ATOM 2351 C C . THR A 1 377 ? 0.469 -28.682 1.858 1.00 38.89 460 THR A C 1
ATOM 2352 O O . THR A 1 377 ? 0.362 -29.794 1.321 1.00 30.29 460 THR A O 1
ATOM 2356 N N . ASN A 1 378 ? 1.631 -28.053 2.023 1.00 29.16 461 ASN A N 1
ATOM 2357 C CA . ASN A 1 378 ? 2.905 -28.580 1.559 1.00 39.97 461 ASN A CA 1
ATOM 2358 C C . ASN A 1 378 ? 3.706 -29.047 2.765 1.00 41.39 461 ASN A C 1
ATOM 2359 O O . ASN A 1 378 ? 4.038 -28.240 3.642 1.00 35.04 461 ASN A O 1
ATOM 2364 N N . THR A 1 379 ? 4.018 -30.342 2.801 1.00 40.93 462 THR A N 1
ATOM 2365 C CA . THR A 1 379 ? 4.637 -30.984 3.951 1.00 41.91 462 THR A CA 1
ATOM 2366 C C . THR A 1 379 ? 5.961 -31.627 3.564 1.00 39.79 462 THR A C 1
ATOM 2367 O O . THR A 1 379 ? 6.098 -32.188 2.473 1.00 37.68 462 THR A O 1
ATOM 2371 N N . ASN A 1 380 ? 6.932 -31.539 4.467 1.00 39.34 463 ASN A N 1
ATOM 2372 C CA . ASN A 1 380 ? 8.176 -32.273 4.298 1.00 43.58 463 ASN A CA 1
ATOM 2373 C C . ASN A 1 380 ? 7.935 -33.765 4.487 1.00 45.06 463 ASN A C 1
ATOM 2374 O O . ASN A 1 380 ? 7.072 -34.184 5.261 1.00 57.61 463 ASN A O 1
ATOM 2379 N N . VAL A 1 381 ? 8.706 -34.570 3.767 1.00 52.03 464 VAL A N 1
ATOM 2380 C CA . VAL A 1 381 ? 8.587 -36.018 3.866 1.00 47.87 464 VAL A CA 1
ATOM 2381 C C . VAL A 1 381 ? 9.929 -36.627 4.250 1.00 57.41 464 VAL A C 1
ATOM 2382 O O . VAL A 1 381 ? 10.100 -37.113 5.367 1.00 66.22 464 VAL A O 1
ATOM 2386 N N . SER B 2 9 ? 46.455 38.198 43.826 1.00 84.89 33 SER B N 1
ATOM 2387 C CA . SER B 2 9 ? 46.568 36.888 43.192 1.00 86.29 33 SER B CA 1
ATOM 2388 C C . SER B 2 9 ? 47.290 35.899 44.102 1.00 90.69 33 SER B C 1
ATOM 2389 O O . SER B 2 9 ? 47.600 36.218 45.250 1.00 104.98 33 SER B O 1
ATOM 2392 N N . ASN B 2 10 ? 47.551 34.705 43.582 1.00 75.39 34 ASN B N 1
ATOM 2393 C CA . ASN B 2 10 ? 48.268 33.659 44.299 1.00 65.83 34 ASN B CA 1
ATOM 2394 C C . ASN B 2 10 ? 48.633 32.559 43.299 1.00 63.51 34 ASN B C 1
ATOM 2395 O O . ASN B 2 10 ? 47.982 32.432 42.256 1.00 57.85 34 ASN B O 1
ATOM 2400 N N . PRO B 2 11 ? 49.671 31.765 43.593 1.00 70.78 35 PRO B N 1
ATOM 2401 C CA . PRO B 2 11 ? 50.114 30.757 42.609 1.00 61.59 35 PRO B CA 1
ATOM 2402 C C . PRO B 2 11 ? 49.043 29.748 42.214 1.00 61.46 35 PRO B C 1
ATOM 2403 O O . PRO B 2 11 ? 48.960 29.382 41.033 1.00 72.18 35 PRO B O 1
ATOM 2407 N N . SER B 2 12 ? 48.229 29.278 43.163 1.00 49.03 36 SER B N 1
ATOM 2408 C CA . SER B 2 12 ? 47.140 28.363 42.825 1.00 59.07 36 SER B CA 1
ATOM 2409 C C . SER B 2 12 ? 46.197 28.986 41.804 1.00 58.52 36 SER B C 1
ATOM 2410 O O . SER B 2 12 ? 45.838 28.356 40.7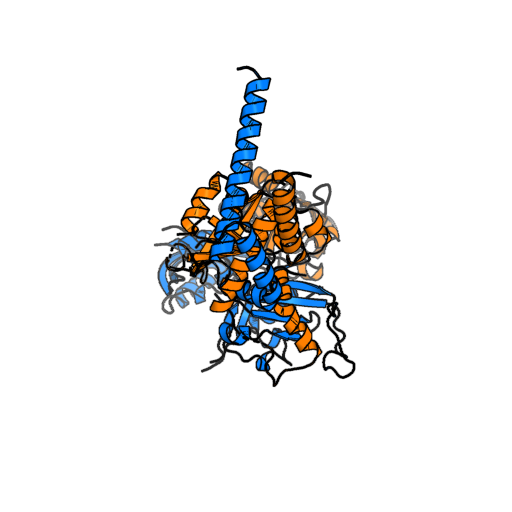99 1.00 63.69 36 SER B O 1
ATOM 2413 N N . LYS B 2 13 ? 45.777 30.228 42.059 1.00 47.55 37 LYS B N 1
ATOM 2414 C CA . LYS B 2 13 ? 44.903 30.929 41.127 1.00 50.30 37 LYS B CA 1
ATOM 2415 C C . LYS B 2 13 ? 45.566 31.094 39.766 1.00 54.72 37 LYS B C 1
ATOM 2416 O O . LYS B 2 13 ? 44.914 30.941 38.728 1.00 48.64 37 LYS B O 1
ATOM 2422 N N . ARG B 2 14 ? 46.867 31.391 39.748 1.00 46.28 38 ARG B N 1
ATOM 2423 C CA . ARG B 2 14 ? 47.562 31.589 38.479 1.00 59.59 38 ARG B CA 1
ATOM 2424 C C . ARG B 2 14 ? 47.589 30.302 37.662 1.00 54.08 38 ARG B C 1
ATOM 2425 O O . ARG B 2 14 ? 47.305 30.308 36.456 1.00 53.69 38 ARG B O 1
ATOM 2433 N N . HIS B 2 15 ? 47.929 29.183 38.308 1.00 49.75 39 HIS B N 1
ATOM 2434 C CA . HIS B 2 15 ? 47.950 27.908 37.601 1.00 51.35 39 HIS B CA 1
ATOM 2435 C C . HIS B 2 15 ? 46.562 27.535 37.093 1.00 59.04 39 HIS B C 1
ATOM 2436 O O . HIS B 2 15 ? 46.413 27.064 35.956 1.00 57.74 39 HIS B O 1
ATOM 2443 N N . ARG B 2 16 ? 45.532 27.742 37.920 1.00 42.94 40 ARG B N 1
ATOM 2444 C CA . ARG B 2 16 ? 44.176 27.422 37.487 1.00 42.06 40 ARG B CA 1
ATOM 2445 C C . ARG B 2 16 ? 43.757 28.294 36.310 1.00 46.78 40 ARG B C 1
ATOM 2446 O O . ARG B 2 16 ? 43.077 27.824 35.389 1.00 48.47 40 ARG B O 1
ATOM 2454 N N . ASP B 2 17 ? 44.166 29.564 36.315 1.00 44.69 41 ASP B N 1
ATOM 2455 C CA . ASP B 2 17 ? 43.839 30.453 35.206 1.00 47.08 41 ASP B CA 1
ATOM 2456 C C . ASP B 2 17 ? 44.539 30.015 33.923 1.00 50.99 41 ASP B C 1
ATOM 2457 O O . ASP B 2 17 ? 43.944 30.066 32.840 1.00 49.97 41 ASP B O 1
ATOM 2462 N N . ARG B 2 18 ? 45.795 29.567 34.022 1.00 48.64 42 ARG B N 1
ATOM 2463 C CA . ARG B 2 18 ? 46.481 29.029 32.846 1.00 45.78 42 ARG B CA 1
ATOM 2464 C C . ARG B 2 18 ? 45.751 27.807 32.295 1.00 47.49 42 ARG B C 1
ATOM 2465 O O . ARG B 2 18 ? 45.530 27.686 31.077 1.00 51.94 42 ARG B O 1
ATOM 2473 N N . LEU B 2 19 ? 45.377 26.883 33.185 1.00 45.95 43 LEU B N 1
ATOM 2474 C CA . LEU B 2 19 ? 44.642 25.693 32.764 1.00 38.06 43 LEU B CA 1
ATOM 2475 C C . LEU B 2 19 ? 43.343 26.071 32.063 1.00 43.82 43 LEU B C 1
ATOM 2476 O O . LEU B 2 19 ? 43.016 25.530 31.000 1.00 44.59 43 LEU B O 1
ATOM 2481 N N . ASN B 2 20 ? 42.588 27.006 32.645 1.00 37.81 44 ASN B N 1
ATOM 2482 C CA . ASN B 2 20 ? 41.305 27.373 32.057 1.00 37.19 44 ASN B CA 1
ATOM 2483 C C . ASN B 2 20 ? 41.489 28.083 30.725 1.00 36.62 44 ASN B C 1
ATOM 2484 O O . ASN B 2 20 ? 40.690 27.893 29.802 1.00 35.76 44 ASN B O 1
ATOM 2489 N N . THR B 2 21 ? 42.535 28.902 30.602 1.00 45.29 45 THR B N 1
ATOM 2490 C CA . THR B 2 21 ? 42.845 29.516 29.316 1.00 45.60 45 THR B CA 1
ATOM 2491 C C . THR B 2 21 ? 43.048 28.453 28.245 1.00 48.06 45 THR B C 1
ATOM 2492 O O . THR B 2 21 ? 42.450 28.522 27.160 1.00 40.45 45 THR B O 1
ATOM 2496 N N . GLU B 2 22 ? 43.882 27.449 28.539 1.00 35.69 46 GLU B N 1
ATOM 2497 C CA . GLU B 2 22 ? 44.114 26.397 27.552 1.00 34.81 46 GLU B CA 1
ATOM 2498 C C . GLU B 2 22 ? 42.832 25.625 27.252 1.00 43.28 46 GLU B C 1
ATOM 2499 O O . GLU B 2 22 ? 42.576 25.255 26.099 1.00 47.88 46 GLU B O 1
ATOM 2505 N N . LEU B 2 23 ? 42.011 25.378 28.274 1.00 48.05 47 LEU B N 1
ATOM 2506 C CA . LEU B 2 23 ? 40.756 24.661 28.055 1.00 33.62 47 LEU B CA 1
ATOM 2507 C C . LEU B 2 23 ? 39.818 25.448 27.145 1.00 44.74 47 LEU B C 1
ATOM 2508 O O . LEU B 2 23 ? 39.147 24.869 26.284 1.00 40.05 47 LEU B O 1
ATOM 2513 N N . ASP B 2 24 ? 39.764 26.771 27.315 1.00 46.35 48 ASP B N 1
ATOM 2514 C CA . ASP B 2 24 ? 38.932 27.591 26.440 1.00 47.81 48 ASP B CA 1
ATOM 2515 C C . ASP B 2 24 ? 39.475 27.594 25.017 1.00 46.85 48 ASP B C 1
ATOM 2516 O O . ASP B 2 24 ? 38.705 27.557 24.047 1.00 36.01 48 ASP B O 1
ATOM 2521 N N . ARG B 2 25 ? 40.802 27.639 24.872 1.00 46.29 49 ARG B N 1
ATOM 2522 C CA . ARG B 2 25 ? 41.392 27.538 23.541 1.00 44.46 49 ARG B CA 1
ATOM 2523 C C . ARG B 2 25 ? 41.018 26.215 22.881 1.00 40.61 49 ARG B C 1
ATOM 2524 O O . ARG B 2 25 ? 40.697 26.176 21.688 1.00 40.78 49 ARG B O 1
ATOM 2532 N N . LEU B 2 26 ? 41.034 25.124 23.647 1.00 42.91 50 LEU B N 1
ATOM 2533 C CA . LEU B 2 26 ? 40.603 23.837 23.111 1.00 36.59 50 LEU B CA 1
ATOM 2534 C C . LEU B 2 26 ? 39.134 23.872 22.712 1.00 36.45 50 LEU B C 1
ATOM 2535 O O . LEU B 2 26 ? 38.745 23.314 21.679 1.00 35.02 50 LEU B O 1
ATOM 2540 N N . ALA B 2 27 ? 38.302 24.517 23.529 1.00 39.18 51 ALA B N 1
ATOM 2541 C CA . ALA B 2 27 ? 36.869 24.545 23.257 1.00 38.84 51 ALA B CA 1
ATOM 2542 C C . ALA B 2 27 ? 36.568 25.292 21.964 1.00 42.80 51 ALA B C 1
ATOM 2543 O O . ALA B 2 27 ? 35.784 24.821 21.131 1.00 46.47 51 ALA B O 1
ATOM 2545 N N . SER B 2 28 ? 37.188 26.460 21.774 1.00 44.76 52 SER B N 1
ATOM 2546 C CA . SER B 2 28 ? 36.905 27.255 20.582 1.00 43.17 52 SER B CA 1
ATOM 2547 C C . SER B 2 28 ? 37.286 26.528 19.299 1.00 45.38 52 SER B C 1
ATOM 2548 O O . SER B 2 28 ? 36.740 26.840 18.235 1.00 47.96 52 SER B O 1
ATOM 2551 N N . LEU B 2 29 ? 38.196 25.559 19.375 1.00 51.63 53 LEU B N 1
ATOM 2552 C CA . LEU B 2 29 ? 38.620 24.797 18.211 1.00 28.63 53 LEU B CA 1
ATOM 2553 C C . LEU B 2 29 ? 37.735 23.590 17.922 1.00 37.53 53 LEU B C 1
ATOM 2554 O O . LEU B 2 29 ? 37.860 22.999 16.846 1.00 35.27 53 LEU B O 1
ATOM 2559 N N . LEU B 2 30 ? 36.847 23.211 18.835 1.00 36.20 54 LEU B N 1
ATOM 2560 C CA . LEU B 2 30 ? 36.014 22.041 18.604 1.00 37.65 54 LEU B CA 1
ATOM 2561 C C . LEU B 2 30 ? 35.108 22.268 17.396 1.00 41.34 54 LEU B C 1
ATOM 2562 O O . LEU B 2 30 ? 34.569 23.366 17.219 1.00 46.69 54 LEU B O 1
ATOM 2567 N N . PRO B 2 31 ? 34.922 21.255 16.546 1.00 41.80 55 PRO B N 1
ATOM 2568 C CA . PRO B 2 31 ? 34.121 21.421 15.315 1.00 34.10 55 PRO B CA 1
ATOM 2569 C C . PRO B 2 31 ? 32.626 21.302 15.579 1.00 30.80 55 PRO B C 1
ATOM 2570 O O . PRO B 2 31 ? 31.944 20.377 15.129 1.00 31.02 55 PRO B O 1
ATOM 2574 N N . PHE B 2 32 ? 32.099 22.260 16.327 1.00 29.07 56 PHE B N 1
ATOM 2575 C CA . PHE B 2 32 ? 30.687 22.315 16.666 1.00 32.77 56 PHE B CA 1
ATOM 2576 C C . PHE B 2 32 ? 30.220 23.747 16.545 1.00 42.42 56 PHE B C 1
ATOM 2577 O O . PHE B 2 32 ? 31.029 24.686 16.618 1.00 55.15 56 PHE B O 1
ATOM 2585 N N . PRO B 2 33 ? 28.921 23.972 16.340 1.00 43.01 57 PRO B N 1
ATOM 2586 C CA . PRO B 2 33 ? 28.396 25.336 16.360 1.00 49.98 57 PRO B CA 1
ATOM 2587 C C . PRO B 2 33 ? 28.665 25.996 17.705 1.00 59.87 57 PRO B C 1
ATOM 2588 O O . PRO B 2 33 ? 28.774 25.330 18.737 1.00 68.97 57 PRO B O 1
ATOM 2592 N N . GLN B 2 34 ? 28.769 27.328 17.682 1.00 55.32 58 GLN B N 1
ATOM 2593 C CA . GLN B 2 34 ? 29.158 28.055 18.886 1.00 49.22 58 GLN B CA 1
ATOM 2594 C C . GLN B 2 34 ? 28.128 27.912 20.000 1.00 42.84 58 GLN B C 1
ATOM 2595 O O . GLN B 2 34 ? 28.494 27.927 21.181 1.00 49.09 58 GLN B O 1
ATOM 2601 N N . ASP B 2 35 ? 26.844 27.774 19.658 1.00 31.34 59 ASP B N 1
ATOM 2602 C CA . ASP B 2 35 ? 25.842 27.581 20.702 1.00 53.49 59 ASP B CA 1
ATOM 2603 C C . ASP B 2 35 ? 26.030 26.245 21.412 1.00 61.30 59 ASP B C 1
ATOM 2604 O O . ASP B 2 35 ? 25.699 26.122 22.598 1.00 59.26 59 ASP B O 1
ATOM 2609 N N . VAL B 2 36 ? 26.565 25.243 20.713 1.00 61.09 60 VAL B N 1
ATOM 2610 C CA . VAL B 2 36 ? 26.882 23.976 21.361 1.00 51.23 60 VAL B CA 1
ATOM 2611 C C . VAL B 2 36 ? 28.143 24.111 22.205 1.00 46.46 60 VAL B C 1
ATOM 2612 O O . VAL B 2 36 ? 28.215 23.590 23.323 1.00 50.79 60 VAL B O 1
ATOM 2616 N N . ILE B 2 37 ? 29.143 24.834 21.694 1.00 33.87 61 ILE B N 1
ATOM 2617 C CA . ILE B 2 37 ? 30.407 24.987 22.409 1.00 41.90 61 ILE B CA 1
ATOM 2618 C C . ILE B 2 37 ? 30.207 25.752 23.713 1.00 45.18 61 ILE B C 1
ATOM 2619 O O . ILE B 2 37 ? 30.804 25.416 24.743 1.00 46.16 61 ILE B O 1
ATOM 2624 N N . ASN B 2 38 ? 29.364 26.788 23.693 1.00 45.04 62 ASN B N 1
ATOM 2625 C CA . ASN B 2 38 ? 29.207 27.641 24.867 1.00 38.66 62 ASN B CA 1
ATOM 2626 C C . ASN B 2 38 ? 28.570 26.896 26.033 1.00 36.54 62 ASN B C 1
ATOM 2627 O O . ASN B 2 38 ? 28.805 27.252 27.194 1.00 48.24 62 ASN B O 1
ATOM 2632 N N . LYS B 2 39 ? 27.774 25.866 25.751 1.00 37.36 63 LYS B N 1
ATOM 2633 C CA . LYS B 2 39 ? 27.118 25.088 26.792 1.00 47.08 63 LYS B CA 1
ATOM 2634 C C . LYS B 2 39 ? 27.951 23.911 27.284 1.00 52.61 63 LYS B C 1
ATOM 2635 O O . LYS B 2 39 ? 27.551 23.251 28.249 1.00 60.53 63 LYS B O 1
ATOM 2641 N N . LEU B 2 40 ? 29.098 23.643 26.663 1.00 48.79 64 LEU B N 1
ATOM 2642 C CA . LEU B 2 40 ? 29.928 22.519 27.073 1.00 42.62 64 LEU B CA 1
ATOM 2643 C C . LEU B 2 40 ? 30.614 22.799 28.405 1.00 44.56 64 LEU B C 1
ATOM 2644 O O . LEU B 2 40 ? 31.137 23.892 28.637 1.00 51.06 64 LEU B O 1
ATOM 2649 N N . ASP B 2 41 ? 30.616 21.798 29.281 1.00 31.32 65 ASP B N 1
ATOM 2650 C CA . ASP B 2 41 ? 31.470 21.836 30.456 1.00 32.20 65 ASP B CA 1
ATOM 2651 C C . ASP B 2 41 ? 32.890 21.408 30.082 1.00 41.39 65 ASP B C 1
ATOM 2652 O O . ASP B 2 41 ? 33.143 20.874 28.998 1.00 44.77 65 ASP B O 1
ATOM 2657 N N . LYS B 2 42 ? 33.826 21.646 31.004 1.00 34.67 66 LYS B N 1
ATOM 2658 C CA . LYS B 2 42 ? 35.242 21.470 30.690 1.00 33.00 66 LYS B CA 1
ATOM 2659 C C . LYS B 2 42 ? 35.587 20.007 30.439 1.00 39.88 66 LYS B C 1
ATOM 2660 O O . LYS B 2 42 ? 36.387 19.694 29.544 1.00 39.49 66 LYS B O 1
ATOM 2666 N N . LEU B 2 43 ? 34.995 19.099 31.221 1.00 32.74 67 LEU B N 1
ATOM 2667 C CA . LEU B 2 43 ? 35.198 17.674 30.993 1.00 32.36 67 LEU B CA 1
ATOM 2668 C C . LEU B 2 43 ? 34.745 17.272 29.596 1.00 46.52 67 LEU B C 1
ATOM 2669 O O . LEU B 2 43 ? 35.417 16.485 28.920 1.00 34.93 67 LEU B O 1
ATOM 2674 N N . SER B 2 44 ? 33.614 17.811 29.135 1.00 30.85 68 SER B N 1
ATOM 2675 C CA . SER B 2 44 ? 33.186 17.497 27.778 1.00 29.89 68 SER B CA 1
ATOM 2676 C C . SER B 2 44 ? 34.085 18.155 26.743 1.00 43.90 68 SER B C 1
ATOM 2677 O O . SER B 2 44 ? 34.272 17.603 25.656 1.00 35.04 68 SER B O 1
ATOM 2680 N N . VAL B 2 45 ? 34.656 19.320 27.059 1.00 38.80 69 VAL B N 1
ATOM 2681 C CA . VAL B 2 45 ? 35.637 19.926 26.162 1.00 41.50 69 VAL B CA 1
ATOM 2682 C C . VAL B 2 45 ? 36.796 18.965 25.927 1.00 39.99 69 VAL B C 1
ATOM 2683 O O . VAL B 2 45 ? 37.159 18.665 24.781 1.00 43.49 69 VAL B O 1
ATOM 2687 N N . LEU B 2 46 ? 37.380 18.454 27.015 1.00 36.97 70 LEU B N 1
ATOM 2688 C CA . LEU B 2 46 ? 38.468 17.488 26.887 1.00 42.87 70 LEU B CA 1
ATOM 2689 C C . LEU B 2 46 ? 38.011 16.222 26.167 1.00 43.98 70 LEU B C 1
ATOM 2690 O O . LEU B 2 46 ? 38.713 15.712 25.282 1.00 29.54 70 LEU B O 1
ATOM 2695 N N . ARG B 2 47 ? 36.837 15.701 26.535 1.00 29.73 71 ARG B N 1
ATOM 2696 C CA . ARG B 2 47 ? 36.347 14.460 25.942 1.00 36.37 71 ARG B CA 1
ATOM 2697 C C . ARG B 2 47 ? 36.159 14.600 24.436 1.00 37.68 71 ARG B C 1
ATOM 2698 O O . ARG B 2 47 ? 36.546 13.713 23.667 1.00 42.65 71 ARG B O 1
ATOM 2706 N N . LEU B 2 48 ? 35.595 15.722 23.989 1.00 40.15 72 LEU B N 1
ATOM 2707 C CA . LEU B 2 48 ? 35.346 15.913 22.567 1.00 34.19 72 LEU B CA 1
ATOM 2708 C C . LEU B 2 48 ? 36.619 16.252 21.806 1.00 32.42 72 LEU B C 1
ATOM 2709 O O . LEU B 2 48 ? 36.736 15.898 20.630 1.00 26.89 72 LEU B O 1
ATOM 2714 N N . SER B 2 49 ? 37.590 16.913 22.445 1.00 28.05 73 SER B N 1
ATOM 2715 C CA . SER B 2 49 ? 38.875 17.109 21.777 1.00 34.12 73 SER B CA 1
ATOM 2716 C C . SER B 2 49 ? 39.596 15.777 21.580 1.00 28.01 73 SER B C 1
ATOM 2717 O O . SER B 2 49 ? 40.168 15.524 20.510 1.00 36.84 73 SER B O 1
ATOM 2720 N N . VAL B 2 50 ? 39.565 14.902 22.589 1.00 28.34 74 VAL B N 1
ATOM 2721 C CA . VAL B 2 50 ? 40.109 13.556 22.409 1.00 38.33 74 VAL B CA 1
ATOM 2722 C C . VAL B 2 50 ? 39.351 12.826 21.307 1.00 27.51 74 VAL B C 1
ATOM 2723 O O . VAL B 2 50 ? 39.951 12.134 20.477 1.00 27.72 74 VAL B O 1
ATOM 2727 N N . SER B 2 51 ? 38.022 12.961 21.288 1.00 27.15 75 SER B N 1
ATOM 2728 C CA . SER B 2 51 ? 37.214 12.365 20.229 1.00 34.20 75 SER B CA 1
ATOM 2729 C C . SER B 2 51 ? 37.692 12.810 18.856 1.00 35.26 75 SER B C 1
ATOM 2730 O O . SER B 2 51 ? 37.899 11.983 17.956 1.00 35.29 75 SER B O 1
ATOM 2733 N N . TYR B 2 52 ? 37.842 14.124 18.676 1.00 31.37 76 TYR B N 1
ATOM 2734 C CA . TYR B 2 52 ? 38.236 14.663 17.381 1.00 31.47 76 TYR B CA 1
ATOM 2735 C C . TYR B 2 52 ? 39.615 14.160 16.979 1.00 32.18 76 TYR B C 1
ATOM 2736 O O . TYR B 2 52 ? 39.835 13.790 15.817 1.00 30.42 76 TYR B O 1
ATOM 2745 N N . LEU B 2 53 ? 40.547 14.106 17.935 1.00 26.64 77 LEU B N 1
ATOM 2746 C CA . LEU B 2 53 ? 41.891 13.631 17.617 1.00 35.66 77 LEU B CA 1
ATOM 2747 C C . LEU B 2 53 ? 41.887 12.156 17.229 1.00 26.63 77 LEU B C 1
ATOM 2748 O O . LEU B 2 53 ? 42.565 11.762 16.274 1.00 27.21 77 LEU B O 1
ATOM 2753 N N . ARG B 2 54 ? 41.129 11.326 17.952 1.00 37.02 78 ARG B N 1
ATOM 2754 C CA . ARG B 2 54 ? 41.058 9.905 17.617 1.00 35.80 78 ARG B CA 1
ATOM 2755 C C . ARG B 2 54 ? 40.431 9.696 16.245 1.00 25.78 78 ARG B C 1
ATOM 2756 O O . ARG B 2 54 ? 40.908 8.874 15.451 1.00 31.13 78 ARG B O 1
ATOM 2764 N N . ALA B 2 55 ? 39.366 10.444 15.947 1.00 25.40 79 ALA B N 1
ATOM 2765 C CA . ALA B 2 55 ? 38.743 10.362 14.632 1.00 24.84 79 ALA B CA 1
ATOM 2766 C C . ALA B 2 55 ? 39.729 10.739 13.534 1.00 32.59 79 ALA B C 1
ATOM 2767 O O . ALA B 2 55 ? 39.871 10.019 12.538 1.00 32.33 79 ALA B O 1
ATOM 2769 N N . LYS B 2 56 ? 40.416 11.874 13.696 1.00 33.50 80 LYS B N 1
ATOM 2770 C CA . LYS B 2 56 ? 41.352 12.315 12.667 1.00 28.77 80 LYS B CA 1
ATOM 2771 C C . LYS B 2 56 ? 42.493 11.319 12.492 1.00 28.67 80 LYS B C 1
ATOM 2772 O O . LYS B 2 56 ? 42.903 11.031 11.362 1.00 25.33 80 LYS B O 1
ATOM 2778 N N . SER B 2 57 ? 43.013 10.779 13.599 1.00 25.85 81 SER B N 1
ATOM 2779 C CA . SER B 2 57 ? 44.079 9.787 13.519 1.00 26.16 81 SER B CA 1
ATOM 2780 C C . SER B 2 57 ? 43.625 8.538 12.777 1.00 37.99 81 SER B C 1
ATOM 2781 O O . SER B 2 57 ? 44.397 7.947 12.011 1.00 31.56 81 SER B O 1
ATOM 2784 N N . PHE B 2 58 ? 42.379 8.111 12.996 1.00 25.48 82 PHE B N 1
ATOM 2785 C CA . PHE B 2 58 ? 41.874 6.949 12.275 1.00 42.72 82 PHE B CA 1
ATOM 2786 C C . PHE B 2 58 ? 41.717 7.248 10.788 1.00 33.28 82 PHE B C 1
ATOM 2787 O O . PHE B 2 58 ? 42.162 6.468 9.937 1.00 24.97 82 PHE B O 1
ATOM 2795 N N . PHE B 2 59 ? 41.079 8.370 10.456 1.00 24.55 83 PHE B N 1
ATOM 2796 C CA . PHE B 2 59 ? 40.865 8.697 9.053 1.00 24.26 83 PHE B CA 1
ATOM 2797 C C . PHE B 2 59 ? 42.175 8.943 8.316 1.00 34.61 83 PHE B C 1
ATOM 2798 O O . PHE B 2 59 ? 42.232 8.748 7.096 1.00 28.11 83 PHE B O 1
ATOM 2806 N N . ASP B 2 60 ? 43.228 9.352 9.025 1.00 24.99 84 ASP B N 1
ATOM 2807 C CA . ASP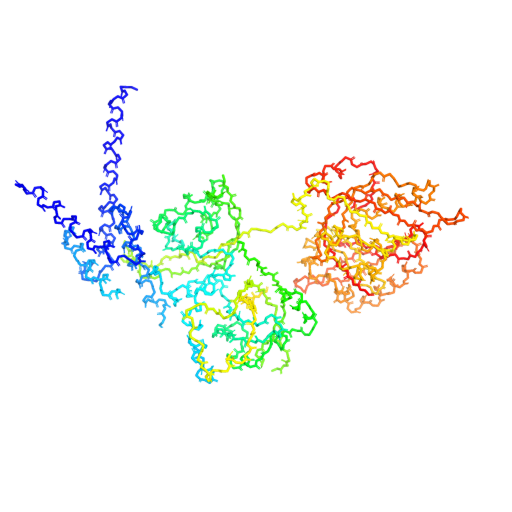 B 2 60 ? 44.520 9.511 8.376 1.00 25.33 84 ASP B CA 1
ATOM 2808 C C . ASP B 2 60 ? 45.012 8.188 7.796 1.00 29.90 84 ASP B C 1
ATOM 2809 O O . ASP B 2 60 ? 45.640 8.169 6.730 1.00 29.86 84 ASP B O 1
ATOM 2814 N N . VAL B 2 61 ? 44.717 7.079 8.463 1.00 32.38 85 VAL B N 1
ATOM 2815 C CA . VAL B 2 61 ? 45.065 5.755 7.958 1.00 33.24 85 VAL B CA 1
ATOM 2816 C C . VAL B 2 61 ? 44.031 5.249 6.961 1.00 28.12 85 VAL B C 1
ATOM 2817 O O . VAL B 2 61 ? 44.373 4.839 5.849 1.00 30.58 85 VAL B O 1
ATOM 2821 N N . SER B 2 62 ? 42.749 5.289 7.338 1.00 24.75 86 SER B N 1
ATOM 2822 C CA . SER B 2 62 ? 41.716 4.565 6.603 1.00 29.75 86 SER B CA 1
ATOM 2823 C C . SER B 2 62 ? 41.268 5.274 5.329 1.00 28.90 86 SER B C 1
ATOM 2824 O O . SER B 2 62 ? 40.883 4.605 4.363 1.00 26.50 86 SER B O 1
ATOM 2827 N N . LEU B 2 63 ? 41.294 6.603 5.306 1.00 24.75 87 LEU B N 1
ATOM 2828 C CA . LEU B 2 63 ? 40.658 7.375 4.251 1.00 23.82 87 LEU B CA 1
ATOM 2829 C C . LEU B 2 63 ? 41.693 8.025 3.342 1.00 47.29 87 LEU B C 1
ATOM 2830 O O . LEU B 2 63 ? 42.780 8.409 3.785 1.00 51.04 87 LEU B O 1
ATOM 2835 N N . LYS B 2 64 ? 41.332 8.143 2.065 1.00 50.64 88 LYS B N 1
ATOM 2836 C CA . LYS B 2 64 ? 42.116 8.874 1.068 1.00 61.79 88 LYS B CA 1
ATOM 2837 C C . LYS B 2 64 ? 43.537 8.333 0.957 1.00 53.28 88 LYS B C 1
ATOM 2838 O O . LYS B 2 64 ? 43.791 7.391 0.211 1.00 50.72 88 LYS B O 1
ATOM 2844 N N . GLY B 2 72 ? 34.203 11.563 -5.586 1.00 58.78 96 GLY B N 1
ATOM 2845 C CA . GLY B 2 72 ? 34.629 12.201 -6.818 1.00 66.57 96 GLY B CA 1
ATOM 2846 C C . GLY B 2 72 ? 33.886 11.722 -8.052 1.00 70.84 96 GLY B C 1
ATOM 2847 O O . GLY B 2 72 ? 33.855 10.526 -8.346 1.00 73.69 96 GLY B O 1
ATOM 2848 N N . VAL B 2 73 ? 33.280 12.667 -8.773 1.00 73.90 97 VAL B N 1
ATOM 2849 C CA . VAL B 2 73 ? 32.603 12.345 -10.023 1.00 71.62 97 VAL B CA 1
ATOM 2850 C C . VAL B 2 73 ? 33.636 11.923 -11.063 1.00 73.81 97 VAL B C 1
ATOM 2851 O O . VAL B 2 73 ? 34.766 12.431 -11.094 1.00 73.01 97 VAL B O 1
ATOM 2855 N N . GLN B 2 74 ? 33.257 10.970 -11.913 1.00 68.54 98 GLN B N 1
ATOM 2856 C CA . GLN B 2 74 ? 34.079 10.656 -13.074 1.00 59.22 98 GLN B CA 1
ATOM 2857 C C . GLN B 2 74 ? 34.169 11.881 -13.973 1.00 56.33 98 GLN B C 1
ATOM 2858 O O . GLN B 2 74 ? 33.166 12.560 -14.216 1.00 55.47 98 GLN B O 1
ATOM 2864 N N . ASP B 2 75 ? 35.379 12.174 -14.458 1.00 54.83 99 ASP B N 1
ATOM 2865 C CA . ASP B 2 75 ? 35.585 13.407 -15.209 1.00 66.74 99 ASP B CA 1
ATOM 2866 C C . ASP B 2 75 ? 34.824 13.418 -16.530 1.00 66.01 99 ASP B C 1
ATOM 2867 O O . ASP B 2 75 ? 34.538 14.499 -17.058 1.00 63.23 99 ASP B O 1
ATOM 2872 N N . ASN B 2 76 ? 34.471 12.251 -17.065 1.00 72.77 100 ASN B N 1
ATOM 2873 C CA . ASN B 2 76 ? 33.571 12.157 -18.208 1.00 77.88 100 ASN B CA 1
ATOM 2874 C C . ASN B 2 76 ? 32.112 12.382 -17.823 1.00 77.30 100 ASN B C 1
ATOM 2875 O O . ASN B 2 76 ? 31.220 12.137 -18.643 1.00 76.33 100 ASN B O 1
ATOM 2880 N N . CYS B 2 77 ? 31.855 12.841 -16.596 1.00 72.82 101 CYS B N 1
ATOM 2881 C CA . CYS B 2 77 ? 30.496 12.999 -16.099 1.00 65.45 101 CYS B CA 1
ATOM 2882 C C . CYS B 2 77 ? 30.275 14.331 -15.393 1.00 59.22 101 CYS B C 1
ATOM 2883 O O . CYS B 2 77 ? 29.154 14.587 -14.929 1.00 54.85 101 CYS B O 1
ATOM 2886 N N . ARG B 2 78 ? 31.295 15.181 -15.295 1.00 55.31 102 ARG B N 1
ATOM 2887 C CA . ARG B 2 78 ? 31.363 16.264 -14.322 1.00 52.46 102 ARG B CA 1
ATOM 2888 C C . ARG B 2 78 ? 30.599 17.486 -14.818 1.00 43.29 102 ARG B C 1
ATOM 2889 O O . ARG B 2 78 ? 30.916 18.044 -15.873 1.00 46.09 102 ARG B O 1
ATOM 2897 N N . THR B 2 79 ? 29.587 17.883 -14.054 1.00 36.30 103 THR B N 1
ATOM 2898 C CA . THR B 2 79 ? 28.945 19.179 -14.165 1.00 32.86 103 THR B CA 1
ATOM 2899 C C . THR B 2 79 ? 29.078 19.888 -12.824 1.00 38.88 103 THR B C 1
ATOM 2900 O O . THR B 2 79 ? 29.354 19.260 -11.797 1.00 35.12 103 THR B O 1
ATOM 2904 N N . LYS B 2 80 ? 28.887 21.209 -12.839 1.00 39.34 104 LYS B N 1
ATOM 2905 C CA . LYS B 2 80 ? 28.958 21.977 -11.599 1.00 31.92 104 LYS B CA 1
ATOM 2906 C C . LYS B 2 80 ? 27.922 21.487 -10.592 1.00 35.67 104 LYS B C 1
ATOM 2907 O O . LYS B 2 80 ? 28.233 21.265 -9.412 1.00 40.29 104 LYS B O 1
ATOM 2913 N N . PHE B 2 81 ? 26.682 21.297 -11.050 1.00 26.53 105 PHE B N 1
ATOM 2914 C CA . PHE B 2 81 ? 25.625 20.805 -10.174 1.00 30.84 105 PHE B CA 1
ATOM 2915 C C . PHE B 2 81 ? 25.982 19.441 -9.587 1.00 25.29 105 PHE B C 1
ATOM 2916 O O . PHE B 2 81 ? 25.805 19.204 -8.382 1.00 37.20 105 PHE B O 1
ATOM 2924 N N . ARG B 2 82 ? 26.495 18.535 -10.423 1.00 28.84 106 ARG B N 1
ATOM 2925 C CA . ARG B 2 82 ? 26.922 17.232 -9.928 1.00 25.24 106 ARG B CA 1
ATOM 2926 C C . ARG B 2 82 ? 28.088 17.360 -8.959 1.00 29.24 106 ARG B C 1
ATOM 2927 O O . ARG B 2 82 ? 28.215 16.551 -8.038 1.00 36.92 106 ARG B O 1
ATOM 2935 N N . GLU B 2 83 ? 28.934 18.379 -9.131 1.00 30.12 107 GLU B N 1
ATOM 2936 C CA . GLU B 2 83 ? 30.043 18.568 -8.200 1.00 33.13 107 GLU B CA 1
ATOM 2937 C C . GLU B 2 83 ? 29.548 19.029 -6.831 1.00 39.00 107 GLU B C 1
ATOM 2938 O O . GLU B 2 83 ? 30.065 18.585 -5.799 1.00 39.53 107 GLU B O 1
ATOM 2944 N N . GLY B 2 84 ? 28.539 19.902 -6.793 1.00 24.77 108 GLY B N 1
ATOM 2945 C CA . GLY B 2 84 ? 27.929 20.237 -5.511 1.00 24.46 108 GLY B CA 1
ATOM 2946 C C . GLY B 2 84 ? 27.258 19.042 -4.851 1.00 40.56 108 GLY B C 1
ATOM 2947 O O . GLY B 2 84 ? 27.423 18.798 -3.643 1.00 37.40 108 GLY B O 1
ATOM 2948 N N . LEU B 2 85 ? 26.488 18.278 -5.632 1.00 23.75 109 LEU B N 1
ATOM 2949 C CA . LEU B 2 85 ? 25.908 17.052 -5.096 1.00 33.37 109 LEU B CA 1
ATOM 2950 C C . LEU B 2 85 ? 26.994 16.140 -4.530 1.00 34.65 109 LEU B C 1
ATOM 2951 O O . LEU B 2 85 ? 26.814 15.529 -3.471 1.00 33.76 109 LEU B O 1
ATOM 2956 N N . ASN B 2 86 ? 28.135 16.052 -5.215 1.00 34.72 110 ASN B N 1
ATOM 2957 C CA . ASN B 2 86 ? 29.239 15.235 -4.727 1.00 37.17 110 ASN B CA 1
ATOM 2958 C C . ASN B 2 86 ? 29.793 15.788 -3.421 1.00 33.81 110 ASN B C 1
ATOM 2959 O O . ASN B 2 86 ? 30.184 15.025 -2.529 1.00 26.23 110 ASN B O 1
ATOM 2964 N N . LEU B 2 87 ? 29.836 17.113 -3.293 1.00 38.12 111 LEU B N 1
ATOM 2965 C CA . LEU B 2 87 ? 30.283 17.715 -2.043 1.00 23.28 111 LEU B CA 1
ATOM 2966 C C . LEU B 2 87 ? 29.340 17.400 -0.888 1.00 27.73 111 LEU B C 1
ATOM 2967 O O . LEU B 2 87 ? 29.756 17.479 0.271 1.00 29.28 111 LEU B O 1
ATOM 2972 N N . GLN B 2 88 ? 28.079 17.070 -1.170 1.00 23.33 112 GLN B N 1
ATOM 2973 C CA . GLN B 2 88 ? 27.149 16.706 -0.096 1.00 25.88 112 GLN B CA 1
ATOM 2974 C C . GLN B 2 88 ? 26.804 15.215 -0.043 1.00 28.06 112 GLN B C 1
ATOM 2975 O O . GLN B 2 88 ? 25.951 14.817 0.760 1.00 29.17 112 GLN B O 1
ATOM 2981 N N . GLU B 2 89 ? 27.423 14.395 -0.886 1.00 21.98 113 GLU B N 1
ATOM 2982 C CA . GLU B 2 89 ? 27.202 12.949 -0.941 1.00 27.83 113 GLU B CA 1
ATOM 2983 C C . GLU B 2 89 ? 27.128 12.254 0.420 1.00 29.93 113 GLU B C 1
ATOM 2984 O O . GLU B 2 89 ? 26.275 11.382 0.628 1.00 26.23 113 GLU B O 1
ATOM 2990 N N . GLY B 2 90 ? 28.019 12.615 1.346 1.00 28.96 114 GLY B N 1
ATOM 2991 C CA . GLY B 2 90 ? 27.994 11.990 2.660 1.00 21.35 114 GLY B CA 1
ATOM 2992 C C . GLY B 2 90 ? 26.735 12.315 3.442 1.00 29.54 114 GLY B C 1
ATOM 2993 O O . GLY B 2 90 ? 26.112 11.424 4.032 1.00 32.25 114 GLY B O 1
ATOM 2994 N N . GLU B 2 91 ? 26.337 13.591 3.455 1.00 21.35 115 GLU B N 1
ATOM 2995 C CA . GLU B 2 91 ? 25.082 13.966 4.102 1.00 25.66 115 GLU B CA 1
ATOM 2996 C C . GLU B 2 91 ? 23.894 13.285 3.440 1.00 21.03 115 GLU B C 1
ATOM 2997 O O . GLU B 2 91 ? 22.951 12.870 4.122 1.00 22.15 115 GLU B O 1
ATOM 3003 N N . PHE B 2 92 ? 23.912 13.178 2.109 1.00 21.08 116 PHE B N 1
ATOM 3004 C CA . PHE B 2 92 ? 22.819 12.499 1.417 1.00 20.91 116 PHE B CA 1
ATOM 3005 C C . PHE B 2 92 ? 22.719 11.043 1.855 1.00 25.32 116 PHE B C 1
ATOM 3006 O O . PHE B 2 92 ? 21.618 10.537 2.109 1.00 20.48 116 PHE B O 1
ATOM 3014 N N . LEU B 2 93 ? 23.860 10.357 1.959 1.00 20.67 117 LEU B N 1
ATOM 3015 C CA . LEU B 2 93 ? 23.857 8.991 2.472 1.00 29.27 117 LEU B CA 1
ATOM 3016 C C . LEU B 2 93 ? 23.279 8.939 3.882 1.00 36.73 117 LEU B C 1
ATOM 3017 O O . LEU B 2 93 ? 22.453 8.071 4.200 1.00 29.01 117 LEU B O 1
ATOM 3022 N N . LEU B 2 94 ? 23.706 9.868 4.742 1.00 20.53 118 LEU B N 1
ATOM 3023 C CA . LEU B 2 94 ? 23.221 9.879 6.119 1.00 29.81 118 LEU B CA 1
ATOM 3024 C C . LEU B 2 94 ? 21.710 10.058 6.171 1.00 33.07 118 LEU B C 1
ATOM 3025 O O . LEU B 2 94 ? 21.025 9.414 6.976 1.00 32.70 118 LEU B O 1
ATOM 3030 N N . GLN B 2 95 ? 21.173 10.931 5.318 1.00 20.43 119 GLN B N 1
ATOM 3031 C CA . GLN B 2 95 ? 19.733 11.155 5.302 1.00 28.25 119 GLN B CA 1
ATOM 3032 C C . GLN B 2 95 ? 18.987 9.954 4.736 1.00 20.15 119 GLN B C 1
ATOM 3033 O O . GLN B 2 95 ? 17.880 9.646 5.189 1.00 30.85 119 GLN B O 1
ATOM 3039 N N . ALA B 2 96 ? 19.573 9.264 3.760 1.00 22.91 120 ALA B N 1
ATOM 3040 C CA . ALA B 2 96 ? 18.976 8.053 3.211 1.00 22.72 120 ALA B CA 1
ATOM 3041 C C . ALA B 2 96 ? 19.087 6.857 4.149 1.00 22.66 120 ALA B C 1
ATOM 3042 O O . ALA B 2 96 ? 18.420 5.843 3.913 1.00 27.68 120 ALA B O 1
ATOM 3044 N N . LEU B 2 97 ? 19.915 6.948 5.193 1.00 33.34 121 LEU B N 1
ATOM 3045 C CA . LEU B 2 97 ? 20.067 5.831 6.125 1.00 32.05 121 LEU B CA 1
ATOM 3046 C C . LEU B 2 97 ? 18.742 5.437 6.763 1.00 31.18 121 LEU B C 1
ATOM 3047 O O . LEU B 2 97 ? 18.503 4.253 7.024 1.00 41.90 121 LEU B O 1
ATOM 3052 N N . ASN B 2 98 ? 17.878 6.415 7.028 1.00 36.15 122 ASN B N 1
ATOM 3053 C CA . ASN B 2 98 ? 16.721 6.239 7.905 1.00 40.92 122 ASN B CA 1
ATOM 3054 C C . ASN B 2 98 ? 17.160 5.709 9.268 1.00 50.38 122 ASN B C 1
ATOM 3055 O O . ASN B 2 98 ? 16.651 4.707 9.776 1.00 59.32 122 ASN B O 1
ATOM 3060 N N . GLY B 2 99 ? 18.124 6.399 9.865 1.00 43.59 123 GLY B N 1
ATOM 3061 C CA . GLY B 2 99 ? 18.681 5.966 11.127 1.00 36.20 123 GLY B CA 1
ATOM 3062 C C . GLY B 2 99 ? 19.946 6.724 11.452 1.00 35.71 123 GLY B C 1
ATOM 3063 O O . GLY B 2 99 ? 20.032 7.929 11.194 1.00 37.17 123 GLY B O 1
ATOM 3064 N N . PHE B 2 100 ? 20.942 6.044 12.011 1.00 30.25 124 PHE B N 1
ATOM 3065 C CA . PHE B 2 100 ? 22.177 6.752 12.314 1.00 30.66 124 PHE B CA 1
ATOM 3066 C C . PHE B 2 100 ? 23.376 5.818 12.228 1.00 36.32 124 PHE B C 1
ATOM 3067 O O . PHE B 2 100 ? 23.254 4.592 12.318 1.00 28.50 124 PHE B O 1
ATOM 3075 N N . VAL B 2 101 ? 24.544 6.432 12.028 1.00 38.33 125 VAL B N 1
ATOM 3076 C CA . VAL B 2 101 ? 25.818 5.726 12.060 1.00 25.13 125 VAL B CA 1
ATOM 3077 C C . VAL B 2 101 ? 26.272 5.598 13.502 1.00 23.92 125 VAL B C 1
ATOM 3078 O O . VAL B 2 101 ? 26.217 6.563 14.274 1.00 26.23 125 VAL B O 1
ATOM 3082 N N . LEU B 2 102 ? 26.743 4.414 13.864 1.00 26.80 126 LEU B N 1
ATOM 3083 C CA . LEU B 2 102 ? 27.369 4.191 15.153 1.00 24.41 126 LEU B CA 1
ATOM 3084 C C . LEU B 2 102 ? 28.672 3.447 14.921 1.00 29.10 126 LEU B C 1
ATOM 3085 O O . LEU B 2 102 ? 28.741 2.550 14.080 1.00 34.29 126 LEU B O 1
ATOM 3090 N N . VAL B 2 103 ? 29.720 3.858 15.625 1.00 23.05 127 VAL B N 1
ATOM 3091 C CA . VAL B 2 103 ? 30.992 3.149 15.625 1.00 25.45 127 VAL B CA 1
ATOM 3092 C C . VAL B 2 103 ? 31.422 3.015 17.075 1.00 34.62 127 VAL B C 1
ATOM 3093 O O . VAL B 2 103 ? 31.593 4.031 17.766 1.00 35.34 127 VAL B O 1
ATOM 3097 N N . VAL B 2 104 ? 31.600 1.765 17.521 1.00 24.29 128 VAL B N 1
ATOM 3098 C CA . VAL B 2 104 ? 31.850 1.416 18.918 1.00 41.62 128 VAL B CA 1
ATOM 3099 C C . VAL B 2 104 ? 33.148 0.625 19.024 1.00 34.18 128 VAL B C 1
ATOM 3100 O O . VAL B 2 104 ? 33.375 -0.315 18.258 1.00 35.76 128 VAL B O 1
ATOM 3104 N N . THR B 2 105 ? 33.978 0.974 20.004 1.00 25.94 129 THR B N 1
ATOM 3105 C CA . THR B 2 105 ? 35.267 0.320 20.189 1.00 26.48 129 THR B CA 1
ATOM 3106 C C . THR B 2 105 ? 35.104 -1.001 20.945 1.00 36.63 129 THR B C 1
ATOM 3107 O O . THR B 2 105 ? 34.008 -1.364 21.384 1.00 39.75 129 THR B O 1
ATOM 3111 N N . THR B 2 106 ? 36.211 -1.744 21.097 1.00 27.57 130 THR B N 1
ATOM 3112 C CA . THR B 2 106 ? 36.172 -2.954 21.919 1.00 39.65 130 THR B CA 1
ATOM 3113 C C . THR B 2 106 ? 35.840 -2.631 23.367 1.00 46.00 130 THR B C 1
ATOM 3114 O O . THR B 2 106 ? 35.207 -3.440 24.056 1.00 51.06 130 THR B O 1
ATOM 3118 N N . ASP B 2 107 ? 36.266 -1.464 23.844 1.00 28.85 131 ASP B N 1
ATOM 3119 C CA . ASP B 2 107 ? 35.946 -0.992 25.181 1.00 38.98 131 ASP B CA 1
ATOM 3120 C C . ASP B 2 107 ? 34.558 -0.382 25.269 1.00 39.90 131 ASP B C 1
ATOM 3121 O O . ASP B 2 107 ? 34.275 0.360 26.219 1.00 47.74 131 ASP B O 1
ATOM 3126 N N . ALA B 2 108 ? 33.702 -0.671 24.289 1.00 33.71 132 ALA B N 1
ATOM 3127 C CA . ALA B 2 108 ? 32.298 -0.274 24.287 1.00 37.13 132 ALA B CA 1
ATOM 3128 C C . ALA B 2 108 ? 32.117 1.237 24.325 1.00 45.63 132 ALA B C 1
ATOM 3129 O O . ALA B 2 108 ? 31.043 1.727 24.690 1.00 50.88 132 ALA B O 1
ATOM 3131 N N . LEU B 2 109 ? 33.149 1.988 23.956 1.00 37.40 133 LEU B N 1
ATOM 3132 C CA . LEU B 2 109 ? 33.043 3.432 23.839 1.00 31.03 133 LEU B CA 1
ATOM 3133 C C . LEU B 2 109 ? 32.510 3.794 22.462 1.00 34.65 133 LEU B C 1
ATOM 3134 O O . LEU B 2 109 ? 32.854 3.155 21.463 1.00 35.72 133 LEU B O 1
ATOM 3139 N N . VAL B 2 110 ? 31.660 4.818 22.416 1.00 26.00 134 VAL B N 1
ATOM 3140 C CA . VAL B 2 110 ? 31.108 5.299 21.152 1.00 32.67 134 VAL B CA 1
ATOM 3141 C C . VAL B 2 110 ? 32.199 6.113 20.463 1.00 35.80 134 VAL B C 1
ATOM 3142 O O . VAL B 2 110 ? 32.409 7.287 20.772 1.00 38.70 134 VAL B O 1
ATOM 3146 N N . PHE B 2 111 ? 32.908 5.479 19.530 1.00 34.71 135 PHE B N 1
ATOM 3147 C CA . PHE B 2 111 ? 33.876 6.202 18.716 1.00 24.90 135 PHE B CA 1
ATOM 3148 C C . PHE B 2 111 ? 33.195 7.293 17.903 1.00 30.47 135 PHE B C 1
ATOM 3149 O O . PHE B 2 111 ? 33.741 8.390 17.738 1.00 28.62 135 PHE B O 1
ATOM 3157 N N . TYR B 2 112 ? 32.002 7.013 17.387 1.00 27.70 136 TYR B N 1
ATOM 3158 C CA . TYR B 2 112 ? 31.296 8.047 16.641 1.00 23.57 136 TYR B CA 1
ATOM 3159 C C . TYR B 2 112 ? 29.814 7.719 16.565 1.00 33.82 136 TYR B C 1
ATOM 3160 O O . TYR B 2 112 ? 29.423 6.553 16.527 1.00 29.19 136 TYR B O 1
ATOM 3169 N N . ALA B 2 113 ? 29.000 8.770 16.535 1.00 33.39 137 ALA B N 1
ATOM 3170 C CA . ALA B 2 113 ? 27.575 8.661 16.260 1.00 32.11 137 ALA B CA 1
ATOM 3171 C C . ALA B 2 113 ? 27.188 9.836 15.381 1.00 27.84 137 ALA B C 1
ATOM 3172 O O . ALA B 2 113 ? 27.609 10.965 15.642 1.00 26.53 137 ALA B O 1
ATOM 3174 N N . SER B 2 114 ? 26.414 9.574 14.336 1.00 22.10 138 SER B N 1
ATOM 3175 C CA . SER B 2 114 ? 25.977 10.653 13.471 1.00 21.92 138 SER B CA 1
ATOM 3176 C C . SER B 2 114 ? 24.959 11.540 14.193 1.00 27.53 138 SER B C 1
ATOM 3177 O O . SER B 2 114 ? 24.422 11.193 15.252 1.00 26.77 138 SER B O 1
ATOM 3180 N N . SER B 2 115 ? 24.710 12.716 13.610 1.00 30.55 139 SER B N 1
ATOM 3181 C CA . SER B 2 115 ? 23.817 13.688 14.235 1.00 32.93 139 SER B CA 1
ATOM 3182 C C . SER B 2 115 ? 22.376 13.196 14.271 1.00 35.35 139 SER B C 1
ATOM 3183 O O . SER B 2 115 ? 21.630 13.524 15.204 1.00 36.43 139 SER B O 1
ATOM 3186 N N . THR B 2 116 ? 21.977 12.385 13.287 1.00 33.05 140 THR B N 1
ATOM 3187 C CA . THR B 2 116 ? 20.607 11.889 13.200 1.00 29.63 140 THR B CA 1
ATOM 3188 C C . THR B 2 116 ? 20.213 11.010 14.375 1.00 36.46 140 THR B C 1
ATOM 3189 O O . THR B 2 116 ? 19.035 10.653 14.486 1.00 43.35 140 THR B O 1
ATOM 3193 N N . ILE B 2 117 ? 21.159 10.632 15.238 1.00 38.93 141 ILE B N 1
ATOM 3194 C CA . ILE B 2 117 ? 20.780 9.936 16.462 1.00 38.86 141 ILE B CA 1
ATOM 3195 C C . ILE B 2 117 ? 19.804 10.789 17.259 1.00 42.99 141 ILE B C 1
ATOM 3196 O O . ILE B 2 117 ? 18.840 10.275 17.844 1.00 54.99 141 ILE B O 1
ATOM 3201 N N . GLN B 2 118 ? 19.995 12.114 17.238 1.00 40.30 142 GLN B N 1
ATOM 3202 C CA . GLN B 2 118 ? 19.052 12.995 17.918 1.00 39.51 142 GLN B CA 1
ATOM 3203 C C . GLN B 2 118 ? 17.659 12.877 17.322 1.00 36.18 142 GLN B C 1
ATOM 3204 O O . GLN B 2 118 ? 16.662 12.983 18.045 1.00 36.14 142 GLN B O 1
ATOM 3210 N N . ASP B 2 119 ? 17.572 12.637 16.013 1.00 35.84 143 ASP B N 1
ATOM 3211 C CA . ASP B 2 119 ? 16.279 12.468 15.366 1.00 30.26 143 ASP B CA 1
ATOM 3212 C C . ASP B 2 119 ? 15.571 11.196 15.805 1.00 34.47 143 ASP B C 1
ATOM 3213 O O . ASP B 2 119 ? 14.338 11.142 15.742 1.00 38.05 143 ASP B O 1
ATOM 3218 N N . TYR B 2 120 ? 16.310 10.177 16.254 1.00 30.12 144 TYR B N 1
ATOM 3219 C CA . TYR B 2 120 ? 15.708 8.881 16.544 1.00 29.93 144 TYR B CA 1
ATOM 3220 C C . TYR B 2 120 ? 15.667 8.533 18.024 1.00 40.62 144 TYR B C 1
ATOM 3221 O O . TYR B 2 120 ? 14.749 7.830 18.452 1.00 50.88 144 TYR B O 1
ATOM 3230 N N . LEU B 2 121 ? 16.625 9.009 18.816 1.00 39.62 145 LEU B N 1
ATOM 3231 C CA . LEU B 2 121 ? 16.653 8.729 20.241 1.00 33.86 145 LEU B CA 1
ATOM 3232 C C . LEU B 2 121 ? 16.599 9.978 21.103 1.00 33.88 145 LEU B C 1
ATOM 3233 O O . LEU B 2 121 ? 16.343 9.866 22.307 1.00 43.49 145 LEU B O 1
ATOM 3238 N N . GLY B 2 122 ? 16.825 11.156 20.535 1.00 27.53 146 GLY B N 1
ATOM 3239 C CA . GLY B 2 122 ? 16.802 12.376 21.307 1.00 34.18 146 GLY B CA 1
ATOM 3240 C C . GLY B 2 122 ? 18.096 12.713 22.008 1.00 37.19 146 GLY B C 1
ATOM 3241 O O . GLY B 2 122 ? 18.142 13.711 22.738 1.00 50.62 146 GLY B O 1
ATOM 3242 N N . PHE B 2 123 ? 19.144 11.917 21.822 1.00 41.26 147 PHE B N 1
ATOM 3243 C CA . PHE B 2 123 ? 20.448 12.211 22.395 1.00 45.02 147 PHE B CA 1
ATOM 3244 C C . PHE B 2 123 ? 21.240 13.112 21.457 1.00 47.83 147 PHE B C 1
ATOM 3245 O O . PHE B 2 123 ? 21.228 12.925 20.237 1.00 45.88 147 PHE B O 1
ATOM 3253 N N . GLN B 2 124 ? 21.931 14.090 22.032 1.00 45.81 148 GLN B N 1
ATOM 3254 C CA . GLN B 2 124 ? 22.781 14.958 21.232 1.00 42.20 148 GLN B CA 1
ATOM 3255 C C . GLN B 2 124 ? 24.053 14.224 20.834 1.00 35.25 148 GLN B C 1
ATOM 3256 O O . GLN B 2 124 ? 24.599 13.428 21.603 1.00 30.25 148 GLN B O 1
ATOM 3262 N N . GLN B 2 125 ? 24.521 14.491 19.615 1.00 38.04 149 GLN B N 1
ATOM 3263 C CA . GLN B 2 125 ? 25.756 13.874 19.144 1.00 33.97 149 GLN B CA 1
ATOM 3264 C C . GLN B 2 125 ? 26.922 14.193 20.073 1.00 35.64 149 GLN B C 1
ATOM 3265 O O . GLN B 2 125 ? 27.715 13.309 20.412 1.00 24.64 149 GLN B O 1
ATOM 3271 N N . SER B 2 126 ? 27.024 15.449 20.518 1.00 37.62 150 SER B N 1
ATOM 3272 C CA . SER B 2 126 ? 28.139 15.862 21.361 1.00 35.08 150 SER B CA 1
ATOM 3273 C C . SER B 2 126 ? 28.104 15.225 22.747 1.00 29.28 150 SER B C 1
ATOM 3274 O O . SER B 2 126 ? 29.132 15.212 23.431 1.00 33.10 150 SER B O 1
ATOM 3277 N N . ASP B 2 127 ? 26.954 14.707 23.181 1.00 25.91 151 ASP B N 1
ATOM 3278 C CA . ASP B 2 127 ? 26.878 14.012 24.461 1.00 35.95 151 ASP B CA 1
ATOM 3279 C C . ASP B 2 127 ? 27.225 12.535 24.348 1.00 38.33 151 ASP B C 1
ATOM 3280 O O . ASP B 2 127 ? 27.754 11.951 25.302 1.00 37.64 151 ASP B O 1
ATOM 3285 N N . VAL B 2 128 ? 26.943 11.926 23.199 1.00 36.09 152 VAL B N 1
ATOM 3286 C CA . VAL B 2 128 ? 27.100 10.485 23.041 1.00 33.98 152 VAL B CA 1
ATOM 3287 C C . VAL B 2 128 ? 28.555 10.110 22.790 1.00 39.10 152 VAL B C 1
ATOM 3288 O O . VAL B 2 128 ? 29.033 9.085 23.289 1.00 36.15 152 VAL B O 1
ATOM 3292 N N . ILE B 2 129 ? 29.283 10.930 22.029 1.00 35.12 153 ILE B N 1
ATOM 3293 C CA . ILE B 2 129 ? 30.596 10.532 21.531 1.00 39.00 153 ILE B CA 1
ATOM 3294 C C . ILE B 2 129 ? 31.572 10.372 22.689 1.00 34.62 153 ILE B C 1
ATOM 3295 O O . ILE B 2 129 ? 31.650 11.228 23.581 1.00 28.21 153 ILE B O 1
ATOM 3300 N N . HIS B 2 130 ? 32.313 9.256 22.680 1.00 34.94 154 HIS B N 1
ATOM 3301 C CA . HIS B 2 130 ? 33.341 8.932 23.674 1.00 26.88 154 HIS B CA 1
ATOM 3302 C C . HIS B 2 130 ? 32.747 8.673 25.058 1.00 43.72 154 HIS B C 1
ATOM 3303 O O . HIS B 2 130 ? 33.417 8.866 26.075 1.00 55.27 154 HIS B O 1
ATOM 3310 N N . GLN B 2 131 ? 31.490 8.247 25.113 1.00 27.19 155 GLN B N 1
ATOM 3311 C CA . GLN B 2 131 ? 30.903 7.687 26.319 1.00 27.72 155 GLN B CA 1
ATOM 3312 C C . GLN B 2 131 ? 30.566 6.223 26.074 1.00 44.79 155 GLN B C 1
ATOM 3313 O O . GLN B 2 131 ? 30.529 5.756 24.933 1.00 49.47 155 GLN B O 1
ATOM 3319 N N . SER B 2 132 ? 30.323 5.495 27.161 1.00 43.15 156 SER B N 1
ATOM 3320 C CA . SER B 2 132 ? 30.013 4.077 27.042 1.00 42.04 156 SER B CA 1
ATOM 3321 C C . SER B 2 132 ? 28.687 3.879 26.319 1.00 42.12 156 SER B C 1
ATOM 3322 O O . SER B 2 132 ? 27.682 4.512 26.658 1.00 38.76 156 SER B O 1
ATOM 3325 N N . VAL B 2 133 ? 28.684 2.983 25.329 1.00 26.97 157 VAL B N 1
ATOM 3326 C CA . VAL B 2 133 ? 27.474 2.724 24.561 1.00 36.15 157 VAL B CA 1
ATOM 3327 C C . VAL B 2 133 ? 26.384 2.069 25.405 1.00 37.09 157 VAL B C 1
ATOM 3328 O O . VAL B 2 133 ? 25.198 2.207 25.081 1.00 42.96 157 VAL B O 1
ATOM 3332 N N . TYR B 2 134 ? 26.742 1.371 26.491 1.00 40.68 158 TYR B N 1
ATOM 3333 C CA . TYR B 2 134 ? 25.726 0.691 27.296 1.00 47.98 158 TYR B CA 1
ATOM 3334 C C . TYR B 2 134 ? 24.768 1.681 27.947 1.00 50.56 158 TYR B C 1
ATOM 3335 O O . TYR B 2 134 ? 23.620 1.328 28.242 1.00 52.19 158 TYR B O 1
ATOM 3344 N N . GLU B 2 135 ? 25.211 2.923 28.168 1.00 45.70 159 GLU B N 1
ATOM 3345 C CA . GLU B 2 135 ? 24.318 3.950 28.693 1.00 47.74 159 GLU B CA 1
ATOM 3346 C C . GLU B 2 135 ? 23.149 4.231 27.758 1.00 53.62 159 GLU B C 1
ATOM 3347 O O . GLU B 2 135 ? 22.141 4.797 28.195 1.00 52.31 159 GLU B O 1
ATOM 3353 N N . LEU B 2 136 ? 23.259 3.852 26.485 1.00 50.40 160 LEU B N 1
ATOM 3354 C CA . LEU B 2 136 ? 22.169 4.008 25.535 1.00 50.09 160 LEU B CA 1
ATOM 3355 C C . LEU B 2 136 ? 21.363 2.732 25.333 1.00 47.44 160 LEU B C 1
ATOM 3356 O O . LEU B 2 136 ? 20.290 2.787 24.722 1.00 38.79 160 LEU B O 1
ATOM 3361 N N . ILE B 2 137 ? 21.842 1.594 25.829 1.00 43.93 161 ILE B N 1
ATOM 3362 C CA . ILE B 2 137 ? 21.264 0.295 25.512 1.00 46.78 161 ILE B CA 1
ATOM 3363 C C . ILE B 2 137 ? 20.504 -0.234 26.719 1.00 51.47 161 ILE B C 1
ATOM 3364 O O . ILE B 2 137 ? 20.957 -0.101 27.863 1.00 59.29 161 ILE B O 1
ATOM 3369 N N . HIS B 2 138 ? 19.337 -0.821 26.454 1.00 53.78 162 HIS B N 1
ATOM 3370 C CA . HIS B 2 138 ? 18.556 -1.500 27.478 1.00 56.49 162 HIS B CA 1
ATOM 3371 C C . HIS B 2 138 ? 19.410 -2.530 28.206 1.00 55.41 162 HIS B C 1
ATOM 3372 O O . HIS B 2 138 ? 20.296 -3.159 27.620 1.00 61.24 162 HIS B O 1
ATOM 3379 N N . THR B 2 139 ? 19.136 -2.699 29.502 1.00 52.01 163 THR B N 1
ATOM 3380 C CA . THR B 2 139 ? 19.904 -3.645 30.307 1.00 56.55 163 THR B CA 1
ATOM 3381 C C . THR B 2 139 ? 19.791 -5.062 29.751 1.00 58.81 163 THR B C 1
ATOM 3382 O O . THR B 2 139 ? 20.804 -5.722 29.489 1.00 60.25 163 THR B O 1
ATOM 3386 N N . GLU B 2 140 ? 18.558 -5.533 29.534 1.00 56.39 164 GLU B N 1
ATOM 3387 C CA . GLU B 2 140 ? 18.335 -6.899 29.069 1.00 64.08 164 GLU B CA 1
ATOM 3388 C C . GLU B 2 140 ? 19.000 -7.178 27.726 1.00 56.65 164 GLU B C 1
ATOM 3389 O O . GLU B 2 140 ? 19.182 -8.347 27.366 1.00 59.75 164 GLU B O 1
ATOM 3395 N N . ASP B 2 141 ? 19.372 -6.137 26.983 1.00 45.98 165 ASP B N 1
ATOM 3396 C CA . ASP B 2 141 ? 20.021 -6.296 25.691 1.00 46.57 165 ASP B CA 1
ATOM 3397 C C . ASP B 2 141 ? 21.521 -6.039 25.738 1.00 47.77 165 ASP B C 1
ATOM 3398 O O . ASP B 2 141 ? 22.224 -6.415 24.790 1.00 56.05 165 ASP B O 1
ATOM 3403 N N . ARG B 2 142 ? 22.026 -5.438 26.821 1.00 42.11 166 ARG B N 1
ATOM 3404 C CA . ARG B 2 142 ? 23.435 -5.055 26.878 1.00 43.79 166 ARG B CA 1
ATOM 3405 C C . ARG B 2 142 ? 24.350 -6.245 26.612 1.00 48.92 166 ARG B C 1
ATOM 3406 O O . ARG B 2 142 ? 25.250 -6.175 25.764 1.00 55.07 166 ARG B O 1
ATOM 3414 N N . ALA B 2 143 ? 24.112 -7.358 27.311 1.00 49.74 167 ALA B N 1
ATOM 3415 C CA . ALA B 2 143 ? 24.911 -8.560 27.098 1.00 51.66 167 ALA B CA 1
ATOM 3416 C C . ALA B 2 143 ? 24.977 -8.916 25.621 1.00 56.57 167 ALA B C 1
ATOM 3417 O O . ALA B 2 143 ? 26.060 -9.162 25.075 1.00 53.67 167 ALA B O 1
ATOM 3419 N N . GLU B 2 144 ? 23.821 -8.908 24.949 1.00 58.17 168 GLU B N 1
ATOM 3420 C CA . GLU B 2 144 ? 23.783 -9.243 23.530 1.00 60.41 168 GLU B CA 1
ATOM 3421 C C . GLU B 2 144 ? 24.750 -8.369 22.745 1.00 59.93 168 GLU B C 1
ATOM 3422 O O . GLU B 2 144 ? 25.584 -8.871 21.980 1.00 58.21 168 GLU B O 1
ATOM 3428 N N . PHE B 2 145 ? 24.687 -7.053 22.975 1.00 55.00 169 PHE B N 1
ATOM 3429 C CA . PHE B 2 145 ? 25.561 -6.139 22.251 1.00 47.08 169 PHE B CA 1
ATOM 3430 C C . PHE B 2 145 ? 27.022 -6.511 22.451 1.00 42.27 169 PHE B C 1
ATOM 3431 O O . PHE B 2 145 ? 27.813 -6.486 21.499 1.00 36.37 169 PHE B O 1
ATOM 3439 N N . GLN B 2 146 ? 27.389 -6.900 23.676 1.00 43.89 170 GLN B N 1
ATOM 3440 C CA . GLN B 2 146 ? 28.782 -7.233 23.944 1.00 49.89 170 GLN B CA 1
ATOM 3441 C C . GLN B 2 146 ? 29.239 -8.395 23.077 1.00 48.49 170 GLN B C 1
ATOM 3442 O O . GLN B 2 146 ? 30.357 -8.380 22.541 1.00 54.17 170 GLN B O 1
ATOM 3448 N N . ARG B 2 147 ? 28.370 -9.393 22.891 1.00 51.09 171 ARG B N 1
ATOM 3449 C CA . ARG B 2 147 ? 28.746 -10.545 22.083 1.00 51.18 171 ARG B CA 1
ATOM 3450 C C . ARG B 2 147 ? 28.879 -10.187 20.613 1.00 53.89 171 ARG B C 1
ATOM 3451 O O . ARG B 2 147 ? 29.552 -10.910 19.870 1.00 58.67 171 ARG B O 1
ATOM 3459 N N . GLN B 2 148 ? 28.274 -9.074 20.187 1.00 58.35 172 GLN B N 1
ATOM 3460 C CA . GLN B 2 148 ? 28.492 -8.592 18.833 1.00 49.56 172 GLN B CA 1
ATOM 3461 C C . GLN B 2 148 ? 29.823 -7.867 18.706 1.00 52.09 172 GLN B C 1
ATOM 3462 O O . GLN B 2 148 ? 30.430 -7.880 17.628 1.00 57.30 172 GLN B O 1
ATOM 3468 N N . LEU B 2 149 ? 30.300 -7.249 19.792 1.00 46.03 173 LEU B N 1
ATOM 3469 C CA . LEU B 2 149 ? 31.577 -6.551 19.744 1.00 42.35 173 LEU B CA 1
ATOM 3470 C C . LEU B 2 149 ? 32.763 -7.499 19.648 1.00 49.35 173 LEU B C 1
ATOM 3471 O O . LEU B 2 149 ? 33.869 -7.050 19.328 1.00 56.42 173 LEU B O 1
ATOM 3476 N N . HIS B 2 150 ? 32.567 -8.785 19.920 1.00 51.64 174 HIS B N 1
ATOM 3477 C CA . HIS B 2 150 ? 33.665 -9.741 19.893 1.00 52.45 174 HIS B CA 1
ATOM 3478 C C . HIS B 2 150 ? 33.244 -11.038 19.218 1.00 58.30 174 HIS B C 1
ATOM 3479 O O . HIS B 2 150 ? 33.599 -11.288 18.066 1.00 62.59 174 HIS B O 1
ATOM 3486 N N . PHE B 2 189 ? 32.644 -14.018 9.129 1.00 95.75 213 PHE B N 1
ATOM 3487 C CA . PHE B 2 189 ? 33.069 -13.913 10.520 1.00 93.68 213 PHE B CA 1
ATOM 3488 C C . PHE B 2 189 ? 33.054 -12.459 11.000 1.00 89.19 213 PHE B C 1
ATOM 3489 O O . PHE B 2 189 ? 33.109 -12.196 12.203 1.00 87.72 213 PHE B O 1
ATOM 3497 N N . MET B 2 190 ? 32.971 -11.518 10.057 1.00 78.33 214 MET B N 1
ATOM 3498 C CA . MET B 2 190 ? 33.080 -10.097 10.365 1.00 70.58 214 MET B CA 1
ATOM 3499 C C . MET B 2 190 ? 31.763 -9.339 10.295 1.00 59.96 214 MET B C 1
ATOM 3500 O O . MET B 2 190 ? 31.583 -8.378 11.047 1.00 50.02 214 MET B O 1
ATOM 3505 N N . GLU B 2 191 ? 30.844 -9.737 9.417 1.00 55.40 215 GLU B N 1
ATOM 3506 C CA . GLU B 2 191 ? 29.582 -9.025 9.283 1.00 54.10 215 GLU B CA 1
ATOM 3507 C C . GLU B 2 191 ? 28.708 -9.239 10.515 1.00 57.05 215 GLU B C 1
ATOM 3508 O O . GLU B 2 191 ? 28.855 -10.214 11.259 1.00 43.20 215 GLU B O 1
ATOM 3514 N N . ARG B 2 192 ? 27.785 -8.302 10.725 1.00 57.07 216 ARG B N 1
ATOM 3515 C CA . ARG B 2 192 ? 26.937 -8.299 11.906 1.00 43.43 216 ARG B CA 1
ATOM 3516 C C . ARG B 2 192 ? 25.549 -7.810 11.533 1.00 44.02 216 ARG B C 1
ATOM 3517 O O . ARG B 2 192 ? 25.408 -6.831 10.795 1.00 47.43 216 ARG B O 1
ATOM 3525 N N . CYS B 2 193 ? 24.531 -8.486 12.062 1.00 50.29 217 CYS B N 1
ATOM 3526 C CA . CYS B 2 193 ? 23.142 -8.080 11.859 1.00 52.40 217 CYS B CA 1
ATOM 3527 C C . CYS B 2 193 ? 22.345 -8.544 13.071 1.00 49.76 217 CYS B C 1
ATOM 3528 O O . CYS B 2 193 ? 22.178 -9.749 13.276 1.00 54.81 217 CYS B O 1
ATOM 3531 N N . PHE B 2 194 ? 21.860 -7.600 13.873 1.00 42.93 218 PHE B N 1
ATOM 3532 C CA . PHE B 2 194 ? 21.181 -7.968 15.114 1.00 40.76 218 PHE B CA 1
ATOM 3533 C C . PHE B 2 194 ? 20.181 -6.876 15.484 1.00 42.59 218 PHE B C 1
ATOM 3534 O O . PHE B 2 194 ? 19.962 -5.927 14.727 1.00 47.78 218 PHE B O 1
ATOM 3542 N N . VAL B 2 195 ? 19.563 -7.022 16.657 1.00 37.26 219 VAL B N 1
ATOM 3543 C CA . VAL B 2 195 ? 18.511 -6.129 17.132 1.00 34.70 219 VAL B CA 1
ATOM 3544 C C . VAL B 2 195 ? 18.814 -5.753 18.577 1.00 37.89 219 VAL B C 1
ATOM 3545 O O . VAL B 2 195 ? 19.253 -6.597 19.365 1.00 45.84 219 VAL B O 1
ATOM 3549 N N . CYS B 2 196 ? 18.591 -4.484 18.923 1.00 39.81 220 CYS B N 1
ATOM 3550 C CA . CYS B 2 196 ? 18.800 -4.022 20.291 1.00 38.36 220 CYS B CA 1
ATOM 3551 C C . CYS B 2 196 ? 17.833 -2.893 20.597 1.00 47.69 220 CYS B C 1
ATOM 3552 O O . CYS B 2 196 ? 17.523 -2.085 19.724 1.00 59.41 220 CYS B O 1
ATOM 3555 N N . ARG B 2 197 ? 17.364 -2.835 21.838 1.00 50.54 221 ARG B N 1
ATOM 3556 C CA . ARG B 2 197 ? 16.495 -1.749 22.268 1.00 54.72 221 ARG B CA 1
ATOM 3557 C C . ARG B 2 197 ? 17.340 -0.647 22.892 1.00 51.72 221 ARG B C 1
ATOM 3558 O O . ARG B 2 197 ? 18.135 -0.903 23.801 1.00 48.55 221 ARG B O 1
ATOM 3566 N N . LEU B 2 198 ? 17.175 0.573 22.397 1.00 52.55 222 LEU B N 1
ATOM 3567 C CA . LEU B 2 198 ? 17.974 1.699 22.848 1.00 48.97 222 LEU B CA 1
ATOM 3568 C C . LEU B 2 198 ? 17.077 2.776 23.437 1.00 41.73 222 LEU B C 1
ATOM 3569 O O . LEU B 2 198 ? 15.915 2.929 23.043 1.00 43.43 222 LEU B O 1
ATOM 3574 N N . ARG B 2 199 ? 17.638 3.512 24.396 1.00 37.99 223 ARG B N 1
ATOM 3575 C CA . ARG B 2 199 ? 16.890 4.545 25.098 1.00 41.86 223 ARG B CA 1
ATOM 3576 C C . ARG B 2 199 ? 16.393 5.600 24.121 1.00 42.24 223 ARG B C 1
ATOM 3577 O O . ARG B 2 199 ? 17.144 6.079 23.268 1.00 48.12 223 ARG B O 1
ATOM 3585 N N . CYS B 2 200 ? 15.117 5.953 24.244 1.00 42.40 224 CYS B N 1
ATOM 3586 C CA . CYS B 2 200 ? 14.484 6.948 23.385 1.00 44.81 224 CYS B CA 1
ATOM 3587 C C . CYS B 2 200 ? 13.878 8.031 24.268 1.00 49.35 224 CYS B C 1
ATOM 3588 O O . CYS B 2 200 ? 12.918 7.773 25.002 1.00 57.22 224 CYS B O 1
ATOM 3591 N N . LEU B 2 201 ? 14.441 9.237 24.206 1.00 50.16 225 LEU B N 1
ATOM 3592 C CA . LEU B 2 201 ? 13.939 10.372 24.973 1.00 40.62 225 LEU B CA 1
ATOM 3593 C C . LEU B 2 201 ? 12.797 11.098 24.276 1.00 46.80 225 LEU B C 1
ATOM 3594 O O . LEU B 2 201 ? 12.394 12.170 24.738 1.00 50.45 225 LEU B O 1
ATOM 3599 N N . LEU B 2 202 ? 12.278 10.553 23.181 1.00 58.00 226 LEU B N 1
ATOM 3600 C CA . LEU B 2 202 ? 11.146 11.157 22.489 1.00 61.34 226 LEU B CA 1
ATOM 3601 C C . LEU B 2 202 ? 9.854 10.423 22.834 1.00 70.11 226 LEU B C 1
ATOM 3602 O O . LEU B 2 202 ? 8.767 10.999 22.774 1.00 79.30 226 LEU B O 1
ATOM 3607 N N . GLY B 2 207 ? 10.947 4.853 27.944 1.00 56.32 231 GLY B N 1
ATOM 3608 C CA . GLY B 2 207 ? 11.004 5.074 26.511 1.00 57.22 231 GLY B CA 1
ATOM 3609 C C . GLY B 2 207 ? 12.171 4.374 25.840 1.00 56.32 231 GLY B C 1
ATOM 3610 O O . GLY B 2 207 ? 13.332 4.668 26.120 1.00 58.76 231 GLY B O 1
ATOM 3611 N N . PHE B 2 208 ? 11.857 3.441 24.946 1.00 52.21 232 PHE B N 1
ATOM 3612 C CA . PHE B 2 208 ? 12.862 2.670 24.230 1.00 59.77 232 PHE B CA 1
ATOM 3613 C C . PHE B 2 208 ? 12.371 2.404 22.816 1.00 62.18 232 PHE B C 1
ATOM 3614 O O . PHE B 2 208 ? 11.165 2.322 22.568 1.00 68.00 232 PHE B O 1
ATOM 3622 N N . LEU B 2 209 ? 13.315 2.262 21.889 1.00 52.47 233 LEU B N 1
ATOM 3623 C CA . LEU B 2 209 ? 12.993 1.844 20.532 1.00 48.25 233 LEU B CA 1
ATOM 3624 C C . LEU B 2 209 ? 13.894 0.686 20.141 1.00 42.91 233 LEU B C 1
ATOM 3625 O O . LEU B 2 209 ? 15.106 0.730 20.370 1.00 46.54 233 LEU B O 1
ATOM 3630 N N . ALA B 2 210 ? 13.294 -0.358 19.581 1.00 42.16 234 ALA B N 1
ATOM 3631 C CA . ALA B 2 210 ? 14.059 -1.494 19.095 1.00 49.89 234 ALA B CA 1
ATOM 3632 C C . ALA B 2 210 ? 14.598 -1.174 17.708 1.00 51.61 234 ALA B C 1
ATOM 3633 O O . ALA B 2 210 ? 13.852 -0.735 16.827 1.00 50.56 234 ALA B O 1
ATOM 3635 N N . MET B 2 211 ? 15.896 -1.382 17.520 1.00 43.86 235 MET B N 1
ATOM 3636 C CA . MET B 2 211 ? 16.584 -0.990 16.305 1.00 32.21 235 MET B CA 1
ATOM 3637 C C . MET B 2 211 ? 17.356 -2.169 15.739 1.00 39.75 235 MET B C 1
ATOM 3638 O O . MET B 2 211 ? 17.944 -2.965 16.482 1.00 43.08 235 MET B O 1
ATOM 3643 N N . ASN B 2 212 ? 17.319 -2.275 14.414 1.00 46.02 236 ASN B N 1
ATOM 3644 C CA . ASN B 2 212 ? 18.175 -3.185 13.674 1.00 48.36 236 ASN B CA 1
ATOM 3645 C C . ASN B 2 212 ? 19.542 -2.542 13.483 1.00 50.70 236 ASN B C 1
ATOM 3646 O O . ASN B 2 212 ? 19.643 -1.405 13.005 1.00 52.46 236 ASN B O 1
ATOM 3651 N N . PHE B 2 213 ? 20.587 -3.265 13.880 1.00 48.70 237 PHE B N 1
ATOM 3652 C CA . PHE B 2 213 ? 21.974 -2.874 13.672 1.00 38.04 237 PHE B CA 1
ATOM 3653 C C . PHE B 2 213 ? 22.556 -3.743 12.570 1.00 35.13 237 PHE B C 1
ATOM 3654 O O . PHE B 2 213 ? 22.598 -4.973 12.705 1.00 36.15 237 PHE B O 1
ATOM 3662 N N . GLN B 2 214 ? 22.990 -3.105 11.485 1.00 38.71 238 GLN B N 1
ATOM 3663 C CA . GLN B 2 214 ? 23.662 -3.784 10.383 1.00 38.42 238 GLN B CA 1
ATOM 3664 C C . GLN B 2 214 ? 25.063 -3.204 10.271 1.00 34.32 238 GLN B C 1
ATOM 3665 O O . GLN B 2 214 ? 25.219 -2.009 10.011 1.00 39.43 238 GLN B O 1
ATOM 3671 N N . GLY B 2 215 ? 26.070 -4.028 10.484 1.00 23.79 239 GLY B N 1
ATOM 3672 C CA . GLY B 2 215 ? 27.408 -3.502 10.560 1.00 33.06 239 GLY B CA 1
ATOM 3673 C C . GLY B 2 215 ? 28.480 -4.533 10.343 1.00 36.31 239 GLY B C 1
ATOM 3674 O O . GLY B 2 215 ? 28.245 -5.601 9.776 1.00 41.00 239 GLY B O 1
ATOM 3675 N N . ARG B 2 216 ? 29.674 -4.190 10.811 1.00 30.75 240 ARG B N 1
ATOM 3676 C CA . ARG B 2 216 ? 30.875 -4.947 10.509 1.00 29.56 240 ARG B CA 1
ATOM 3677 C C . ARG B 2 216 ? 31.909 -4.678 11.588 1.00 28.89 240 ARG B C 1
ATOM 3678 O O . ARG B 2 216 ? 31.934 -3.602 12.187 1.00 29.17 240 ARG B O 1
ATOM 3686 N N . LEU B 2 217 ? 32.771 -5.660 11.823 1.00 33.88 241 LEU B N 1
ATOM 3687 C CA . LEU B 2 217 ? 33.912 -5.492 12.711 1.00 24.91 241 LEU B CA 1
ATOM 3688 C C . LEU B 2 217 ? 35.139 -5.192 11.861 1.00 35.21 241 LEU B C 1
ATOM 3689 O O . LEU B 2 217 ? 35.520 -6.001 11.009 1.00 31.42 241 LEU B O 1
ATOM 3694 N N . LYS B 2 218 ? 35.744 -4.026 12.076 1.00 24.89 242 LYS B N 1
ATOM 3695 C CA . LYS B 2 218 ? 36.956 -3.662 11.353 1.00 42.06 242 LYS B CA 1
ATOM 3696 C C . LYS B 2 218 ? 37.948 -3.038 12.320 1.00 32.73 242 LYS B C 1
ATOM 3697 O O . LYS B 2 218 ? 37.563 -2.477 13.346 1.00 25.38 242 LYS B O 1
ATOM 3703 N N . TYR B 2 219 ? 39.230 -3.139 11.982 1.00 32.78 243 TYR B N 1
ATOM 3704 C CA . TYR B 2 219 ? 40.279 -2.658 12.871 1.00 26.18 243 TYR B CA 1
ATOM 3705 C C . TYR B 2 219 ? 40.281 -1.136 12.940 1.00 30.77 243 TYR B C 1
ATOM 3706 O O . TYR B 2 219 ? 40.329 -0.455 11.911 1.00 29.70 243 TYR B O 1
ATOM 3715 N N . LEU B 2 220 ? 40.227 -0.605 14.161 1.00 35.88 244 LEU B N 1
ATOM 3716 C CA . LEU B 2 220 ? 40.213 0.836 14.403 1.00 36.59 244 LEU B CA 1
ATOM 3717 C C . LEU B 2 220 ? 41.660 1.296 14.517 1.00 39.15 244 LEU B C 1
ATOM 3718 O O . LEU B 2 220 ? 42.271 1.253 15.587 1.00 42.85 244 LEU B O 1
ATOM 3723 N N . HIS B 2 221 ? 42.212 1.748 13.394 1.00 26.09 245 HIS B N 1
ATOM 3724 C CA . HIS B 2 221 ? 43.613 2.128 13.319 1.00 33.92 245 HIS B CA 1
ATOM 3725 C C . HIS B 2 221 ? 43.868 3.475 13.988 1.00 36.50 245 HIS B C 1
ATOM 3726 O O . HIS B 2 221 ? 42.968 4.305 14.150 1.00 26.21 245 HIS B O 1
ATOM 3733 N N . GLY B 2 222 ? 45.126 3.679 14.370 1.00 38.77 246 GLY B N 1
ATOM 3734 C CA . GLY B 2 222 ? 45.618 4.971 14.821 1.00 27.28 246 GLY B CA 1
ATOM 3735 C C . GLY B 2 222 ? 45.109 5.432 16.169 1.00 35.59 246 GLY B C 1
ATOM 3736 O O . GLY B 2 222 ? 44.826 6.623 16.343 1.00 35.01 246 GLY B O 1
ATOM 3737 N N . GLN B 2 223 ? 44.993 4.521 17.133 1.00 35.75 247 GLN B N 1
ATOM 3738 C CA . GLN B 2 223 ? 44.477 4.849 18.454 1.00 30.91 247 GLN B CA 1
ATOM 3739 C C . GLN B 2 223 ? 45.556 4.895 19.526 1.00 36.67 247 GLN B C 1
ATOM 3740 O O . GLN B 2 223 ? 45.247 5.222 20.677 1.00 44.07 247 GLN B O 1
ATOM 3746 N N . ASN B 2 224 ? 46.799 4.550 19.184 1.00 36.63 248 ASN B N 1
ATOM 3747 C CA . ASN B 2 224 ? 47.963 4.708 20.062 1.00 36.69 248 ASN B CA 1
ATOM 3748 C C . ASN B 2 224 ? 47.747 4.095 21.445 1.00 33.88 248 ASN B C 1
ATOM 3749 O O . ASN B 2 224 ? 48.217 4.617 22.457 1.00 37.95 248 ASN B O 1
ATOM 3754 N N . LYS B 2 225 ? 47.046 2.966 21.493 1.00 30.63 249 LYS B N 1
ATOM 3755 C CA . LYS B 2 225 ? 46.864 2.278 22.763 1.00 37.26 249 LYS B CA 1
ATOM 3756 C C . LYS B 2 225 ? 48.182 1.676 23.240 1.00 48.94 249 LYS B C 1
ATOM 3757 O O . LYS B 2 225 ? 49.021 1.247 22.442 1.00 46.97 249 LYS B O 1
ATOM 3763 N N . LYS B 2 226 ? 48.359 1.653 24.559 1.00 60.08 250 LYS B N 1
ATOM 3764 C CA . LYS B 2 226 ? 49.583 1.136 25.164 1.00 63.00 250 LYS B CA 1
ATOM 3765 C C . LYS B 2 226 ? 49.275 0.157 26.292 1.00 65.53 250 LYS B C 1
ATOM 3766 O O . LYS B 2 226 ? 50.044 -0.771 26.547 1.00 70.44 250 LYS B O 1
ATOM 3772 N N . ILE B 2 232 ? 53.016 -0.630 22.804 1.00 50.05 256 ILE B N 1
ATOM 3773 C CA . ILE B 2 232 ? 52.272 -0.170 21.599 1.00 58.72 256 ILE B CA 1
ATOM 3774 C C . ILE B 2 232 ? 51.389 -1.303 21.117 1.00 59.90 256 ILE B C 1
ATOM 3775 O O . ILE B 2 232 ? 51.897 -2.180 20.449 1.00 64.56 256 ILE B O 1
ATOM 3780 N N . LEU B 2 233 ? 50.113 -1.228 21.442 1.00 50.84 257 LEU B N 1
ATOM 3781 C CA . LEU B 2 233 ? 49.154 -2.283 21.094 1.00 47.75 257 LEU B CA 1
ATOM 3782 C C . LEU B 2 233 ? 48.780 -2.223 19.621 1.00 52.60 257 LEU B C 1
ATOM 3783 O O . LEU B 2 233 ? 48.940 -1.204 19.002 1.00 54.28 257 LEU B O 1
ATOM 3788 N N . PRO B 2 234 ? 48.387 -3.344 19.015 1.00 49.39 258 PRO B N 1
ATOM 3789 C CA . PRO B 2 234 ? 47.806 -3.341 17.671 1.00 46.77 258 PRO B CA 1
ATOM 3790 C C . PRO B 2 234 ? 46.381 -2.823 17.719 1.00 41.36 258 PRO B C 1
ATOM 3791 O O . PRO B 2 234 ? 45.744 -2.851 18.783 1.00 46.70 258 PRO B O 1
ATOM 3795 N N . PRO B 2 235 ? 45.844 -2.335 16.600 1.00 36.40 259 PRO B N 1
ATOM 3796 C CA . PRO B 2 235 ? 44.470 -1.821 16.617 1.00 35.43 259 PRO B CA 1
ATOM 3797 C C . PRO B 2 235 ? 43.478 -2.910 16.997 1.00 29.50 259 PRO B C 1
ATOM 3798 O O . PRO B 2 235 ? 43.663 -4.089 16.689 1.00 29.67 259 PRO B O 1
ATOM 3802 N N . GLN B 2 236 ? 42.428 -2.504 17.694 1.00 34.69 260 GLN B N 1
ATOM 3803 C CA . GLN B 2 236 ? 41.367 -3.407 18.110 1.00 28.42 260 GLN B CA 1
ATOM 3804 C C . GLN B 2 236 ? 40.187 -3.306 17.154 1.00 31.60 260 GLN B C 1
ATOM 3805 O O . GLN B 2 236 ? 40.008 -2.310 16.451 1.00 30.82 260 GLN B O 1
ATOM 3811 N N . LEU B 2 237 ? 39.372 -4.354 17.141 1.00 35.64 261 LEU B N 1
ATOM 3812 C CA . LEU B 2 237 ? 38.197 -4.376 16.282 1.00 26.94 261 LEU B CA 1
ATOM 3813 C C . LEU B 2 237 ? 37.121 -3.462 16.850 1.00 43.06 261 LEU B C 1
ATOM 3814 O O . LEU B 2 237 ? 36.764 -3.560 18.027 1.00 52.62 261 LEU B O 1
ATOM 3819 N N . ALA B 2 238 ? 36.611 -2.568 16.017 1.00 25.90 262 ALA B N 1
ATOM 3820 C CA . ALA B 2 238 ? 35.451 -1.759 16.339 1.00 25.48 262 ALA B CA 1
ATOM 3821 C C . ALA B 2 238 ? 34.285 -2.183 15.457 1.00 32.73 262 ALA B C 1
ATOM 3822 O O . ALA B 2 238 ? 34.473 -2.691 14.345 1.00 39.68 262 ALA B O 1
ATOM 3824 N N . LEU B 2 239 ? 33.080 -1.979 15.971 1.00 24.76 263 LEU B N 1
ATOM 3825 C CA . LEU B 2 239 ? 31.857 -2.211 15.218 1.00 24.26 263 LEU B CA 1
ATOM 3826 C C . LEU B 2 239 ? 31.461 -0.925 14.504 1.00 38.85 263 LEU B C 1
ATOM 3827 O O . LEU B 2 239 ? 31.192 0.093 15.153 1.00 33.48 263 LEU B O 1
ATOM 3832 N N . PHE B 2 240 ? 31.454 -0.971 13.174 1.00 29.77 264 PHE B N 1
ATOM 3833 C CA . PHE B 2 240 ? 30.894 0.076 12.329 1.00 33.17 264 PHE B CA 1
ATOM 3834 C C . PHE B 2 240 ? 29.506 -0.397 11.916 1.00 22.54 264 PHE B C 1
ATOM 3835 O O . PHE B 2 240 ? 29.380 -1.313 11.099 1.00 24.11 264 PHE B O 1
ATOM 3843 N N . ALA B 2 241 ? 28.470 0.200 12.495 1.00 25.27 265 ALA B N 1
ATOM 3844 C CA . ALA B 2 241 ? 27.102 -0.232 12.272 1.00 27.21 265 ALA B CA 1
ATOM 3845 C C . ALA B 2 241 ? 26.228 0.940 11.850 1.00 32.19 265 ALA B C 1
ATOM 3846 O O . ALA B 2 241 ? 26.521 2.111 12.121 1.00 24.94 265 ALA B O 1
ATOM 3848 N N . ILE B 2 242 ? 25.143 0.593 11.170 1.00 30.76 266 ILE B N 1
ATOM 3849 C CA . ILE B 2 242 ? 24.039 1.496 10.887 1.00 27.72 266 ILE B CA 1
ATOM 3850 C C . ILE B 2 242 ? 22.836 0.989 11.663 1.00 35.63 266 ILE B C 1
ATOM 3851 O O . ILE B 2 242 ? 22.526 -0.210 11.630 1.00 39.50 266 ILE B O 1
ATOM 3856 N N . ALA B 2 243 ? 22.183 1.891 12.386 1.00 39.45 267 ALA B N 1
ATOM 3857 C CA . ALA B 2 243 ? 21.041 1.562 13.220 1.00 35.71 267 ALA B CA 1
ATOM 3858 C C . ALA B 2 243 ? 19.796 2.175 12.603 1.00 43.18 267 ALA B C 1
ATOM 3859 O O . ALA B 2 243 ? 19.780 3.374 12.302 1.00 51.71 267 ALA B O 1
ATOM 3861 N N . THR B 2 244 ? 18.773 1.355 12.401 1.00 47.55 268 THR B N 1
ATOM 3862 C CA . THR B 2 244 ? 17.495 1.782 11.853 1.00 49.92 268 THR B CA 1
ATOM 3863 C C . THR B 2 244 ? 16.367 1.248 12.722 1.00 49.80 268 THR B C 1
ATOM 3864 O O . THR B 2 244 ? 16.566 0.309 13.497 1.00 54.03 268 THR B O 1
ATOM 3868 N N . PRO B 2 245 ? 15.167 1.838 12.635 1.00 47.38 269 PRO B N 1
ATOM 3869 C CA . PRO B 2 245 ? 14.026 1.294 13.393 1.00 38.05 269 PRO B CA 1
ATOM 3870 C C . PRO B 2 245 ? 13.529 -0.046 12.865 1.00 40.96 269 PRO B C 1
ATOM 3871 O O . PRO B 2 245 ? 14.060 -0.573 11.882 1.00 48.87 269 PRO B O 1
ATOM 3875 N N . LEU B 2 246 ? 12.502 -0.600 13.510 1.00 49.96 270 LEU B N 1
ATOM 3876 C CA . LEU B 2 246 ? 11.908 -1.870 13.119 1.00 56.91 270 LEU B CA 1
ATOM 3877 C C . LEU B 2 246 ? 10.660 -1.631 12.266 1.00 73.49 270 LEU B C 1
ATOM 3878 O O . LEU B 2 246 ? 10.248 -0.494 12.023 1.00 70.92 270 LEU B O 1
ATOM 3883 N N . GLN B 2 247 ? 10.044 -2.725 11.807 1.00 98.08 271 GLN B N 1
ATOM 3884 C CA . GLN B 2 247 ? 8.940 -2.657 10.851 1.00 106.05 271 GLN B CA 1
ATOM 3885 C C . GLN B 2 247 ? 7.783 -3.548 11.281 1.00 112.99 271 GLN B C 1
ATOM 3886 O O . GLN B 2 247 ? 7.995 -4.734 11.597 1.00 112.47 271 GLN B O 1
ATOM 3892 N N . PRO B 2 248 ? 6.555 -3.031 11.315 1.00 116.97 272 PRO B N 1
ATOM 3893 C CA . PRO B 2 248 ? 5.378 -3.889 11.514 1.00 119.08 272 PRO B CA 1
ATOM 3894 C C . PRO B 2 248 ? 4.612 -4.076 10.216 1.00 119.57 272 PRO B C 1
ATOM 3895 O O . PRO B 2 248 ? 4.591 -3.178 9.360 1.00 128.37 272 PRO B O 1
ATOM 3899 N N . PRO B 2 249 ? 3.959 -5.231 10.028 1.00 109.44 273 PRO B N 1
ATOM 3900 C CA . PRO B 2 249 ? 3.300 -5.501 8.742 1.00 106.75 273 PRO B CA 1
ATOM 3901 C C . PRO B 2 249 ? 1.778 -5.441 8.785 1.00 107.69 273 PRO B C 1
ATOM 3902 O O . PRO B 2 249 ? 1.112 -6.259 8.142 1.00 106.02 273 PRO B O 1
ATOM 3906 N N . SER B 2 250 ? 1.209 -4.484 9.515 1.00 107.23 274 SER B N 1
ATOM 3907 C CA . SER B 2 250 ? -0.239 -4.390 9.649 1.00 96.09 274 SER B CA 1
ATOM 3908 C C . SER B 2 250 ? -0.671 -2.930 9.636 1.00 99.22 274 SER B C 1
ATOM 3909 O O . SER B 2 250 ? -0.003 -2.073 10.221 1.00 108.53 274 SER B O 1
ATOM 3912 N N . ILE B 2 251 ? -1.796 -2.659 8.975 1.00 88.95 275 ILE B N 1
ATOM 3913 C CA . ILE B 2 251 ? -2.327 -1.304 8.849 1.00 78.78 275 ILE B CA 1
ATOM 3914 C C . ILE B 2 251 ? -3.308 -1.084 9.997 1.00 74.53 275 ILE B C 1
ATOM 3915 O O . ILE B 2 251 ? -4.447 -1.554 9.960 1.00 70.74 275 ILE B O 1
ATOM 3920 N N . LEU B 2 252 ? -2.858 -0.367 11.026 1.00 75.54 276 LEU B N 1
ATOM 3921 C CA . LEU B 2 252 ? -3.705 0.042 12.140 1.00 70.03 276 LEU B CA 1
ATOM 3922 C C . LEU B 2 252 ? -4.104 1.501 11.945 1.00 70.06 276 LEU B C 1
ATOM 3923 O O . LEU B 2 252 ? -3.240 2.363 11.749 1.00 68.62 276 LEU B O 1
ATOM 3928 N N . GLU B 2 253 ? -5.406 1.771 11.997 1.00 73.76 277 GLU B N 1
ATOM 3929 C CA . GLU B 2 253 ? -5.899 3.123 11.761 1.00 78.10 277 GLU B CA 1
ATOM 3930 C C . GLU B 2 253 ? -5.576 4.031 12.941 1.00 93.50 277 GLU B C 1
ATOM 3931 O O . GLU B 2 253 ? -5.891 3.710 14.091 1.00 101.43 277 GLU B O 1
ATOM 3937 N N . ILE B 2 254 ? -4.947 5.172 12.653 1.00 96.91 278 ILE B N 1
ATOM 3938 C CA . ILE B 2 254 ? -4.726 6.178 13.688 1.00 92.99 278 ILE B CA 1
ATOM 3939 C C . ILE B 2 254 ? -6.051 6.810 14.096 1.00 93.13 278 ILE B C 1
ATOM 3940 O O . ILE B 2 254 ? -6.348 6.958 15.287 1.00 85.20 278 ILE B O 1
ATOM 3945 N N . ARG B 2 255 ? -6.870 7.186 13.111 1.00 95.95 279 ARG B N 1
ATOM 3946 C CA . ARG B 2 255 ? -8.239 7.638 13.359 1.00 95.95 279 ARG B CA 1
ATOM 3947 C C . ARG B 2 255 ? -9.153 6.425 13.551 1.00 108.66 279 ARG B C 1
ATOM 3948 O O . ARG B 2 255 ? -10.139 6.226 12.840 1.00 119.86 279 ARG B O 1
ATOM 3956 N N . THR B 2 256 ? -8.790 5.601 14.540 1.00 110.94 280 THR B N 1
ATOM 3957 C CA . THR B 2 256 ? -9.493 4.343 14.782 1.00 111.42 280 THR B CA 1
ATOM 3958 C C . THR B 2 256 ? -10.980 4.567 15.015 1.00 104.56 280 THR B C 1
ATOM 3959 O O . THR B 2 256 ? -11.817 3.783 14.552 1.00 102.81 280 THR B O 1
ATOM 3963 N N . LYS B 2 257 ? -11.322 5.641 15.721 1.00 100.14 281 LYS B N 1
ATOM 3964 C CA . LYS B 2 257 ? -12.698 5.890 16.130 1.00 96.64 281 LYS B CA 1
ATOM 3965 C C . LYS B 2 257 ? -13.562 6.259 14.930 1.00 92.89 281 LYS B C 1
ATOM 3966 O O . LYS B 2 257 ? -13.306 7.262 14.254 1.00 85.29 281 LYS B O 1
ATOM 3972 N N . ASN B 2 258 ? -14.583 5.442 14.672 1.00 96.72 282 ASN B N 1
ATOM 3973 C CA . ASN B 2 258 ? -15.643 5.756 13.715 1.00 93.25 282 ASN B CA 1
ATOM 3974 C C . ASN B 2 258 ? -15.082 6.134 12.346 1.00 73.69 282 ASN B C 1
ATOM 3975 O O . ASN B 2 258 ? -15.494 7.115 11.722 1.00 70.85 282 ASN B O 1
ATOM 3980 N N . PHE B 2 259 ? -14.124 5.342 11.879 1.00 48.69 283 PHE B N 1
ATOM 3981 C CA . PHE B 2 259 ? -13.731 5.405 10.474 1.00 41.32 283 PHE B CA 1
ATOM 3982 C C . PHE B 2 259 ? -14.505 4.374 9.656 1.00 39.85 283 PHE B C 1
ATOM 3983 O O . PHE B 2 259 ? -13.948 3.633 8.850 1.00 49.13 283 PHE B O 1
ATOM 3991 N N . ILE B 2 260 ? -15.822 4.328 9.888 1.00 31.08 284 ILE B N 1
ATOM 3992 C CA . ILE B 2 260 ? -16.690 3.383 9.195 1.00 30.96 284 ILE B CA 1
ATOM 3993 C C . ILE B 2 260 ? -16.693 3.687 7.708 1.00 24.37 284 ILE B C 1
ATOM 3994 O O . ILE B 2 260 ? -16.896 4.835 7.293 1.00 31.88 284 ILE B O 1
ATOM 3999 N N . PHE B 2 261 ? -16.484 2.658 6.895 1.00 23.40 285 PHE B N 1
ATOM 4000 C CA . PHE B 2 261 ? -16.549 2.808 5.451 1.00 31.55 285 PHE B CA 1
ATOM 4001 C C . PHE B 2 261 ? -17.383 1.683 4.861 1.00 32.68 285 PHE B C 1
ATOM 4002 O O . PHE B 2 261 ? -17.439 0.579 5.406 1.00 30.74 285 PHE B O 1
ATOM 4010 N N . ARG B 2 262 ? -18.038 1.970 3.742 1.00 29.21 286 ARG B N 1
ATOM 4011 C CA . ARG B 2 262 ? -18.938 1.016 3.114 1.00 34.79 286 ARG B CA 1
ATOM 4012 C C . ARG B 2 262 ? -18.444 0.664 1.721 1.00 36.34 286 ARG B C 1
ATOM 4013 O O . ARG B 2 262 ? -17.911 1.514 1.000 1.00 40.95 286 ARG B O 1
ATOM 4021 N N . THR B 2 263 ? -18.624 -0.598 1.358 1.00 34.86 287 THR B N 1
ATOM 4022 C CA . THR B 2 263 ? -18.318 -1.094 0.029 1.00 31.73 287 THR B CA 1
ATOM 4023 C C . THR B 2 263 ? -19.563 -1.759 -0.541 1.00 24.55 287 THR B C 1
ATOM 4024 O O . THR B 2 263 ? -20.380 -2.319 0.202 1.00 26.61 287 THR B O 1
ATOM 4028 N N . LYS B 2 264 ? -19.722 -1.647 -1.855 1.00 24.83 288 LYS B N 1
ATOM 4029 C CA . LYS B 2 264 ? -20.803 -2.285 -2.594 1.00 30.24 288 LYS B CA 1
ATOM 4030 C C . LYS B 2 264 ? -20.224 -3.463 -3.361 1.00 29.83 288 LYS B C 1
ATOM 4031 O O . LYS B 2 264 ? -19.098 -3.391 -3.855 1.00 33.00 288 LYS B O 1
ATOM 4037 N N . HIS B 2 265 ? -20.981 -4.553 -3.449 1.00 31.84 289 HIS B N 1
ATOM 4038 C CA . HIS B 2 265 ? -20.452 -5.775 -4.039 1.00 34.58 289 HIS B CA 1
ATOM 4039 C C . HIS B 2 265 ? -21.511 -6.474 -4.875 1.00 35.20 289 HIS B C 1
ATOM 4040 O O . HIS B 2 265 ? -22.712 -6.353 -4.618 1.00 26.48 289 HIS B O 1
ATOM 4047 N N . LYS B 2 266 ? -21.046 -7.240 -5.860 1.00 29.67 290 LYS B N 1
ATOM 4048 C CA . LYS B 2 266 ? -21.921 -8.175 -6.546 1.00 35.09 290 LYS B CA 1
ATOM 4049 C C . LYS B 2 266 ? -22.330 -9.291 -5.586 1.00 36.60 290 LYS B C 1
ATOM 4050 O O . LYS B 2 266 ? -21.848 -9.385 -4.453 1.00 48.83 290 LYS B O 1
ATOM 4056 N N . LEU B 2 267 ? -23.236 -10.153 -6.047 1.00 33.96 291 LEU B N 1
ATOM 4057 C CA . LEU B 2 267 ? -23.701 -11.250 -5.207 1.00 35.36 291 LEU B CA 1
ATOM 4058 C C . LEU B 2 267 ? -22.588 -12.239 -4.862 1.00 33.44 291 LEU B C 1
ATOM 4059 O O . LEU B 2 267 ? -22.665 -12.897 -3.819 1.00 27.13 291 LEU B O 1
ATOM 4064 N N . ASP B 2 268 ? -21.555 -12.353 -5.700 1.00 27.89 292 ASP B N 1
ATOM 4065 C CA . ASP B 2 268 ? -20.389 -13.178 -5.407 1.00 29.29 292 ASP B CA 1
ATOM 4066 C C . ASP B 2 268 ? -19.322 -12.425 -4.616 1.00 32.39 292 ASP B C 1
ATOM 4067 O O . ASP B 2 268 ? -18.171 -12.877 -4.561 1.00 32.48 292 ASP B O 1
ATOM 4072 N N . PHE B 2 269 ? -19.680 -11.281 -4.026 1.00 31.97 293 PHE B N 1
ATOM 4073 C CA . PHE B 2 269 ? -18.784 -10.407 -3.270 1.00 33.51 293 PHE B CA 1
ATOM 4074 C C . PHE B 2 269 ? -17.704 -9.758 -4.129 1.00 25.24 293 PHE B C 1
ATOM 4075 O O . PHE B 2 269 ? -16.678 -9.326 -3.601 1.00 29.89 293 PHE B O 1
ATOM 4083 N N . THR B 2 270 ? -17.897 -9.672 -5.437 1.00 29.64 294 THR B N 1
ATOM 4084 C CA . THR B 2 270 ? -16.995 -8.872 -6.263 1.00 35.86 294 THR B CA 1
ATOM 4085 C C . THR B 2 270 ? -17.267 -7.395 -6.012 1.00 34.61 294 THR B C 1
ATOM 4086 O O . THR B 2 270 ? -18.386 -6.930 -6.269 1.00 25.63 294 THR B O 1
ATOM 4090 N N . PRO B 2 271 ? -16.300 -6.628 -5.517 1.00 34.49 295 PRO B N 1
ATOM 4091 C CA . PRO B 2 271 ? -16.565 -5.210 -5.240 1.00 26.22 295 PRO B CA 1
ATOM 4092 C C . PRO B 2 271 ? -16.904 -4.439 -6.511 1.00 25.14 295 PRO B C 1
ATOM 4093 O O . PRO B 2 271 ? -16.335 -4.672 -7.578 1.00 39.10 295 PRO B O 1
ATOM 4097 N N . THR B 2 272 ? -17.877 -3.535 -6.390 1.00 25.35 296 THR B N 1
ATOM 4098 C CA . THR B 2 272 ? -18.273 -2.645 -7.468 1.00 33.25 296 THR B CA 1
ATOM 4099 C C . THR B 2 272 ? -18.291 -1.181 -7.059 1.00 35.83 296 THR B C 1
ATOM 4100 O O . THR B 2 272 ? -18.435 -0.319 -7.933 1.00 38.09 296 THR B O 1
ATOM 4104 N N . GLY B 2 273 ? -18.145 -0.874 -5.776 1.00 34.03 297 GLY B N 1
ATOM 4105 C CA . GLY B 2 273 ? -18.190 0.499 -5.318 1.00 31.75 297 GLY B CA 1
ATOM 4106 C C . GLY B 2 273 ? -17.521 0.631 -3.972 1.00 37.40 297 GLY B C 1
ATOM 4107 O O . GLY B 2 273 ? -17.503 -0.310 -3.172 1.00 30.69 297 GLY B O 1
ATOM 4108 N N . CYS B 2 274 ? -16.977 1.816 -3.717 1.00 47.82 298 CYS B N 1
ATOM 4109 C CA . CYS B 2 274 ? -16.239 2.080 -2.494 1.00 39.67 298 CYS B CA 1
ATOM 4110 C C . CYS B 2 274 ? -16.351 3.565 -2.188 1.00 44.29 298 CYS B C 1
ATOM 4111 O O . CYS B 2 274 ? -16.396 4.390 -3.105 1.00 46.25 298 CYS B O 1
ATOM 4114 N N . ASP B 2 275 ? -16.422 3.901 -0.904 1.00 44.09 299 ASP B N 1
ATOM 4115 C CA . ASP B 2 275 ? -16.472 5.298 -0.507 1.00 39.09 299 ASP B CA 1
ATOM 4116 C C . 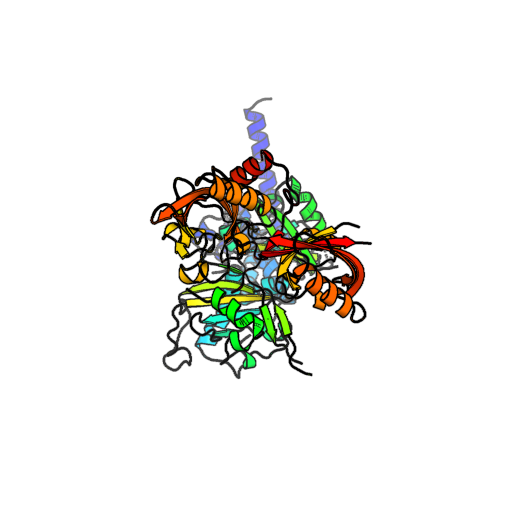ASP B 2 275 ? -15.054 5.814 -0.253 1.00 35.73 299 ASP B C 1
ATOM 4117 O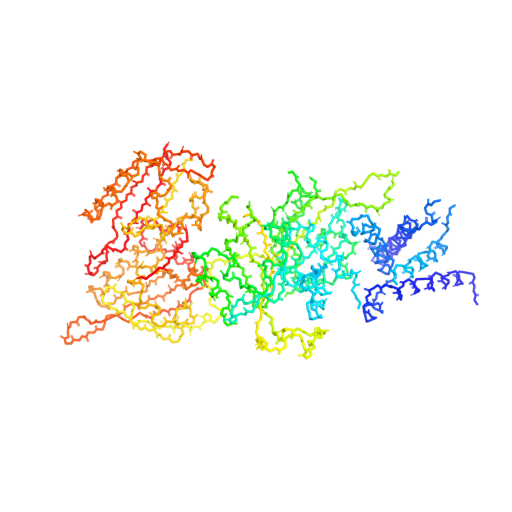 O . ASP B 2 275 ? -14.064 5.096 -0.412 1.00 37.40 299 ASP B O 1
ATOM 4122 N N . ALA B 2 276 ? -14.954 7.082 0.150 1.00 35.92 300 ALA B N 1
ATOM 4123 C CA . ALA B 2 276 ? -13.645 7.712 0.297 1.00 31.82 300 ALA B CA 1
ATOM 4124 C C . ALA B 2 276 ? -12.854 7.105 1.448 1.00 34.69 300 ALA B C 1
ATOM 4125 O O . ALA B 2 276 ? -11.644 6.868 1.321 1.00 43.34 300 ALA B O 1
ATOM 4127 N N . LYS B 2 277 ? -13.510 6.855 2.584 1.00 30.70 301 LYS B N 1
ATOM 4128 C CA . LYS B 2 277 ? -12.796 6.275 3.715 1.00 36.53 301 LYS B CA 1
ATOM 4129 C C . LYS B 2 277 ? -12.321 4.863 3.404 1.00 40.59 301 LYS B C 1
ATOM 4130 O O . LYS B 2 277 ? -11.269 4.437 3.895 1.00 31.95 301 LYS B O 1
ATOM 4136 N N . GLY B 2 278 ? -13.067 4.132 2.574 1.00 43.04 302 GLY B N 1
ATOM 4137 C CA . GLY B 2 278 ? -12.587 2.841 2.116 1.00 37.68 302 GLY B CA 1
ATOM 4138 C C . GLY B 2 278 ? -11.339 2.963 1.264 1.00 39.75 302 GLY B C 1
ATOM 4139 O O . GLY B 2 278 ? -10.392 2.188 1.421 1.00 31.94 302 GLY B O 1
ATOM 4140 N N . LYS B 2 279 ? -11.320 3.938 0.351 1.00 42.68 303 LYS B N 1
ATOM 4141 C CA . LYS B 2 279 ? -10.120 4.183 -0.440 1.00 35.84 303 LYS B CA 1
ATOM 4142 C C . LYS B 2 279 ? -8.939 4.546 0.445 1.00 30.49 303 LYS B C 1
ATOM 4143 O O . LYS B 2 279 ? -7.799 4.170 0.149 1.00 32.68 303 LYS B O 1
ATOM 4149 N N . ILE B 2 280 ? -9.192 5.262 1.539 1.00 29.61 304 ILE B N 1
ATOM 4150 C CA . ILE B 2 280 ? -8.103 5.646 2.431 1.00 31.01 304 ILE B CA 1
ATOM 4151 C C . ILE B 2 280 ? -7.599 4.443 3.218 1.00 36.45 304 ILE B C 1
ATOM 4152 O O . ILE B 2 280 ? -6.388 4.278 3.409 1.00 33.44 304 ILE B O 1
ATOM 4157 N N . VAL B 2 281 ? -8.511 3.587 3.687 1.00 38.17 305 VAL B N 1
ATOM 4158 C CA . VAL B 2 281 ? -8.113 2.448 4.513 1.00 32.68 305 VAL B CA 1
ATOM 4159 C C . VAL B 2 281 ? -7.422 1.385 3.669 1.00 26.41 305 VAL B C 1
ATOM 4160 O O . VAL B 2 281 ? -6.327 0.920 4.002 1.00 39.21 305 VAL B O 1
ATOM 4164 N N . LEU B 2 282 ? -8.055 0.977 2.569 1.00 31.47 306 LEU B N 1
ATOM 4165 C CA . LEU B 2 282 ? -7.548 -0.146 1.791 1.00 42.66 306 LEU B CA 1
ATOM 4166 C C . LEU B 2 282 ? -6.440 0.265 0.830 1.00 45.07 306 LEU B C 1
ATOM 4167 O O . LEU B 2 282 ? -5.549 -0.541 0.543 1.00 50.90 306 LEU B O 1
ATOM 4172 N N . GLY B 2 283 ? -6.468 1.499 0.332 1.00 42.92 307 GLY B N 1
ATOM 4173 C CA . GLY B 2 283 ? -5.429 1.989 -0.548 1.00 31.75 307 GLY B CA 1
ATOM 4174 C C . GLY B 2 283 ? -5.666 1.764 -2.026 1.00 37.65 307 GLY B C 1
ATOM 4175 O O . GLY B 2 283 ? -4.780 2.081 -2.830 1.00 36.76 307 GLY B O 1
ATOM 4176 N N . TYR B 2 284 ? -6.818 1.225 -2.412 1.00 36.78 308 TYR B N 1
ATOM 4177 C CA . TYR B 2 284 ? -7.149 1.013 -3.812 1.00 39.00 308 TYR B CA 1
ATOM 4178 C C . TYR B 2 284 ? -7.976 2.178 -4.339 1.00 36.48 308 TYR B C 1
ATOM 4179 O O . TYR B 2 284 ? -8.780 2.769 -3.615 1.00 40.75 308 TYR B O 1
ATOM 4188 N N . THR B 2 285 ? -7.769 2.508 -5.610 1.00 40.47 309 THR B N 1
ATOM 4189 C CA . THR B 2 285 ? -8.765 3.308 -6.299 1.00 41.35 309 THR B CA 1
ATOM 4190 C C . THR B 2 285 ? -10.012 2.461 -6.516 1.00 53.31 309 THR B C 1
ATOM 4191 O O . THR B 2 285 ? -9.967 1.227 -6.477 1.00 60.79 309 THR B O 1
ATOM 4195 N N . GLU B 2 286 ? -11.141 3.134 -6.738 1.00 54.58 310 GLU B N 1
ATOM 4196 C CA . GLU B 2 286 ? -12.385 2.402 -6.943 1.00 49.03 310 GLU B CA 1
ATOM 4197 C C . GLU B 2 286 ? -12.267 1.445 -8.122 1.00 44.00 310 GLU B C 1
ATOM 4198 O O . GLU B 2 286 ? -12.720 0.297 -8.044 1.00 54.01 310 GLU B O 1
ATOM 4204 N N . ALA B 2 287 ? -11.630 1.885 -9.210 1.00 46.01 311 ALA B N 1
ATOM 4205 C CA . ALA B 2 287 ? -11.466 1.011 -10.368 1.00 43.57 311 ALA B CA 1
ATOM 4206 C C . ALA B 2 287 ? -10.512 -0.137 -10.064 1.00 51.12 311 ALA B C 1
ATOM 4207 O O . ALA B 2 287 ? -10.709 -1.257 -10.549 1.00 53.60 311 ALA B O 1
ATOM 4209 N N . GLU B 2 288 ? -9.471 0.124 -9.266 1.00 44.49 312 GLU B N 1
ATOM 4210 C CA . GLU B 2 288 ? -8.550 -0.938 -8.870 1.00 40.13 312 GLU B CA 1
ATOM 4211 C C . GLU B 2 288 ? -9.258 -2.007 -8.051 1.00 44.65 312 GLU B C 1
ATOM 4212 O O . GLU B 2 288 ? -9.015 -3.206 -8.236 1.00 45.64 312 GLU B O 1
ATOM 4218 N N . LEU B 2 289 ? -10.139 -1.587 -7.140 1.00 43.84 313 LEU B N 1
ATOM 4219 C CA . LEU B 2 289 ? -10.790 -2.520 -6.228 1.00 41.50 313 LEU B CA 1
ATOM 4220 C C . LEU B 2 289 ? -11.698 -3.495 -6.967 1.00 47.13 313 LEU B C 1
ATOM 4221 O O . LEU B 2 289 ? -11.821 -4.656 -6.560 1.00 43.31 313 LEU B O 1
ATOM 4226 N N . CYS B 2 290 ? -12.327 -3.054 -8.055 1.00 48.03 314 CYS B N 1
ATOM 4227 C CA . CYS B 2 290 ? -13.322 -3.864 -8.747 1.00 45.97 314 CYS B CA 1
ATOM 4228 C C . CYS B 2 290 ? -12.736 -4.768 -9.821 1.00 51.21 314 CYS B C 1
ATOM 4229 O O . CYS B 2 290 ? -13.471 -5.594 -10.373 1.00 58.07 314 CYS B O 1
ATOM 4232 N N . MET B 2 291 ? -11.448 -4.645 -10.131 1.00 55.86 315 MET B N 1
ATOM 4233 C CA . MET B 2 291 ? -10.837 -5.412 -11.209 1.00 61.30 315 MET B CA 1
ATOM 4234 C C . MET B 2 291 ? -9.903 -6.503 -10.694 1.00 52.61 315 MET B C 1
ATOM 4235 O O . MET B 2 291 ? -8.970 -6.902 -11.390 1.00 40.44 315 MET B O 1
ATOM 4240 N N . ARG B 2 292 ? -10.150 -7.021 -9.491 1.00 52.94 316 ARG B N 1
ATOM 4241 C CA . ARG B 2 292 ? -9.256 -8.021 -8.919 1.00 49.33 316 ARG B CA 1
ATOM 4242 C C . ARG B 2 292 ? -9.989 -9.301 -8.527 1.00 42.62 316 ARG B C 1
ATOM 4243 O O . ARG B 2 292 ? -9.481 -10.073 -7.707 1.00 34.94 316 ARG B O 1
ATOM 4251 N N . GLY B 2 293 ? -11.156 -9.553 -9.108 1.00 39.05 317 GLY B N 1
ATOM 4252 C CA . GLY B 2 293 ? -11.955 -10.689 -8.711 1.00 34.24 317 GLY B CA 1
ATOM 4253 C C . GLY B 2 293 ? -12.768 -10.399 -7.462 1.00 35.97 317 GLY B C 1
ATOM 4254 O O . GLY B 2 293 ? -12.835 -9.269 -6.965 1.00 45.78 317 GLY B O 1
ATOM 4255 N N . THR B 2 294 ? -13.399 -11.452 -6.951 1.00 31.43 318 THR B N 1
ATOM 4256 C CA . THR B 2 294 ? -14.235 -11.308 -5.771 1.00 30.99 318 THR B CA 1
ATOM 4257 C C . THR B 2 294 ? -13.384 -10.956 -4.556 1.00 30.19 318 THR B C 1
ATOM 4258 O O . THR B 2 294 ? -12.160 -11.133 -4.543 1.00 28.38 318 THR B O 1
ATOM 4262 N N . GLY B 2 295 ? -14.057 -10.455 -3.520 1.00 24.33 319 GLY B N 1
ATOM 4263 C CA . GLY B 2 295 ? -13.391 -10.096 -2.282 1.00 23.89 319 GLY B CA 1
ATOM 4264 C C . GLY B 2 295 ? -12.665 -11.242 -1.606 1.00 34.15 319 GLY B C 1
ATOM 4265 O O . GLY B 2 295 ? -11.852 -10.991 -0.710 1.00 37.55 319 GLY B O 1
ATOM 4266 N N . TYR B 2 296 ? -12.937 -12.490 -2.005 1.00 32.36 320 TYR B N 1
ATOM 4267 C CA . TYR B 2 296 ? -12.192 -13.620 -1.463 1.00 36.23 320 TYR B CA 1
ATOM 4268 C C . TYR B 2 296 ? -10.725 -13.583 -1.868 1.00 33.80 320 TYR B C 1
ATOM 4269 O O . TYR B 2 296 ? -9.899 -14.242 -1.229 1.00 41.71 320 TYR B O 1
ATOM 4278 N N . GLN B 2 297 ? -10.383 -12.830 -2.913 1.00 37.72 321 GLN B N 1
ATOM 4279 C CA . GLN B 2 297 ? -8.985 -12.605 -3.249 1.00 23.77 321 GLN B CA 1
ATOM 4280 C C . GLN B 2 297 ? -8.312 -11.643 -2.280 1.00 34.26 321 GLN B C 1
ATOM 4281 O O . GLN B 2 297 ? -7.082 -11.666 -2.157 1.00 37.66 321 GLN B O 1
ATOM 4287 N N . PHE B 2 298 ? -9.091 -10.802 -1.598 1.00 33.17 322 PHE B N 1
ATOM 4288 C CA . PHE B 2 298 ? -8.582 -9.817 -0.652 1.00 22.68 322 PHE B CA 1
ATOM 4289 C C . PHE B 2 298 ? -8.474 -10.346 0.773 1.00 23.57 322 PHE B C 1
ATOM 4290 O O . PHE B 2 298 ? -7.897 -9.662 1.624 1.00 22.31 322 PHE B O 1
ATOM 4298 N N . ILE B 2 299 ? -9.016 -11.530 1.058 1.00 22.93 323 ILE B N 1
ATOM 4299 C CA . ILE B 2 299 ? -9.226 -11.992 2.426 1.00 29.80 323 ILE B CA 1
ATOM 4300 C C . ILE B 2 299 ? -8.079 -12.901 2.847 1.00 27.53 323 ILE B C 1
ATOM 4301 O O . ILE B 2 299 ? -7.601 -13.732 2.064 1.00 34.11 323 ILE B O 1
ATOM 4306 N N . HIS B 2 300 ? -7.620 -12.715 4.085 1.00 23.36 324 HIS B N 1
ATOM 4307 C CA . HIS B 2 300 ? -6.581 -13.552 4.672 1.00 22.98 324 HIS B CA 1
ATOM 4308 C C . HIS B 2 300 ? -6.980 -15.023 4.620 1.00 42.67 324 HIS B C 1
ATOM 4309 O O . HIS B 2 300 ? -8.150 -15.372 4.801 1.00 39.61 324 HIS B O 1
ATOM 4316 N N . ALA B 2 301 ? -5.992 -15.893 4.377 1.00 37.38 325 ALA B N 1
ATOM 4317 C CA . ALA B 2 301 ? -6.268 -17.326 4.300 1.00 29.75 325 ALA B CA 1
ATOM 4318 C C . ALA B 2 301 ? -6.784 -17.875 5.624 1.00 32.73 325 ALA B C 1
ATOM 4319 O O . ALA B 2 301 ? -7.525 -18.865 5.640 1.00 24.96 325 ALA B O 1
ATOM 4321 N N . ALA B 2 302 ? -6.407 -17.254 6.740 1.00 26.86 326 ALA B N 1
ATOM 4322 C CA . ALA B 2 302 ? -6.890 -17.679 8.045 1.00 24.60 326 ALA B CA 1
ATOM 4323 C C . ALA B 2 302 ? -8.319 -17.235 8.316 1.00 35.75 326 ALA B C 1
ATOM 4324 O O . ALA B 2 302 ? -8.882 -17.607 9.354 1.00 34.75 326 ALA B O 1
ATOM 4326 N N . ASP B 2 303 ? -8.919 -16.461 7.411 1.00 24.34 327 ASP B N 1
ATOM 4327 C CA . ASP B 2 303 ? -10.272 -15.961 7.587 1.00 24.38 327 ASP B CA 1
ATOM 4328 C C . ASP B 2 303 ? -11.238 -16.400 6.495 1.00 24.59 327 ASP B C 1
ATOM 4329 O O . ASP B 2 303 ? -12.447 -16.187 6.649 1.00 26.63 327 ASP B O 1
ATOM 4334 N N . MET B 2 304 ? -10.753 -17.013 5.409 1.00 24.68 328 MET B N 1
ATOM 4335 C CA . MET B 2 304 ? -11.599 -17.226 4.236 1.00 38.12 328 MET B CA 1
ATOM 4336 C C . MET B 2 304 ? -12.781 -18.144 4.539 1.00 30.37 328 MET B C 1
ATOM 4337 O O . MET B 2 304 ? -13.894 -17.898 4.061 1.00 42.78 328 MET B O 1
ATOM 4342 N N . LEU B 2 305 ? -12.568 -19.195 5.338 1.00 25.77 329 LEU B N 1
ATOM 4343 C CA . LEU B 2 305 ? -13.661 -20.113 5.653 1.00 36.23 329 LEU B CA 1
ATOM 4344 C C . LEU B 2 305 ? -14.712 -19.446 6.538 1.00 31.67 329 LEU B C 1
ATOM 4345 O O . LEU B 2 305 ? -15.914 -19.698 6.378 1.00 35.07 329 LEU B O 1
ATOM 4350 N N . TYR B 2 306 ? -14.285 -18.581 7.464 1.00 41.54 330 TYR B N 1
ATOM 4351 C CA . TYR B 2 306 ? -15.246 -17.864 8.302 1.00 44.32 330 TYR B CA 1
ATOM 4352 C C . TYR B 2 306 ? -16.104 -16.926 7.464 1.00 37.33 330 TYR B C 1
ATOM 4353 O O . TYR B 2 306 ? -17.337 -16.912 7.592 1.00 33.41 330 TYR B O 1
ATOM 4362 N N . CYS B 2 307 ? -15.458 -16.127 6.604 1.00 38.60 331 CYS B N 1
ATOM 4363 C CA . CYS B 2 307 ? -16.180 -15.254 5.681 1.00 25.13 331 CYS B CA 1
ATOM 4364 C C . CYS B 2 307 ? -17.100 -16.046 4.763 1.00 25.55 331 CYS B C 1
ATOM 4365 O O . CYS B 2 307 ? -18.187 -15.575 4.427 1.00 25.66 331 CYS B O 1
ATOM 4368 N N . ALA B 2 308 ? -16.691 -17.248 4.351 1.00 32.92 332 ALA B N 1
ATOM 4369 C CA . ALA B 2 308 ? -17.552 -18.066 3.503 1.00 31.71 332 ALA B CA 1
ATOM 4370 C C . ALA B 2 308 ? -18.796 -18.521 4.257 1.00 26.75 332 ALA B C 1
ATOM 4371 O O . ALA B 2 308 ? -19.912 -18.467 3.720 1.00 33.51 332 ALA B O 1
ATOM 4373 N N . GLU B 2 309 ? -18.622 -18.972 5.503 1.00 33.67 333 GLU B N 1
ATOM 4374 C CA . GLU B 2 309 ? -19.769 -19.302 6.346 1.00 27.30 333 GLU B CA 1
ATOM 4375 C C . GLU B 2 309 ? -20.701 -18.103 6.508 1.00 33.01 333 GLU B C 1
ATOM 4376 O O . GLU B 2 309 ? -21.929 -18.238 6.416 1.00 28.15 333 GLU B O 1
ATOM 4382 N N . TYR B 2 310 ? -20.135 -16.915 6.737 1.00 26.60 334 TYR B N 1
ATOM 4383 C CA . TYR B 2 310 ? -20.974 -15.741 6.961 1.00 29.68 334 TYR B CA 1
ATOM 4384 C C . TYR B 2 310 ? -21.623 -15.263 5.665 1.00 32.76 334 TYR B C 1
ATOM 4385 O O . TYR B 2 310 ? -22.734 -14.716 5.687 1.00 29.63 334 TYR B O 1
ATOM 4394 N N . HIS B 2 311 ? -20.968 -15.498 4.528 1.00 27.23 335 HIS B N 1
ATOM 4395 C CA . HIS B 2 311 ? -21.597 -15.261 3.237 1.00 27.66 335 HIS B CA 1
ATOM 4396 C C . HIS B 2 311 ? -22.799 -16.175 3.048 1.00 43.57 335 HIS B C 1
ATOM 4397 O O . HIS B 2 311 ? -23.841 -15.746 2.543 1.00 35.30 335 HIS B O 1
ATOM 4404 N N . VAL B 2 312 ? -22.668 -17.441 3.447 1.00 30.03 336 VAL B N 1
ATOM 4405 C CA . VAL B 2 312 ? -23.809 -18.351 3.393 1.00 28.01 336 VAL B CA 1
ATOM 4406 C C . VAL B 2 312 ? -24.938 -17.845 4.287 1.00 39.60 336 VAL B C 1
ATOM 4407 O O . VAL B 2 312 ? -26.113 -17.830 3.887 1.00 32.69 336 VAL B O 1
ATOM 4411 N N . ARG B 2 313 ? -24.600 -17.414 5.506 1.00 45.01 337 ARG B N 1
ATOM 4412 C CA . ARG B 2 313 ? -25.613 -16.876 6.415 1.00 28.10 337 ARG B CA 1
ATOM 4413 C C . ARG B 2 313 ? -26.332 -15.682 5.798 1.00 40.93 337 ARG B C 1
ATOM 4414 O O . ARG B 2 313 ? -27.550 -15.523 5.961 1.00 30.28 337 ARG B O 1
ATOM 4422 N N . MET B 2 314 ? -25.592 -14.828 5.089 1.00 35.02 338 MET B N 1
ATOM 4423 C CA . MET B 2 314 ? -26.212 -13.667 4.457 1.00 32.85 338 MET B CA 1
ATOM 4424 C C . MET B 2 314 ? -27.074 -14.077 3.265 1.00 36.81 338 MET B C 1
ATOM 4425 O O . MET B 2 314 ? -28.149 -13.508 3.044 1.00 31.81 338 MET B O 1
ATOM 4430 N N . ILE B 2 315 ? -26.620 -15.062 2.489 1.00 33.31 339 ILE B N 1
ATOM 4431 C CA . ILE B 2 315 ? -27.420 -15.569 1.378 1.00 28.46 339 ILE B CA 1
ATOM 4432 C C . ILE B 2 315 ? -28.744 -16.116 1.887 1.00 47.37 339 ILE B C 1
ATOM 4433 O O . ILE B 2 315 ? -29.789 -15.965 1.243 1.00 51.35 339 ILE B O 1
ATOM 4438 N N . LYS B 2 316 ? -28.726 -16.749 3.055 1.00 41.85 340 LYS B N 1
ATOM 4439 C CA . LYS B 2 316 ? -29.935 -17.391 3.556 1.00 40.30 340 LYS B CA 1
ATOM 4440 C C . LYS B 2 316 ? -30.850 -16.449 4.331 1.00 42.26 340 LYS B C 1
ATOM 4441 O O . LYS B 2 316 ? -32.072 -16.639 4.306 1.00 42.41 340 LYS B O 1
ATOM 4447 N N . THR B 2 317 ? -30.312 -15.436 5.015 1.00 42.11 341 THR B N 1
ATOM 4448 C CA . THR B 2 317 ? -31.148 -14.540 5.808 1.00 44.14 341 THR B CA 1
ATOM 4449 C C . THR B 2 317 ? -31.080 -13.078 5.383 1.00 43.47 341 THR B C 1
ATOM 4450 O O . THR B 2 317 ? -31.792 -12.254 5.966 1.00 40.82 341 THR B O 1
ATOM 4454 N N . GLY B 2 318 ? -30.256 -12.727 4.396 1.00 43.22 342 GLY B N 1
ATOM 4455 C CA . GLY B 2 318 ? -30.079 -11.343 4.008 1.00 36.91 342 GLY B CA 1
ATOM 4456 C C . GLY B 2 318 ? -29.144 -10.547 4.892 1.00 37.58 342 GLY B C 1
ATOM 4457 O O . GLY B 2 318 ? -28.771 -9.425 4.522 1.00 27.61 342 GLY B O 1
ATOM 4458 N N . GLU B 2 319 ? -28.756 -11.086 6.045 1.00 32.28 343 GLU B N 1
ATOM 4459 C CA . GLU B 2 319 ? -27.884 -10.419 6.997 1.00 27.44 343 GLU B CA 1
ATOM 4460 C C . GLU B 2 319 ? -26.733 -11.353 7.337 1.00 34.51 343 GLU B C 1
ATOM 4461 O O . GLU B 2 319 ? -26.938 -12.551 7.546 1.00 37.74 343 GLU B O 1
ATOM 4467 N N . SER B 2 320 ? -25.522 -10.810 7.378 1.00 40.78 344 SER B N 1
ATOM 4468 C CA . SER B 2 320 ? -24.364 -11.638 7.682 1.00 37.73 344 SER B CA 1
ATOM 4469 C C . SER B 2 320 ? -24.087 -11.736 9.173 1.00 34.04 344 SER B C 1
ATOM 4470 O O . SER B 2 320 ? -23.604 -12.777 9.639 1.00 26.68 344 SER B O 1
ATOM 4473 N N . GLY B 2 321 ? -24.399 -10.690 9.931 1.00 26.54 345 GLY B N 1
ATOM 4474 C CA . GLY B 2 321 ? -23.946 -10.579 11.298 1.00 26.56 345 GLY B CA 1
ATOM 4475 C C . GLY B 2 321 ? -22.528 -10.047 11.358 1.00 26.06 345 GLY B C 1
ATOM 4476 O O . GLY B 2 321 ? -21.826 -9.928 10.354 1.00 27.53 345 GLY B O 1
ATOM 4477 N N . MET B 2 322 ? -22.101 -9.709 12.569 1.00 43.05 346 MET B N 1
ATOM 4478 C CA . MET B 2 322 ? -20.769 -9.150 12.753 1.00 25.64 346 MET B CA 1
ATOM 4479 C C . MET B 2 322 ? -19.709 -10.221 12.526 1.00 38.64 346 MET B C 1
ATOM 4480 O O . MET B 2 322 ? -19.800 -11.328 13.070 1.00 33.44 346 MET B O 1
ATOM 4485 N N . ILE B 2 323 ? -18.706 -9.894 11.713 1.00 25.04 347 ILE B N 1
ATOM 4486 C CA . ILE B 2 323 ? -17.580 -10.788 11.465 1.00 24.89 347 ILE B CA 1
ATOM 4487 C C . ILE B 2 323 ? -16.299 -9.966 11.431 1.00 35.03 347 ILE B C 1
ATOM 4488 O O . ILE B 2 323 ? -16.267 -8.870 10.865 1.00 38.06 347 ILE B O 1
ATOM 4493 N N . VAL B 2 324 ? -15.240 -10.493 12.043 1.00 36.13 348 VAL B N 1
ATOM 4494 C CA . VAL B 2 324 ? -13.944 -9.825 12.114 1.00 37.08 348 VAL B CA 1
ATOM 4495 C C . VAL B 2 324 ? -12.946 -10.605 11.269 1.00 35.30 348 VAL B C 1
ATOM 4496 O O . VAL B 2 324 ? -12.748 -11.807 11.485 1.00 34.67 348 VAL B O 1
ATOM 4500 N N . PHE B 2 325 ? -12.308 -9.924 10.320 1.00 38.32 349 PHE B N 1
ATOM 4501 C CA . PHE B 2 325 ? -11.380 -10.600 9.419 1.00 23.27 349 PHE B CA 1
ATOM 4502 C C . PHE B 2 325 ? -10.407 -9.583 8.834 1.00 38.41 349 PHE B C 1
ATOM 4503 O O . PHE B 2 325 ? -10.539 -8.375 9.041 1.00 38.90 349 PHE B O 1
ATOM 4511 N N . ARG B 2 326 ? -9.434 -10.087 8.079 1.00 22.69 350 ARG B N 1
ATOM 4512 C CA . ARG B 2 326 ? -8.328 -9.280 7.577 1.00 32.15 350 ARG B CA 1
ATOM 4513 C C . ARG B 2 326 ? -8.433 -9.099 6.068 1.00 31.14 350 ARG B C 1
ATOM 4514 O O . ARG B 2 326 ? -8.611 -10.074 5.330 1.00 31.44 350 ARG B O 1
ATOM 4522 N N . LEU B 2 327 ? -8.291 -7.857 5.619 1.00 26.44 351 LEU B N 1
ATOM 4523 C CA . LEU B 2 327 ? -8.282 -7.515 4.206 1.00 32.29 351 LEU B CA 1
ATOM 4524 C C . LEU B 2 327 ? -6.876 -7.125 3.764 1.00 31.17 351 LEU B C 1
ATOM 4525 O O . LEU B 2 327 ? -6.099 -6.552 4.535 1.00 35.97 351 LEU B O 1
ATOM 4530 N N . LEU B 2 328 ? -6.564 -7.430 2.506 1.00 23.96 352 LEU B N 1
ATOM 4531 C CA . LEU B 2 328 ? -5.264 -7.129 1.920 1.00 21.46 352 LEU B CA 1
ATOM 4532 C C . LEU B 2 328 ? -5.286 -5.729 1.317 1.00 28.35 352 LEU B C 1
ATOM 4533 O O . LEU B 2 328 ? -6.023 -5.468 0.360 1.00 23.05 352 LEU B O 1
ATOM 4538 N N . THR B 2 329 ? -4.472 -4.835 1.866 1.00 33.90 353 THR B N 1
ATOM 4539 C CA . THR B 2 329 ? -4.385 -3.486 1.335 1.00 38.66 353 THR B CA 1
ATOM 4540 C C . THR B 2 329 ? -3.588 -3.470 0.033 1.00 35.82 353 THR B C 1
ATOM 4541 O O . THR B 2 329 ? -2.948 -4.453 -0.353 1.00 37.17 353 THR B O 1
ATOM 4545 N N . LYS B 2 330 ? -3.631 -2.323 -0.647 1.00 34.30 354 LYS B N 1
ATOM 4546 C CA . LYS B 2 330 ? -2.835 -2.155 -1.859 1.00 44.03 354 LYS B CA 1
ATOM 4547 C C . LYS B 2 330 ? -1.344 -2.285 -1.567 1.00 42.62 354 LYS B C 1
ATOM 4548 O O . LYS B 2 330 ? -0.579 -2.715 -2.435 1.00 28.36 354 LYS B O 1
ATOM 4554 N N . ASP B 2 331 ? -0.916 -1.936 -0.352 1.00 53.11 355 ASP B N 1
ATOM 4555 C CA . ASP B 2 331 ? 0.465 -2.155 0.065 1.00 57.63 355 ASP B CA 1
ATOM 4556 C C . ASP B 2 331 ? 0.786 -3.623 0.306 1.00 50.45 355 ASP B C 1
ATOM 4557 O O . ASP B 2 331 ? 1.903 -3.925 0.743 1.00 44.90 355 ASP B O 1
ATOM 4562 N N . ASN B 2 332 ? -0.163 -4.527 0.052 1.00 40.48 356 ASN B N 1
ATOM 4563 C CA . ASN B 2 332 ? -0.026 -5.943 0.388 1.00 25.16 356 ASN B CA 1
ATOM 4564 C C . ASN B 2 332 ? 0.152 -6.143 1.890 1.00 24.09 356 ASN B C 1
ATOM 4565 O O . ASN B 2 332 ? 0.810 -7.084 2.336 1.00 21.24 356 ASN B O 1
ATOM 4570 N N . ARG B 2 333 ? -0.444 -5.255 2.679 1.00 38.64 357 ARG B N 1
ATOM 4571 C CA . ARG B 2 333 ? -0.512 -5.389 4.126 1.00 41.13 357 ARG B CA 1
ATOM 4572 C C . ARG B 2 333 ? -1.906 -5.841 4.548 1.00 39.62 357 ARG B C 1
ATOM 4573 O O . ARG B 2 333 ? -2.898 -5.614 3.849 1.00 33.40 357 ARG B O 1
ATOM 4581 N N . TRP B 2 334 ? -1.969 -6.485 5.710 1.00 31.29 358 TRP B N 1
ATOM 4582 C CA . TRP B 2 334 ? -3.235 -6.951 6.260 1.00 35.74 358 TRP B CA 1
ATOM 4583 C C . TRP B 2 334 ? -3.806 -5.916 7.218 1.00 41.25 358 TRP B C 1
ATOM 4584 O O . TRP B 2 334 ? -3.072 -5.307 8.002 1.00 47.08 358 TRP B O 1
ATOM 4595 N N . THR B 2 335 ? -5.122 -5.723 7.157 1.00 34.50 359 THR B N 1
ATOM 4596 C CA . THR B 2 335 ? -5.783 -4.813 8.083 1.00 38.17 359 THR B CA 1
ATOM 4597 C C . THR B 2 335 ? -7.072 -5.444 8.595 1.00 38.11 359 THR B C 1
ATOM 4598 O O . THR B 2 335 ? -7.873 -5.966 7.811 1.00 32.33 359 THR B O 1
ATOM 4602 N N . TRP B 2 336 ? -7.247 -5.415 9.915 1.00 40.59 360 TRP B N 1
ATOM 4603 C CA . TRP B 2 336 ? -8.419 -5.997 10.553 1.00 22.10 360 TRP B CA 1
ATOM 4604 C C . TRP B 2 336 ? -9.638 -5.110 10.354 1.00 35.28 360 TRP B C 1
ATOM 4605 O O . TRP B 2 336 ? -9.553 -3.882 10.442 1.00 31.66 360 TRP B O 1
ATOM 4616 N N . VAL B 2 337 ? -10.783 -5.744 10.113 1.00 29.11 361 VAL B N 1
ATOM 4617 C CA . VAL B 2 337 ? -12.057 -5.052 9.982 1.00 22.59 361 VAL B CA 1
ATOM 4618 C C . VAL B 2 337 ? -13.127 -5.870 10.689 1.00 31.57 361 VAL B C 1
ATOM 4619 O O . VAL B 2 337 ? -13.125 -7.107 10.636 1.00 34.17 361 VAL B O 1
ATOM 4623 N N . GLN B 2 338 ? -14.028 -5.172 11.371 1.00 33.16 362 GLN B N 1
ATOM 4624 C CA . GLN B 2 338 ? -15.287 -5.739 11.830 1.00 33.11 362 GLN B CA 1
ATOM 4625 C C . GLN B 2 338 ? -16.381 -5.255 10.886 1.00 28.35 362 GLN B C 1
ATOM 4626 O O . GLN B 2 338 ? -16.592 -4.047 10.742 1.00 28.48 362 GLN B O 1
ATOM 4632 N N . SER B 2 339 ? -17.063 -6.193 10.240 1.00 30.49 363 SER B N 1
ATOM 4633 C CA . SER B 2 339 ? -17.938 -5.876 9.129 1.00 23.95 363 SER B CA 1
ATOM 4634 C C . SER B 2 339 ? -19.271 -6.590 9.270 1.00 30.89 363 SER B C 1
ATOM 4635 O O . SER B 2 339 ? -19.401 -7.605 9.967 1.00 31.37 363 SER B O 1
ATOM 4638 N N . ASN B 2 340 ? -20.251 -6.042 8.555 1.00 24.56 364 ASN B N 1
ATOM 4639 C CA . ASN B 2 340 ? -21.602 -6.577 8.483 1.00 25.00 364 ASN B CA 1
ATOM 4640 C C . ASN B 2 340 ? -22.067 -6.444 7.043 1.00 37.98 364 ASN B C 1
ATOM 4641 O O . ASN B 2 340 ? -22.062 -5.340 6.490 1.00 38.69 364 ASN B O 1
ATOM 4646 N N . ALA B 2 341 ? -22.460 -7.557 6.436 1.00 25.25 365 ALA B N 1
ATOM 4647 C CA . ALA B 2 341 ? -22.854 -7.588 5.036 1.00 25.37 365 ALA B CA 1
ATOM 4648 C C . ALA B 2 341 ? -24.361 -7.770 4.933 1.00 30.34 365 ALA B C 1
ATOM 4649 O O . ALA B 2 341 ? -24.919 -8.713 5.504 1.00 36.14 365 ALA B O 1
ATOM 4651 N N . ARG B 2 342 ? -25.010 -6.869 4.205 1.00 28.64 366 ARG B N 1
ATOM 4652 C CA . ARG B 2 342 ? -26.450 -6.895 4.009 1.00 38.10 366 ARG B CA 1
ATOM 4653 C C . ARG B 2 342 ? -26.766 -7.046 2.528 1.00 35.82 366 ARG B C 1
ATOM 4654 O O . ARG B 2 342 ? -26.039 -6.544 1.666 1.00 36.05 366 ARG B O 1
ATOM 4662 N N . LEU B 2 343 ? -27.859 -7.740 2.241 1.00 30.08 367 LEU B N 1
ATOM 4663 C CA . LEU B 2 343 ? -28.332 -7.924 0.877 1.00 32.81 367 LEU B CA 1
ATOM 4664 C C . LEU B 2 343 ? -29.391 -6.880 0.559 1.00 29.18 367 LEU B C 1
ATOM 4665 O O . LEU B 2 343 ? -30.332 -6.687 1.334 1.00 28.20 367 LEU B O 1
ATOM 4670 N N . VAL B 2 344 ? -29.227 -6.205 -0.568 1.00 27.99 368 VAL B N 1
ATOM 4671 C CA . VAL B 2 344 ? -30.236 -5.299 -1.100 1.00 38.01 368 VAL B CA 1
ATOM 4672 C C . VAL B 2 344 ? -31.024 -6.055 -2.158 1.00 38.66 368 VAL B C 1
ATOM 4673 O O . VAL B 2 344 ? -30.490 -6.927 -2.851 1.00 46.77 368 VAL B O 1
ATOM 4677 N N . TYR B 2 345 ? -32.307 -5.741 -2.277 1.00 29.56 369 TYR B N 1
ATOM 4678 C CA . TYR B 2 345 ? -33.191 -6.492 -3.153 1.00 30.15 369 TYR B CA 1
ATOM 4679 C C . TYR B 2 345 ? -33.753 -5.604 -4.254 1.00 30.65 369 TYR B C 1
ATOM 4680 O O . TYR B 2 345 ? -33.958 -4.401 -4.071 1.00 30.70 369 TYR B O 1
ATOM 4689 N N . LYS B 2 346 ? -33.988 -6.223 -5.406 1.00 40.59 370 LYS B N 1
ATOM 4690 C CA . LYS B 2 346 ? -34.675 -5.610 -6.534 1.00 42.00 370 LYS B CA 1
ATOM 4691 C C . LYS B 2 346 ? -35.824 -6.530 -6.923 1.00 43.01 370 LYS B C 1
ATOM 4692 O O . LYS B 2 346 ? -35.597 -7.700 -7.256 1.00 34.73 370 LYS B O 1
ATOM 4698 N N . ASN B 2 347 ? -37.051 -6.012 -6.857 1.00 45.96 371 ASN B N 1
ATOM 4699 C CA . ASN B 2 347 ? -38.253 -6.789 -7.174 1.00 40.90 371 ASN B CA 1
ATOM 4700 C C . ASN B 2 347 ? -38.279 -8.103 -6.398 1.00 43.03 371 ASN B C 1
ATOM 4701 O O . ASN B 2 347 ? -38.671 -9.151 -6.915 1.00 37.51 371 ASN B O 1
ATOM 4706 N N . GLY B 2 348 ? -37.837 -8.049 -5.144 1.00 48.68 372 GLY B N 1
ATOM 4707 C CA . GLY B 2 348 ? -37.860 -9.215 -4.286 1.00 47.76 372 GLY B CA 1
ATOM 4708 C C . GLY B 2 348 ? -36.791 -10.248 -4.557 1.00 41.54 372 GLY B C 1
ATOM 4709 O O . GLY B 2 348 ? -36.851 -11.338 -3.979 1.00 40.52 372 GLY B O 1
ATOM 4710 N N . ARG B 2 349 ? -35.820 -9.949 -5.418 1.00 45.52 373 ARG B N 1
ATOM 4711 C CA . ARG B 2 349 ? -34.706 -10.845 -5.674 1.00 40.66 373 ARG B CA 1
ATOM 4712 C C . ARG B 2 349 ? -33.403 -10.191 -5.232 1.00 40.10 373 ARG B C 1
ATOM 4713 O O . ARG B 2 349 ? -33.248 -8.977 -5.378 1.00 49.19 373 ARG B O 1
ATOM 4721 N N . PRO B 2 350 ? -32.457 -10.954 -4.687 1.00 36.07 374 PRO B N 1
ATOM 4722 C CA . PRO B 2 350 ? -31.171 -10.358 -4.300 1.00 29.85 374 PRO B CA 1
ATOM 4723 C C . PRO B 2 350 ? -30.517 -9.655 -5.480 1.00 29.82 374 PRO B C 1
ATOM 4724 O O . PRO B 2 350 ? -30.496 -10.169 -6.600 1.00 38.69 374 PRO B O 1
ATOM 4728 N N . ASP B 2 351 ? -29.981 -8.461 -5.217 1.00 36.32 375 ASP B N 1
ATOM 4729 C CA . ASP B 2 351 ? -29.422 -7.601 -6.253 1.00 38.46 375 ASP B CA 1
ATOM 4730 C C . ASP B 2 351 ? -27.942 -7.326 -6.018 1.00 41.76 375 ASP B C 1
ATOM 4731 O O . ASP B 2 351 ? -27.122 -7.626 -6.892 1.00 42.13 375 ASP B O 1
ATOM 4736 N N . TYR B 2 352 ? -27.570 -6.771 -4.866 1.00 37.27 376 TYR B N 1
ATOM 4737 C CA . TYR B 2 352 ? -26.168 -6.543 -4.541 1.00 37.69 376 TYR B CA 1
ATOM 4738 C C . TYR B 2 352 ? -25.997 -6.571 -3.025 1.00 33.68 376 TYR B C 1
ATOM 4739 O O . TYR B 2 352 ? -26.966 -6.689 -2.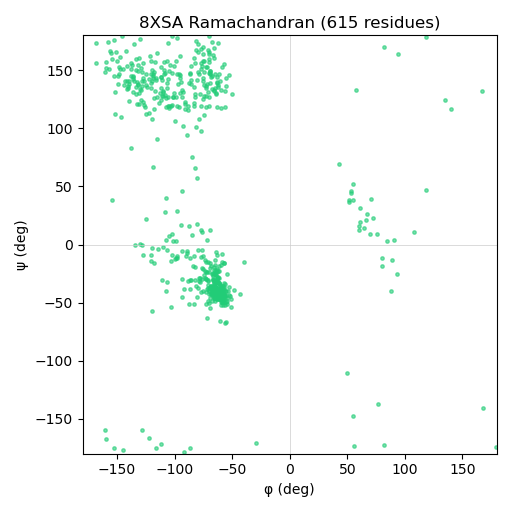269 1.00 30.05 376 TYR B O 1
ATOM 4748 N N . ILE B 2 353 ? -24.743 -6.463 -2.587 1.00 36.93 377 ILE B N 1
ATOM 4749 C CA . ILE B 2 353 ? -24.368 -6.486 -1.177 1.00 31.83 377 ILE B CA 1
ATOM 4750 C C . ILE B 2 353 ? -23.873 -5.103 -0.779 1.00 38.01 377 ILE B C 1
ATOM 4751 O O . ILE B 2 353 ? -23.183 -4.431 -1.557 1.00 42.82 377 ILE B O 1
ATOM 4756 N N . ILE B 2 354 ? -24.217 -4.686 0.435 1.00 35.32 378 ILE B N 1
ATOM 4757 C CA . ILE B 2 354 ? -23.652 -3.497 1.058 1.00 25.65 378 ILE B CA 1
ATOM 4758 C C . ILE B 2 354 ? -22.960 -3.944 2.341 1.00 40.46 378 ILE B C 1
ATOM 4759 O O . ILE B 2 354 ? -23.626 -4.290 3.327 1.00 34.26 378 ILE B O 1
ATOM 4764 N N . ALA B 2 355 ? -21.629 -3.935 2.336 1.00 34.02 379 ALA B N 1
ATOM 4765 C CA . ALA B 2 355 ? -20.849 -4.274 3.518 1.00 24.56 379 ALA B CA 1
ATOM 4766 C C . ALA B 2 355 ? -20.360 -2.992 4.175 1.00 24.34 379 ALA B C 1
ATOM 4767 O O . ALA B 2 355 ? -19.817 -2.114 3.499 1.00 32.12 379 ALA B O 1
ATOM 4769 N N . THR B 2 356 ? -20.569 -2.878 5.483 1.00 24.38 380 THR B N 1
ATOM 4770 C CA . THR B 2 356 ? -20.109 -1.734 6.257 1.00 24.24 380 THR B CA 1
ATOM 4771 C C . THR B 2 356 ? -19.070 -2.209 7.262 1.00 35.65 380 THR B C 1
ATOM 4772 O O . THR B 2 356 ? -19.333 -3.128 8.046 1.00 44.24 380 THR B O 1
ATOM 4776 N N . GLN B 2 357 ? -17.903 -1.570 7.248 1.00 23.62 381 GLN B N 1
ATOM 4777 C CA . GLN B 2 357 ? -16.721 -2.056 7.935 1.00 23.33 381 GLN B CA 1
ATOM 4778 C C . GLN B 2 357 ? -16.145 -0.974 8.840 1.00 34.19 381 GLN B C 1
ATOM 4779 O O . GLN B 2 357 ? -16.165 0.216 8.501 1.00 27.97 381 GLN B O 1
ATOM 4785 N N . ARG B 2 358 ? -15.632 -1.402 9.992 1.00 25.35 382 ARG B N 1
ATOM 4786 C CA . ARG B 2 358 ? -14.898 -0.552 10.910 1.00 33.04 382 ARG B CA 1
ATOM 4787 C C . ARG B 2 358 ? -13.479 -1.081 11.059 1.00 39.02 382 ARG B C 1
ATOM 4788 O O . ARG B 2 358 ? -13.296 -2.270 11.365 1.00 38.58 382 ARG B O 1
ATOM 4796 N N . PRO B 2 359 ? -12.455 -0.256 10.842 1.00 32.49 383 PRO B N 1
ATOM 4797 C CA . PRO B 2 359 ? -11.079 -0.740 11.015 1.00 32.98 383 PRO B CA 1
ATOM 4798 C C . PRO B 2 359 ? -10.778 -1.015 12.480 1.00 29.90 383 PRO B C 1
ATOM 4799 O O . PRO B 2 359 ? -11.249 -0.311 13.376 1.00 37.43 383 PRO B O 1
ATOM 4803 N N . LEU B 2 360 ? -9.991 -2.056 12.718 1.00 34.85 384 LEU B N 1
ATOM 4804 C CA . LEU B 2 360 ? -9.623 -2.458 14.063 1.00 37.17 384 LEU B CA 1
ATOM 4805 C C . LEU B 2 360 ? -8.110 -2.414 14.228 1.00 35.90 384 LEU B C 1
ATOM 4806 O O . LEU B 2 360 ? -7.355 -2.668 13.285 1.00 31.91 384 LEU B O 1
ATOM 4811 N N . THR B 2 361 ? -7.674 -2.081 15.438 1.00 41.64 385 THR B N 1
ATOM 4812 C CA . THR B 2 361 ? -6.274 -2.248 15.777 1.00 45.58 385 THR B CA 1
ATOM 4813 C C . THR B 2 361 ? -5.923 -3.729 15.769 1.00 49.06 385 THR B C 1
ATOM 4814 O O . THR B 2 361 ? -6.792 -4.600 15.862 1.00 51.97 385 THR B O 1
ATOM 4818 N N . ASP B 2 362 ? -4.625 -4.014 15.661 1.00 40.98 386 ASP B N 1
ATOM 4819 C CA . ASP B 2 362 ? -4.195 -5.404 15.697 1.00 44.97 386 ASP B CA 1
ATOM 4820 C C . ASP B 2 362 ? -4.569 -6.069 17.015 1.00 52.68 386 ASP B C 1
ATOM 4821 O O . ASP B 2 362 ? -4.953 -7.240 17.024 1.00 53.78 386 ASP B O 1
ATOM 4826 N N . GLU B 2 363 ? -4.487 -5.340 18.130 1.00 57.66 387 GLU B N 1
ATOM 4827 C CA . GLU B 2 363 ? -4.823 -5.923 19.427 1.00 60.15 387 GLU B CA 1
ATOM 4828 C C . GLU B 2 363 ? -6.261 -6.430 19.447 1.00 60.62 387 GLU B C 1
ATOM 4829 O O . GLU B 2 363 ? -6.525 -7.573 19.846 1.00 65.35 387 GLU B O 1
ATOM 4835 N N . GLU B 2 364 ? -7.205 -5.591 19.010 1.00 51.65 388 GLU B N 1
ATOM 4836 C CA . GLU B 2 364 ? -8.608 -5.992 18.977 1.00 47.18 388 GLU B CA 1
ATOM 4837 C C . GLU B 2 364 ? -8.827 -7.163 18.024 1.00 44.54 388 GLU B C 1
ATOM 4838 O O . GLU B 2 364 ? -9.598 -8.084 18.325 1.00 45.29 388 GLU B O 1
ATOM 4844 N N . GLY B 2 365 ? -8.152 -7.146 16.871 1.00 39.08 389 GLY B N 1
ATOM 4845 C CA . GLY B 2 365 ? -8.261 -8.261 15.945 1.00 36.79 389 GLY B CA 1
ATOM 4846 C C . GLY B 2 365 ? -7.771 -9.568 16.539 1.00 46.76 389 GLY B C 1
ATOM 4847 O O . GLY B 2 365 ? -8.433 -10.603 16.416 1.00 49.90 389 GLY B O 1
ATOM 4848 N N . LYS B 2 366 ? -6.598 -9.543 17.177 1.00 52.08 390 LYS B N 1
ATOM 4849 C CA . LYS B 2 366 ? -6.080 -10.747 17.817 1.00 51.43 390 LYS B CA 1
ATOM 4850 C C . LYS B 2 366 ? -7.017 -11.230 18.913 1.00 40.21 390 LYS B C 1
ATOM 4851 O O . LYS B 2 366 ? -7.213 -12.437 19.075 1.00 38.98 390 LYS B O 1
ATOM 4857 N N . GLU B 2 367 ? -7.613 -10.307 19.670 1.00 41.15 391 GLU B N 1
ATOM 4858 C CA . GLU B 2 367 ? -8.553 -10.716 20.710 1.00 52.26 391 GLU B CA 1
ATOM 4859 C C . GLU B 2 367 ? -9.772 -11.408 20.108 1.00 53.12 391 GLU B C 1
ATOM 4860 O O . GLU B 2 367 ? -10.208 -12.463 20.588 1.00 49.71 391 GLU B O 1
ATOM 4866 N N . HIS B 2 368 ? -10.333 -10.824 19.046 1.00 48.56 392 HIS B N 1
ATOM 4867 C CA . HIS B 2 368 ? -11.477 -11.438 18.379 1.00 35.70 392 HIS B CA 1
ATOM 4868 C C . HIS B 2 368 ? -11.128 -12.817 17.835 1.00 43.18 392 HIS B C 1
ATOM 4869 O O . HIS B 2 368 ? -11.910 -13.765 17.977 1.00 47.91 392 HIS B O 1
ATOM 4876 N N . LEU B 2 369 ? -9.958 -12.947 17.205 1.00 41.84 393 LEU B N 1
ATOM 4877 C CA . LEU B 2 369 ? -9.526 -14.248 16.700 1.00 55.27 393 LEU B CA 1
ATOM 4878 C C . LEU B 2 369 ? -9.342 -15.246 17.838 1.00 57.15 393 LEU B C 1
ATOM 4879 O O . LEU B 2 369 ? -9.666 -16.430 17.697 1.00 61.15 393 LEU B O 1
ATOM 4884 N N . ARG B 2 370 ? -8.827 -14.779 18.976 1.00 53.27 394 ARG B N 1
ATOM 4885 C CA . ARG B 2 370 ? -8.651 -15.638 20.139 1.00 52.54 394 ARG B CA 1
ATOM 4886 C C . ARG B 2 370 ? -9.984 -16.110 20.696 1.00 55.00 394 ARG B C 1
ATOM 4887 O O . ARG B 2 370 ? -10.079 -17.227 21.214 1.00 60.16 394 ARG B O 1
ATOM 4895 N N . LYS B 2 371 ? -11.015 -15.273 20.620 1.00 55.65 395 LYS B N 1
ATOM 4896 C CA . LYS B 2 371 ? -12.337 -15.632 21.114 1.00 56.53 395 LYS B CA 1
ATOM 4897 C C . LYS B 2 371 ? -13.265 -16.113 20.005 1.00 61.42 395 LYS B C 1
ATOM 4898 O O . LYS B 2 371 ? -14.480 -15.939 20.101 1.00 69.27 395 LYS B O 1
ATOM 4904 N N . ARG B 2 372 ? -12.730 -16.706 18.948 1.00 58.00 396 ARG B N 1
ATOM 4905 C CA . ARG B 2 372 ? -13.553 -16.979 17.778 1.00 53.34 396 ARG B CA 1
ATOM 4906 C C . ARG B 2 372 ? -14.511 -18.148 18.016 1.00 56.90 396 ARG B C 1
ATOM 4907 O O . ARG B 2 372 ? -14.122 -19.175 18.575 1.00 54.79 396 ARG B O 1
ATOM 4915 N N . THR B 2 373 ? -15.764 -17.980 17.570 1.00 67.13 397 THR B N 1
ATOM 4916 C CA . THR B 2 373 ? -16.876 -18.930 17.664 1.00 73.46 397 THR B CA 1
ATOM 4917 C C . THR B 2 373 ? -16.700 -20.326 17.081 1.00 68.15 397 THR B C 1
ATOM 4918 O O . THR B 2 373 ? -16.568 -21.325 17.802 1.00 58.26 397 THR B O 1
ATOM 4922 N N . LEU B 2 374 ? -16.598 -20.362 15.756 1.00 59.36 398 LEU B N 1
ATOM 4923 C CA . LEU B 2 374 ? -16.339 -21.597 15.046 1.00 44.46 398 LEU B CA 1
ATOM 4924 C C . LEU B 2 374 ? -14.849 -21.905 15.057 1.00 43.84 398 LEU B C 1
ATOM 4925 O O . LEU B 2 374 ? -14.006 -21.017 15.189 1.00 38.56 398 LEU B O 1
ATOM 4930 N N . LYS B 2 375 ? -14.520 -23.183 14.899 1.00 46.86 399 LYS B N 1
ATOM 4931 C CA . LYS B 2 375 ? -13.152 -23.595 14.618 1.00 46.77 399 LYS B CA 1
ATOM 4932 C C . LYS B 2 375 ? -13.103 -24.096 13.183 1.00 46.10 399 LYS B C 1
ATOM 4933 O O . LYS B 2 375 ? -13.928 -24.928 12.781 1.00 56.23 399 LYS B O 1
ATOM 4939 N N . LEU B 2 376 ? -12.167 -23.564 12.406 1.00 35.46 400 LEU B N 1
ATOM 4940 C CA . LEU B 2 376 ? -12.044 -23.892 11.002 1.00 43.10 400 LEU B CA 1
ATOM 4941 C C . LEU B 2 376 ? -10.568 -24.062 10.700 1.00 44.18 400 LEU B C 1
ATOM 4942 O O . LEU B 2 376 ? -9.722 -23.483 11.392 1.00 27.98 400 LEU B O 1
ATOM 4947 N N . PRO B 2 377 ? -10.227 -24.890 9.719 1.00 42.21 401 PRO B N 1
ATOM 4948 C CA . PRO B 2 377 ? -8.820 -25.056 9.354 1.00 28.35 401 PRO B CA 1
ATOM 4949 C C . PRO B 2 377 ? -8.178 -23.727 8.983 1.00 27.54 401 PRO B C 1
ATOM 4950 O O . PRO B 2 377 ? -8.852 -22.789 8.560 1.00 27.09 401 PRO B O 1
ATOM 4954 N N . PHE B 2 378 ? -6.856 -23.671 9.143 1.00 28.33 402 PHE B N 1
ATOM 4955 C CA . PHE B 2 378 ? -6.017 -22.505 8.878 1.00 26.73 402 PHE B CA 1
ATOM 4956 C C . PHE B 2 378 ? -6.328 -21.327 9.792 1.00 26.32 402 PHE B C 1
ATOM 4957 O O . PHE B 2 378 ? -5.878 -20.214 9.525 1.00 34.39 402 PHE B O 1
ATOM 4965 N N . MET B 2 379 ? -7.066 -21.545 10.879 1.00 39.50 403 MET B N 1
ATOM 4966 C CA . MET B 2 379 ? -7.526 -20.429 11.701 1.00 43.78 403 MET B CA 1
ATOM 4967 C C . MET B 2 379 ? -6.361 -19.620 12.265 1.00 40.09 403 MET B C 1
ATOM 4968 O O . MET B 2 379 ? -6.430 -18.388 12.336 1.00 26.45 403 MET B O 1
ATOM 4973 N N . PHE B 2 380 ? -5.280 -20.287 12.665 1.00 26.30 404 PHE B N 1
ATOM 4974 C CA . PHE B 2 380 ? -4.158 -19.616 13.305 1.00 26.07 404 PHE B CA 1
ATOM 4975 C C . PHE B 2 380 ? -2.975 -19.402 12.369 1.00 37.73 404 PHE B C 1
ATOM 4976 O O . PHE B 2 380 ? -1.909 -18.979 12.824 1.00 49.01 404 PHE B O 1
ATOM 4984 N N . ALA B 2 381 ? -3.144 -19.661 11.075 1.00 33.98 405 ALA B N 1
ATOM 4985 C CA . ALA B 2 381 ? -2.070 -19.450 10.117 1.00 29.12 405 ALA B CA 1
ATOM 4986 C C . ALA B 2 381 ? -1.782 -17.962 9.934 1.00 24.55 405 ALA B C 1
ATOM 4987 O O . ALA B 2 381 ? -2.673 -17.113 10.033 1.00 24.28 405 ALA B O 1
ATOM 4989 N N . THR B 2 382 ? -0.513 -17.650 9.677 1.00 24.33 406 THR B N 1
ATOM 4990 C CA . THR B 2 382 ? -0.085 -16.305 9.324 1.00 37.10 406 THR B CA 1
ATOM 4991 C C . THR B 2 382 ? 0.738 -16.377 8.049 1.00 33.87 406 THR B C 1
ATOM 4992 O O . THR B 2 382 ? 1.425 -17.368 7.798 1.00 35.06 406 THR B O 1
ATOM 4996 N N . GLY B 2 383 ? 0.674 -15.322 7.247 1.00 34.36 407 GLY B N 1
ATOM 4997 C CA . GLY B 2 383 ? 1.412 -15.333 5.999 1.00 22.99 407 GLY B CA 1
ATOM 4998 C C . GLY B 2 383 ? 1.188 -14.058 5.223 1.00 22.52 407 GLY B C 1
ATOM 4999 O O . GLY B 2 383 ? 0.541 -13.117 5.696 1.00 31.17 407 GLY B O 1
ATOM 5000 N N . GLU B 2 384 ? 1.741 -14.045 4.013 1.00 22.47 408 GLU B N 1
ATOM 5001 C CA . GLU B 2 384 ? 1.693 -12.895 3.126 1.00 29.39 408 GLU B CA 1
ATOM 5002 C C . GLU B 2 384 ? 0.994 -13.271 1.828 1.00 33.06 408 GLU B C 1
ATOM 5003 O O . GLU B 2 384 ? 0.934 -14.445 1.448 1.00 32.61 408 GLU B O 1
ATOM 5009 N N . ALA B 2 385 ? 0.476 -12.254 1.141 1.00 32.24 409 ALA B N 1
ATOM 5010 C CA . ALA B 2 385 ? -0.310 -12.466 -0.064 1.00 36.96 409 ALA B CA 1
ATOM 5011 C C . ALA B 2 385 ? -0.001 -11.387 -1.090 1.00 35.73 409 ALA B C 1
ATOM 5012 O O . ALA B 2 385 ? 0.616 -10.360 -0.790 1.00 32.09 409 ALA B O 1
ATOM 5014 N N . VAL B 2 386 ? -0.448 -11.644 -2.320 1.00 25.41 410 VAL B N 1
ATOM 5015 C CA . VAL B 2 386 ? -0.393 -10.689 -3.416 1.00 22.75 410 VAL B CA 1
ATOM 5016 C C . VAL B 2 386 ? -1.733 -10.724 -4.134 1.00 32.24 410 VAL B C 1
ATOM 5017 O O . VAL B 2 386 ? -2.583 -11.576 -3.873 1.00 33.76 410 VAL B O 1
ATOM 5021 N N . LEU B 2 387 ? -1.905 -9.795 -5.069 1.00 32.47 411 LEU B N 1
ATOM 5022 C CA . LEU B 2 387 ? -3.174 -9.650 -5.766 1.00 33.19 411 LEU B CA 1
ATOM 5023 C C . LEU B 2 387 ? -2.920 -9.074 -7.151 1.00 44.72 411 LEU B C 1
ATOM 5024 O O . LEU B 2 387 ? -2.205 -8.076 -7.285 1.00 52.16 411 LEU B O 1
ATOM 5029 N N . TYR B 2 388 ? -3.499 -9.703 -8.168 1.00 44.24 412 TYR B N 1
ATOM 5030 C CA . TYR B 2 388 ? -3.347 -9.295 -9.559 1.00 44.02 412 TYR B CA 1
ATOM 5031 C C . TYR B 2 388 ? -4.722 -9.007 -10.160 1.00 52.05 412 TYR B C 1
ATOM 5032 O O . TYR B 2 388 ? -5.725 -8.898 -9.450 1.00 67.06 412 TYR B O 1
ATOM 5041 N N . GLU B 2 389 ? -4.766 -8.894 -11.483 1.00 52.15 413 GLU B N 1
ATOM 5042 C CA . GLU B 2 389 ? -6.022 -8.635 -12.175 1.00 57.66 413 GLU B CA 1
ATOM 5043 C C . GLU B 2 389 ? -6.118 -9.389 -13.499 1.00 62.86 413 GLU B C 1
ATOM 5044 O O . GLU B 2 389 ? -7.216 -9.719 -13.954 1.00 64.48 413 GLU B O 1
#

InterPro domains:
  IPR000014 PAS domain [PS50112] (161-235)
  IPR000014 PAS domain [PS50112] (368-419)
  IPR000014 PAS domain [SM00091] (163-230)
  IPR000014 PAS domain [SM00091] (349-417)
  IPR000014 PAS domain [TIGR00229] (367-453)
  IPR000014 PAS domain [cd00130] (172-269)
  IPR000014 PAS domain [cd00130] (362-458)
  IPR001067 Nuclear translocator [PR00785] (104-119)
  IPR001067 Nuclear translocator [PR00785] (124-144)
  IPR001067 Nuclear translocator [PR00785] (154-177)
  IPR001067 Nuclear translocator [PR00785] (179-198)
  IPR001067 Nuclear translocator [PR00785] (211-229)
  IPR001067 Nuclear translocator [PR00785] (257-270)
  IPR001067 Nuclear translocator [PR00785] (303-322)
  IPR001067 Nuclear translocator [PR00785] (335-351)
  IPR001067 Nuclear translocator [PR00785] (362-379)
  IPR001610 PAC motif [SM00086] (424-467)
  IPR011598 Myc-type, basic helix-loop-helix (bHLH) domain [PF00010] (91-143)
  IPR011598 Myc-type, basic helix-loop-helix (bHLH) domain [PS50888] (89-142)
  IPR011598 Myc-type, basic helix-loop-helix (bHLH) domain [SM00353] (95-148)

Solvent-accessible surface area: 30872 Å² total; per-residue (Å²): 186,98,163,109,101,56,60,151,90,97,127,62,72,104,69,92,133,114,130,71,93,51,60,50,13,6,72,35,0,17,34,13,3,85,98,7,52,97,218,46,84,86,14,45,12,2,100,71,0,2,60,41,0,114,91,57,131,108,84,6,10,73,38,78,11,12,15,25,0,0,33,37,1,7,77,2,0,0,0,0,0,0,16,93,60,0,36,3,1,2,0,1,51,11,0,60,110,16,2,98,17,63,6,62,90,0,21,84,18,27,1,34,87,4,0,38,78,108,7,37,104,79,1,128,105,42,3,61,135,210,41,62,57,47,77,12,86,2,73,1,78,17,34,79,101,141,112,91,54,40,70,0,78,0,19,0,24,28,59,67,23,81,6,93,84,15,82,60,36,146,135,12,85,12,47,74,85,58,9,131,98,0,0,0,0,0,0,29,73,185,167,65,58,1,9,0,5,0,43,82,106,1,36,0,18,0,0,2,66,95,0,62,81,6,2,26,18,92,5,118,68,0,18,27,94,23,1,15,108,21,3,27,95,142,8,40,108,97,0,99,74,15,5,86,69,0,42,139,62,85,46,111,97,35,75,12,80,1,55,3,70,7,96,123,104,93,91,39,115,0,102,0,26,5,51,5,10,42,1,39,107,48,76,115,41,20,4,0,2,0,29,4,20,32,112,130,69,98,68,89,102,74,126,60,106,33,58,73,11,8,86,99,0,12,73,32,1,2,15,54,106,95,31,13,109,181,31,78,86,28,13,6,0,9,0,0,0,5,6,2,21,2,35,32,4,8,120,88,43,39,239,54,9,60,102,139,14,123,24,144,2,41,63,14,0,21,132,58,1,0,73,8,1,4,68,0,3,35,2,0,0,0,0,0,21,32,92,6,54,0,14,9,0,0,56,8,0,85,98,31,0,22,35,85,27,6,71,5,0,17,46,34,0,52,115,12,4,33,90,138,16,87,58,50,0,94,158,27,1,119,232,92,100,40,102,16,72,0,84,0,87,22,96,147,70,94,61,27,0,48,0,73,4,31,6,65,120,7,70,26,16,64,67,135,176,78,96,49,72,41,0,0,1,0,6,0,37,34,81,147,100,92,16,28,70,18,163,153,32,183,119,15,79,0,138,4,85,16,118,28,30,35,20,3,53,12,19,54,66,84,0,84,102,3,7,42,8,74,69,71,35,7,41,83,26,38,14,9,3,41,5,14,4,1,2,0,0,46,7,12,15,60,30,2,54,78,1,66,156,99,2,52,7,28,122,18,13,19,19,15,0,1,49,92,68,86,19,1,9,0,36,5,22,6,123,14,48,111,136,149,61,179,59,52,59,0,34,4,43,9,68,1,1,31,38,110,62,0,126,74,64,27,158,138,29,114,54,146,42,84,36,18,137,15,72,2,31,2,27,26,115,148

Secondary structure (DSSP, 8-state):
--HHHHHHHHHHHHHHHHHHHHHHHHHHHHHHSHHHH----HHHHHHHHHHHHHHH---SS-HHHHHHHHHHHH--EEEEEETTT-BEEEE-TTHHHHHS--HHHHTT-BHHHHB-HHHHHHHHHHH----SEEEEEEEEE-------EEEEEEEEEEEESSPTT----TTSGGGGT--SEEEEEEEEE---EEEEEE-TT-BEEEEETTHHHHHS--HHHHTTSBGGGGB-HHHHHHHHHHHHHHHHSTT--EEEEEEEE-TTS-EEEEEEEEEEEEPTTT--EEEEEEEEEE-/--HHHHHHHHHHHHHHHHHHHSSS-HHHHHH--HHHHHHHHHHHHHHHHHHHHH-----GGG--HHHHHHHHHHHHHHHHHTSSEEEEE-TT-BEEEE-TTHHHHH---HHHHTTSBGGGGB-HHHHHHHHHHH---EEEEEEEEE----EEEEEEEEEEEEE-------PPPEEEEEEEEEE----B---TT-TT--EEEEE-TT--EEEE-HHHHHHH---HHHHHTS-SGGGTB-TTTHHHHHHHHHHHHHHSB---EEEEEE-TTS-EEEEEEEEEEEEETTEEEEEEEEEEEE-HHHHHHHHHT-SS--TTTT--EEE----

Radius of gyration: 30.94 Å; Cα contacts (8 Å, |Δi|>4): 1248; chains: 2; bounding box: 96×73×80 Å

Organism: Homo sapiens (NCBI:txid9606)

Sequence (622 aa):
MDKERLARENHSEIERRRRNKMTAYITELSDMVPTCSAKPDKLTILRMAVSHMKSLRPSFLTDQELKHLILEAADGFLFIVSCETGRVVYVSDSVTPVLNQPQSEWFGSTLYDQVHPDDVDKLREQLSTMGSRRSFICRMRCGSGEPHFVVVHHCTGYIKAWPPAGVSLPDDDPEAGQGSKFCLVAIGRLQPTEFISRHNIEGIFTFVDHRCVATVGYQPQELLGKNIVEFCHPEDQQLLRDSFQQVVKLKGQVLSVMFRFRSKNQEWLWMRTSSFTFQNPYSDEIEYIICTNTNVSNPSKRHRDRLNTELDRLASLLPFPQDVINKLDKLSVLRLSVSYLRAKSFFDVSLKGVQDNCRTKFREGLNLQEGEFLLQALNGFVLVVTTDALVFYASSTIQDYLGFQQSDVIHQSVYELIHTEDRAEFQRQLHFMERCFVCRLRCLLGFLAMNFQGRLKYLHGQNKKILPPQLALFAIATPLQPPSILEIRTKNFIFRTKHKLDFTPTGCDAKGKIVLGYTEAELCMRGTGYQFIHAADMLYCAEYHVRMIKTGESGMIVFRLLTKDNRWTWVQSNARLVYKNGRPDYIIATQRPLTDEEGKEHLRKRTLKLPFMFATGEAVLYE

B-factor: mean 48.13, std 20.1, range [19.75, 139.77]

Nearest PDB structures (foldseek):
  6e3s-assembly1_A  TM=5.476E-01  e=6.119E-41  Mus musculus
  4zp4-assembly2_C  TM=5.297E-01  e=2.948E-41  Mus musculus
  7xi3-assembly1_A  TM=4.593E-01  e=1.588E-42  Mus musculus
  4zph-assembly2_C  TM=5.334E-01  e=7.672E-39  Mus musculus
  4zph-assembly1_A  TM=5.254E-01  e=2.638E-39  Mus musculus